Protein 6GRQ (pdb70)

CATH classification: 2.60.40.10 (+4 more: 2.60.40.10, 2.60.40.10, 2.60.40.10)

Structure (mmCIF, N/CA/C/O backbone):
data_6GRQ
#
_entry.id   6GRQ
#
_cell.length_a   106.375
_cell.length_b   106.375
_cell.length_c   217.980
_cell.angle_alpha   90.00
_cell.angle_beta   90.00
_cell.angle_gamma   90.00
#
_symmetry.space_group_name_H-M   'P 41 2 2'
#
loop_
_entity.id
_entity.type
_entity.pdbx_description
1 polymer 'Paired immunoglobulin-like receptor B'
2 branched 2-acetamido-2-deoxy-beta-D-glucopyranose-(1-4)-2-acetamido-2-deoxy-beta-D-glucopyranose
3 non-polymer 2-acetamido-2-deoxy-beta-D-glucopyranose
#
loop_
_atom_site.group_PDB
_atom_site.id
_atom_site.type_symbol
_atom_site.label_atom_id
_atom_site.label_alt_id
_atom_site.label_comp_id
_atom_site.label_asym_id
_atom_site.label_entity_id
_atom_site.label_seq_id
_atom_site.pdbx_PDB_ins_code
_atom_site.Cartn_x
_atom_site.Cartn_y
_atom_site.Cartn_z
_atom_site.occupancy
_atom_site.B_iso_or_equiv
_atom_site.auth_seq_id
_atom_site.auth_comp_id
_atom_site.auth_asym_id
_atom_site.auth_atom_id
_atom_site.pdbx_PDB_model_num
ATOM 1 N N . SER A 1 3 ? -86.462 -28.356 -27.478 1.00 166.72 25 SER A N 1
ATOM 2 C CA . SER A 1 3 ? -87.414 -27.521 -26.758 1.00 155.41 25 SER A CA 1
ATOM 3 C C . SER A 1 3 ? -86.858 -26.120 -26.527 1.00 146.95 25 SER A C 1
ATOM 4 O O . SER A 1 3 ? -87.266 -25.161 -27.182 1.00 124.52 25 SER A O 1
ATOM 7 N N . LEU A 1 4 ? -85.924 -26.012 -25.588 1.00 148.83 26 LEU A N 1
ATOM 8 C CA . LEU A 1 4 ? -85.328 -24.729 -25.233 1.00 128.43 26 LEU A CA 1
ATOM 9 C C . LEU A 1 4 ? -83.825 -24.751 -25.494 1.00 133.18 26 LEU A C 1
ATOM 10 O O . LEU A 1 4 ? -83.213 -25.819 -25.495 1.00 137.54 26 LEU A O 1
ATOM 15 N N . PRO A 1 5 ? -83.227 -23.570 -25.724 1.00 130.90 27 PRO A N 1
ATOM 16 C CA . PRO A 1 5 ? -81.780 -23.473 -25.953 1.00 122.97 27 PRO A CA 1
ATOM 17 C C . PRO A 1 5 ? -80.952 -24.004 -24.786 1.00 125.95 27 PRO A C 1
ATOM 18 O O . PRO A 1 5 ? -81.093 -23.527 -23.660 1.00 119.85 27 PRO A O 1
ATOM 22 N N . LYS A 1 6 ? -80.102 -24.987 -25.067 1.00 134.02 28 LYS A N 1
ATOM 23 C CA . LYS A 1 6 ? -79.192 -25.537 -24.070 1.00 130.09 28 LYS A CA 1
ATOM 24 C C . LYS A 1 6 ? -78.266 -24.453 -23.525 1.00 121.27 28 LYS A C 1
ATOM 25 O O . LYS A 1 6 ? -77.619 -23.742 -24.294 1.00 121.63 28 LYS A O 1
ATOM 31 N N . PRO A 1 7 ? -78.204 -24.321 -22.191 1.00 107.23 29 PRO A N 1
ATOM 32 C CA . PRO A 1 7 ? -77.404 -23.271 -21.553 1.00 97.74 29 PRO A CA 1
ATOM 33 C C . PRO A 1 7 ? -75.904 -23.512 -21.685 1.00 105.22 29 PRO A C 1
ATOM 34 O O . PRO A 1 7 ? -75.486 -24.535 -22.229 1.00 112.48 29 PRO A O 1
ATOM 38 N N . ILE A 1 8 ? -75.106 -22.569 -21.194 1.00 107.91 30 ILE A N 1
ATOM 39 C CA . ILE A 1 8 ? -73.654 -22.703 -21.232 1.00 119.96 30 ILE A CA 1
ATOM 40 C C . ILE A 1 8 ? -73.062 -22.617 -19.829 1.00 130.08 30 ILE A C 1
ATOM 41 O O . ILE A 1 8 ? -73.276 -21.638 -19.114 1.00 158.58 30 ILE A O 1
ATOM 46 N N . LEU A 1 9 ? -72.320 -23.650 -19.440 1.00 113.19 31 LEU A N 1
ATOM 47 C CA . LEU A 1 9 ? -71.713 -23.702 -18.115 1.00 105.74 31 LEU A CA 1
ATOM 48 C C . LEU A 1 9 ? -70.235 -23.319 -18.170 1.00 107.36 31 LEU A C 1
ATOM 49 O O . LEU A 1 9 ? -69.463 -23.885 -18.943 1.00 101.11 31 LEU A O 1
ATOM 54 N N . ARG A 1 10 ? -69.855 -22.352 -17.341 1.00 116.73 32 ARG A N 1
ATOM 55 C CA . ARG A 1 10 ? -68.492 -21.830 -17.319 1.00 121.13 32 ARG A CA 1
ATOM 56 C C . ARG A 1 10 ? -67.911 -21.932 -15.910 1.00 121.37 32 ARG A C 1
ATOM 57 O O . ARG A 1 10 ? -68.649 -21.921 -14.936 1.00 136.77 32 ARG A O 1
ATOM 65 N N . VAL A 1 11 ? -66.593 -22.057 -15.795 1.00 103.91 33 VAL A N 1
ATOM 66 C CA . VAL A 1 11 ? -65.967 -22.131 -14.477 1.00 92.64 33 VAL A CA 1
ATOM 67 C C . VAL A 1 11 ? -64.827 -21.127 -14.333 1.00 101.43 33 VAL A C 1
ATOM 68 O O . VAL A 1 11 ? -64.051 -20.919 -15.267 1.00 109.94 33 VAL A O 1
ATOM 72 N N . GLN A 1 12 ? -64.735 -20.499 -13.165 1.00 102.78 34 GLN A N 1
ATOM 73 C CA . GLN A 1 12 ? -63.579 -19.669 -12.845 1.00 114.58 34 GLN A CA 1
ATOM 74 C C . GLN A 1 12 ? -63.102 -19.944 -11.421 1.00 116.89 34 GLN A C 1
ATOM 75 O O . GLN A 1 12 ? -63.875 -19.820 -10.466 1.00 138.56 34 GLN A O 1
ATOM 81 N N . PRO A 1 13 ? -61.823 -20.338 -11.275 1.00 107.33 35 PRO A N 1
ATOM 82 C CA . PRO A 1 13 ? -60.851 -20.537 -12.360 1.00 110.30 35 PRO A CA 1
ATOM 83 C C . PRO A 1 13 ? -61.064 -21.833 -13.151 1.00 128.00 35 PRO A C 1
ATOM 84 O O . PRO A 1 13 ? -62.152 -22.404 -13.108 1.00 141.48 35 PRO A O 1
ATOM 88 N N . ASP A 1 14 ? -60.028 -22.284 -13.855 1.00 128.43 36 ASP A N 1
ATOM 89 C CA . ASP A 1 14 ? -60.139 -23.410 -14.786 1.00 132.15 36 ASP A CA 1
ATOM 90 C C . ASP A 1 14 ? -60.619 -24.709 -14.135 1.00 112.86 36 ASP A C 1
ATOM 91 O O . ASP A 1 14 ? -60.769 -24.790 -12.919 1.00 90.21 36 ASP A O 1
ATOM 96 N N . SER A 1 15 ? -60.850 -25.724 -14.964 1.00 103.61 37 SER A N 1
ATOM 97 C CA . SER A 1 15 ? -61.404 -26.997 -14.508 1.00 88.42 37 SER A CA 1
ATOM 98 C C . SER A 1 15 ? -60.489 -27.722 -13.522 1.00 93.61 37 SER A C 1
ATOM 99 O O . SER A 1 15 ? -60.952 -28.522 -12.710 1.00 99.93 37 SER A O 1
ATOM 102 N N . VAL A 1 16 ? -59.191 -27.447 -13.602 1.00 90.39 38 VAL A N 1
ATOM 103 C CA . VAL A 1 16 ? -58.233 -28.023 -12.666 1.00 81.55 38 VAL A CA 1
ATOM 104 C C . VAL A 1 16 ? -57.847 -26.996 -11.609 1.00 82.16 38 VAL A C 1
ATOM 105 O O . VAL A 1 16 ? -57.034 -26.107 -11.862 1.00 88.77 38 VAL A O 1
ATOM 109 N N . VAL A 1 17 ? -58.438 -27.119 -10.425 1.00 73.86 39 VAL A N 1
ATOM 110 C CA . VAL A 1 17 ? -58.213 -26.150 -9.360 1.00 71.53 39 VAL A CA 1
ATOM 111 C C . VAL A 1 17 ? -57.463 -26.761 -8.185 1.00 102.31 39 VAL A C 1
ATOM 112 O O . VAL A 1 17 ? -57.731 -27.894 -7.786 1.00 89.19 39 VAL A O 1
ATOM 116 N N . SER A 1 18 ? -56.525 -25.998 -7.634 1.00 122.40 40 SER A N 1
ATOM 117 C CA . SER A 1 18 ? -55.803 -26.421 -6.444 1.00 111.76 40 SER A CA 1
ATOM 118 C C . SER A 1 18 ? -56.746 -26.477 -5.248 1.00 95.90 40 SER A C 1
ATOM 119 O O . SER A 1 18 ? -57.727 -25.736 -5.181 1.00 101.27 40 SER A O 1
ATOM 122 N N . ARG A 1 19 ? -56.440 -27.365 -4.309 1.00 89.45 41 ARG A N 1
ATOM 123 C CA . ARG A 1 19 ? -57.277 -27.594 -3.137 1.00 66.04 41 ARG A CA 1
ATOM 124 C C . ARG A 1 19 ? -57.422 -26.336 -2.283 1.00 86.20 41 ARG A C 1
ATOM 125 O O . ARG A 1 19 ? -56.569 -25.448 -2.321 1.00 93.16 41 ARG A O 1
ATOM 133 N N . TRP A 1 20 ? -58.519 -26.269 -1.531 1.00 96.50 42 TRP A N 1
ATOM 134 C CA . TRP A 1 20 ? -58.780 -25.189 -0.577 1.00 89.58 42 TRP A CA 1
ATOM 135 C C . TRP A 1 20 ? -58.864 -23.806 -1.219 1.00 87.90 42 TRP A C 1
ATOM 136 O O . TRP A 1 20 ? -58.560 -22.800 -0.578 1.00 96.05 42 TRP A O 1
ATOM 147 N N . THR A 1 21 ? -59.282 -23.755 -2.479 1.00 73.87 43 THR A N 1
ATOM 148 C CA . THR A 1 21 ? -59.467 -22.480 -3.163 1.00 90.53 43 THR A CA 1
ATOM 149 C C . THR A 1 21 ? -60.914 -22.315 -3.606 1.00 97.72 43 THR A C 1
ATOM 150 O O . THR A 1 21 ? -61.594 -23.295 -3.908 1.00 97.27 43 THR A O 1
ATOM 154 N N . LYS A 1 22 ? -61.382 -21.072 -3.641 1.00 104.83 44 LYS A N 1
ATOM 155 C CA . LYS A 1 22 ? -62.750 -20.790 -4.054 1.00 101.41 44 LYS A CA 1
ATOM 156 C C . LYS A 1 22 ? -62.912 -20.982 -5.556 1.00 90.04 44 LYS A C 1
ATOM 157 O O . LYS A 1 22 ? -62.048 -20.587 -6.339 1.00 101.36 44 LYS A O 1
ATOM 163 N N . VAL A 1 23 ? -64.018 -21.601 -5.951 1.00 86.23 45 VAL A N 1
ATOM 164 C CA . VAL A 1 23 ? -64.325 -21.788 -7.361 1.00 89.45 45 VAL A CA 1
ATOM 165 C C . VAL A 1 23 ? -65.765 -21.357 -7.619 1.00 88.85 45 VAL A C 1
ATOM 166 O O . VAL A 1 23 ? -66.604 -21.401 -6.717 1.00 84.85 45 VAL A O 1
ATOM 170 N N . THR A 1 24 ? -66.049 -20.916 -8.840 1.00 85.31 46 THR A N 1
ATOM 171 C CA . THR A 1 24 ? -67.397 -20.464 -9.162 1.00 89.88 46 THR A CA 1
ATOM 172 C C . THR A 1 24 ? -67.859 -20.951 -10.531 1.00 92.37 46 THR A C 1
ATOM 173 O O . THR A 1 24 ? -67.152 -20.803 -11.533 1.00 109.11 46 THR A O 1
ATOM 177 N N . PHE A 1 25 ? -69.049 -21.545 -10.556 1.00 93.26 47 PHE A N 1
ATOM 178 C CA . PHE A 1 25 ? -69.702 -21.919 -11.801 1.00 98.64 47 PHE A CA 1
ATOM 179 C C . PHE A 1 25 ? -70.611 -20.786 -12.264 1.00 106.54 47 PHE A C 1
ATOM 180 O O . PHE A 1 25 ? -71.110 -20.007 -11.457 1.00 149.34 47 PHE A O 1
ATOM 188 N N . PHE A 1 26 ? -70.816 -20.700 -13.571 1.00 81.44 48 PHE A N 1
ATOM 189 C CA . PHE A 1 26 ? -71.676 -19.690 -14.165 1.00 78.06 48 PHE A CA 1
ATOM 190 C C . PHE A 1 26 ? -72.582 -20.351 -15.190 1.00 85.61 48 PHE A C 1
ATOM 191 O O . PHE A 1 26 ? -72.100 -20.942 -16.158 1.00 91.79 48 PHE A O 1
ATOM 199 N N . CYS A 1 27 ? -73.889 -20.266 -14.979 1.00 86.76 49 CYS A N 1
ATOM 200 C CA . CYS A 1 27 ? -74.831 -20.757 -15.974 1.00 100.71 49 CYS A CA 1
ATOM 201 C C . CYS A 1 27 ? -75.340 -19.583 -16.802 1.00 118.19 49 CYS A C 1
ATOM 202 O O . CYS A 1 27 ? -75.839 -18.592 -16.253 1.00 131.57 49 CYS A O 1
ATOM 205 N N . GLU A 1 28 ? -75.201 -19.699 -18.120 1.00 120.51 50 GLU A N 1
ATOM 206 C CA . GLU A 1 28 ? -75.517 -18.602 -19.027 1.00 131.50 50 GLU A CA 1
ATOM 207 C C . GLU A 1 28 ? -76.577 -18.986 -20.054 1.00 138.48 50 GLU A C 1
ATOM 208 O O . GLU A 1 28 ? -76.542 -20.081 -20.621 1.00 146.07 50 GLU A O 1
ATOM 214 N N . GLU A 1 29 ? -77.514 -18.069 -20.283 1.00 133.72 51 GLU A N 1
ATOM 215 C CA . GLU A 1 29 ? -78.533 -18.218 -21.316 1.00 134.19 51 GLU A CA 1
ATOM 216 C C . GLU A 1 29 ? -79.109 -16.847 -21.651 1.00 157.38 51 GLU A C 1
ATOM 217 O O . GLU A 1 29 ? -78.785 -15.859 -20.993 1.00 170.75 51 GLU A O 1
ATOM 223 N N . THR A 1 30 ? -79.966 -16.788 -22.665 1.00 163.17 52 THR A N 1
ATOM 224 C CA . THR A 1 30 ? -80.506 -15.513 -23.126 1.00 162.06 52 THR A CA 1
ATOM 225 C C . THR A 1 30 ? -82.033 -15.458 -23.079 1.00 159.76 52 THR A C 1
ATOM 226 O O . THR A 1 30 ? -82.619 -14.375 -23.048 1.00 156.31 52 THR A O 1
ATOM 230 N N . ILE A 1 31 ? -82.669 -16.625 -23.070 1.00 156.93 53 ILE A N 1
ATOM 231 C CA . ILE A 1 31 ? -84.129 -16.710 -23.106 1.00 162.91 53 ILE A CA 1
ATOM 232 C C . ILE A 1 31 ? -84.788 -16.063 -21.891 1.00 161.20 53 ILE A C 1
ATOM 233 O O . ILE A 1 31 ? -85.614 -15.161 -22.031 1.00 172.77 53 ILE A O 1
ATOM 238 N N . GLY A 1 32 ? -84.418 -16.527 -20.702 1.00 156.00 54 GLY A N 1
ATOM 239 C CA . GLY A 1 32 ? -84.976 -16.000 -19.470 1.00 151.62 54 GLY A CA 1
ATOM 240 C C . GLY A 1 32 ? -84.273 -16.568 -18.253 1.00 141.51 54 GLY A C 1
ATOM 241 O O . GLY A 1 32 ? -83.356 -17.374 -18.383 1.00 150.35 54 GLY A O 1
ATOM 242 N N . ALA A 1 33 ? -84.707 -16.156 -17.067 1.00 123.82 55 ALA A N 1
ATOM 243 C CA . ALA A 1 33 ? -84.026 -16.548 -15.838 1.00 120.66 55 ALA A CA 1
ATOM 244 C C . ALA A 1 33 ? -84.981 -16.705 -14.658 1.00 134.51 55 ALA A C 1
ATOM 245 O O . ALA A 1 33 ? -84.893 -15.964 -13.678 1.00 152.19 55 ALA A O 1
ATOM 247 N N . ASN A 1 34 ? -85.889 -17.673 -14.746 1.00 137.33 56 ASN A N 1
ATOM 248 C CA . ASN A 1 34 ? -86.815 -17.922 -13.646 1.00 130.73 56 ASN A CA 1
ATOM 249 C C . ASN A 1 34 ? -86.112 -18.648 -12.502 1.00 120.63 56 ASN A C 1
ATOM 250 O O . ASN A 1 34 ? -86.200 -18.227 -11.349 1.00 120.45 56 ASN A O 1
ATOM 255 N N . GLU A 1 35 ? -85.413 -19.735 -12.824 1.00 114.19 57 GLU A N 1
ATOM 256 C CA . GLU A 1 35 ? -84.558 -20.404 -11.846 1.00 101.18 57 GLU A CA 1
ATOM 257 C C . GLU A 1 35 ? -83.464 -21.232 -12.521 1.00 108.78 57 GLU A C 1
ATOM 258 O O . GLU A 1 35 ? -83.652 -21.783 -13.617 1.00 121.99 57 GLU A O 1
ATOM 264 N N . TYR A 1 36 ? -82.315 -21.297 -11.850 1.00 110.86 58 TYR A N 1
ATOM 265 C CA . TYR A 1 36 ? -81.161 -22.050 -12.329 1.00 113.43 58 TYR A CA 1
ATOM 266 C C . TYR A 1 36 ? -80.862 -23.223 -11.406 1.00 108.32 58 TYR A C 1
ATOM 267 O O . TYR A 1 36 ? -81.014 -23.118 -10.189 1.00 120.38 58 TYR A O 1
ATOM 276 N N . ARG A 1 37 ? -80.424 -24.334 -11.987 1.00 85.35 59 ARG A N 1
ATOM 277 C CA . ARG A 1 37 ? -80.070 -25.515 -11.208 1.00 92.38 59 ARG A CA 1
ATOM 278 C C . ARG A 1 37 ? -78.725 -26.092 -11.639 1.00 96.77 59 ARG A C 1
ATOM 279 O O . ARG A 1 37 ? -78.485 -26.325 -12.826 1.00 95.08 59 ARG A O 1
ATOM 287 N N . LEU A 1 38 ? -77.853 -26.317 -10.662 1.00 92.94 60 LEU A N 1
ATOM 288 C CA . LEU A 1 38 ? -76.551 -26.923 -10.909 1.00 88.62 60 LEU A CA 1
ATOM 289 C C . LEU A 1 38 ? -76.546 -28.375 -10.436 1.00 94.35 60 LEU A C 1
ATOM 290 O O . LEU A 1 38 ? -76.839 -28.663 -9.274 1.00 97.87 60 LEU A O 1
ATOM 295 N N . TYR A 1 39 ? -76.217 -29.283 -11.349 1.00 98.37 61 TYR A N 1
ATOM 296 C CA . TYR A 1 39 ? -76.205 -30.712 -11.063 1.00 105.02 61 TYR A CA 1
ATOM 297 C C . TYR A 1 39 ? -74.781 -31.243 -10.947 1.00 107.09 61 TYR A C 1
ATOM 298 O O . TYR A 1 39 ? -73.952 -31.003 -11.821 1.00 100.53 61 TYR A O 1
ATOM 307 N N . LYS A 1 40 ? -74.503 -31.967 -9.869 1.00 111.65 62 LYS A N 1
ATOM 308 C CA . LYS A 1 40 ? -73.192 -32.579 -9.685 1.00 103.74 62 LYS A CA 1
ATOM 309 C C . LYS A 1 40 ? -73.269 -34.096 -9.823 1.00 103.20 62 LYS A C 1
ATOM 310 O O . LYS A 1 40 ? -73.899 -34.770 -9.006 1.00 108.37 62 LYS A O 1
ATOM 316 N N . ASP A 1 41 ? -72.624 -34.617 -10.864 1.00 96.46 63 ASP A N 1
ATOM 317 C CA . ASP A 1 41 ? -72.586 -36.051 -11.141 1.00 110.44 63 ASP A CA 1
ATOM 318 C C . ASP A 1 41 ? -73.982 -36.664 -11.227 1.00 122.64 63 ASP A C 1
ATOM 319 O O . ASP A 1 41 ? -74.249 -37.709 -10.632 1.00 128.12 63 ASP A O 1
ATOM 324 N N . GLY A 1 42 ? -74.870 -36.006 -11.966 1.00 123.18 64 GLY A N 1
ATOM 325 C CA . GLY A 1 42 ? -76.205 -36.524 -12.204 1.00 126.15 64 GLY A CA 1
ATOM 326 C C . GLY A 1 42 ? -77.169 -36.336 -11.048 1.00 117.74 64 GLY A C 1
ATOM 327 O O . GLY A 1 42 ? -78.211 -36.989 -10.991 1.00 138.98 64 GLY A O 1
ATOM 328 N N . LYS A 1 43 ? -76.825 -35.445 -10.125 1.00 96.10 65 LYS A N 1
ATOM 329 C CA . LYS A 1 43 ? -77.681 -35.174 -8.974 1.00 110.27 65 LYS A CA 1
ATOM 330 C C . LYS A 1 43 ? -77.815 -33.677 -8.718 1.00 115.53 65 LYS A C 1
ATOM 331 O O . LYS A 1 43 ? -76.863 -32.921 -8.903 1.00 114.18 65 LYS A O 1
ATOM 337 N N . LEU A 1 44 ? -79.002 -33.260 -8.287 1.00 120.28 66 LEU A N 1
ATOM 338 C CA . LEU A 1 44 ? -79.278 -31.854 -8.007 1.00 120.57 66 LEU A CA 1
ATOM 339 C C . LEU A 1 44 ? -78.379 -31.341 -6.886 1.00 106.28 66 LEU A C 1
ATOM 340 O O . LEU A 1 44 ? -78.602 -31.639 -5.713 1.00 119.03 66 LEU A O 1
ATOM 345 N N . TYR A 1 45 ? -77.362 -30.568 -7.256 1.00 90.11 67 TYR A N 1
ATOM 346 C CA . TYR A 1 45 ? -76.396 -30.058 -6.288 1.00 102.27 67 TYR A CA 1
ATOM 347 C C . TYR A 1 45 ? -76.854 -28.740 -5.668 1.00 106.99 67 TYR A C 1
ATOM 348 O O . TYR A 1 45 ? -76.851 -28.589 -4.446 1.00 105.87 67 TYR A O 1
ATOM 357 N N . LYS A 1 46 ? -77.246 -27.788 -6.511 1.00 111.77 68 LYS A N 1
ATOM 358 C CA . LYS A 1 46 ? -77.693 -26.485 -6.023 1.00 110.67 68 LYS A CA 1
ATOM 359 C C . LYS A 1 46 ? -78.777 -25.868 -6.901 1.00 123.05 68 LYS A C 1
ATOM 360 O O . LYS A 1 46 ? -79.019 -26.319 -8.019 1.00 128.75 68 LYS A O 1
ATOM 366 N N . THR A 1 47 ? -79.426 -24.832 -6.377 1.00 123.78 69 THR A N 1
ATOM 367 C CA . THR A 1 47 ? -80.469 -24.118 -7.104 1.00 119.80 69 THR A CA 1
ATOM 368 C C . THR A 1 47 ? -80.474 -22.637 -6.735 1.00 117.45 69 THR A C 1
ATOM 369 O O . THR A 1 47 ? -80.685 -22.277 -5.577 1.00 119.85 69 THR A O 1
ATOM 373 N N . VAL A 1 48 ? -80.240 -21.783 -7.727 1.00 117.59 70 VAL A N 1
ATOM 374 C CA . VAL A 1 48 ? -80.229 -20.340 -7.506 1.00 109.18 70 VAL A CA 1
ATOM 375 C C . VAL A 1 48 ? -81.414 -19.667 -8.194 1.00 110.24 70 VAL A C 1
ATOM 376 O O . VAL A 1 48 ? -81.672 -19.892 -9.379 1.00 116.31 70 VAL A O 1
ATOM 380 N N . THR A 1 49 ? -82.135 -18.849 -7.433 1.00 112.11 71 THR A N 1
ATOM 381 C CA . THR A 1 49 ? -83.287 -18.121 -7.947 1.00 128.37 71 THR A CA 1
ATOM 382 C C . THR A 1 49 ? -82.936 -16.651 -8.165 1.00 136.12 71 THR A C 1
ATOM 383 O O . THR A 1 49 ? -82.210 -16.054 -7.369 1.00 143.34 71 THR A O 1
ATOM 387 N N . LYS A 1 50 ? -83.450 -16.070 -9.245 1.00 135.63 72 LYS A N 1
ATOM 388 C CA . LYS A 1 50 ? -83.201 -14.665 -9.547 1.00 143.97 72 LYS A CA 1
ATOM 389 C C . LYS A 1 50 ? -84.146 -13.747 -8.777 1.00 157.13 72 LYS A C 1
ATOM 390 O O . LYS A 1 50 ? -84.810 -12.891 -9.362 1.00 146.83 72 LYS A O 1
ATOM 396 N N . ASN A 1 51 ? -84.199 -13.934 -7.462 1.00 175.22 73 ASN A N 1
ATOM 397 C CA . ASN A 1 51 ? -85.005 -13.087 -6.592 1.00 185.94 73 ASN A CA 1
ATOM 398 C C . ASN A 1 51 ? -84.193 -12.546 -5.423 1.00 184.46 73 ASN A C 1
ATOM 399 O O . ASN A 1 51 ? -83.116 -13.058 -5.114 1.00 179.91 73 ASN A O 1
ATOM 404 N N . LYS A 1 52 ? -84.725 -11.507 -4.783 1.00 185.39 74 LYS A N 1
ATOM 405 C CA . LYS A 1 52 ? -84.121 -10.901 -3.597 1.00 173.91 74 LYS A CA 1
ATOM 406 C C . LYS A 1 52 ? -82.683 -10.454 -3.853 1.00 156.68 74 LYS A C 1
ATOM 407 O O . LYS A 1 52 ? -82.315 -10.125 -4.981 1.00 145.28 74 LYS A O 1
ATOM 413 N N . LYS A 1 54 ? -80.595 -10.050 -7.332 1.00 140.20 76 LYS A N 1
ATOM 414 C CA . LYS A 1 54 ? -80.918 -9.044 -8.337 1.00 162.98 76 LYS A CA 1
ATOM 415 C C . LYS A 1 54 ? -81.194 -9.693 -9.690 1.00 176.94 76 LYS A C 1
ATOM 416 O O . LYS A 1 54 ? -80.455 -10.583 -10.114 1.00 181.63 76 LYS A O 1
ATOM 422 N N . PRO A 1 55 ? -82.268 -9.254 -10.367 1.00 174.89 77 PRO A N 1
ATOM 423 C CA . PRO A 1 55 ? -82.634 -9.752 -11.700 1.00 164.60 77 PRO A CA 1
ATOM 424 C C . PRO A 1 55 ? -81.507 -9.616 -12.724 1.00 153.06 77 PRO A C 1
ATOM 425 O O . PRO A 1 55 ? -81.021 -8.512 -12.974 1.00 147.26 77 PRO A O 1
ATOM 429 N N . ALA A 1 56 ? -81.102 -10.742 -13.303 1.00 154.83 78 ALA A N 1
ATOM 430 C CA . ALA A 1 56 ? -80.056 -10.766 -14.320 1.00 153.34 78 ALA A CA 1
ATOM 431 C C . ALA A 1 56 ? -80.319 -11.885 -15.324 1.00 156.77 78 ALA A C 1
ATOM 432 O O . ALA A 1 56 ? -81.411 -12.452 -15.356 1.00 154.15 78 ALA A O 1
ATOM 434 N N . ASN A 1 57 ? -79.319 -12.204 -16.141 1.00 159.35 79 ASN A N 1
ATOM 435 C CA . ASN A 1 57 ? -79.468 -13.249 -17.150 1.00 165.72 79 ASN A CA 1
ATOM 436 C C . ASN A 1 57 ? -78.444 -14.374 -17.024 1.00 176.21 79 ASN A C 1
ATOM 437 O O . ASN A 1 57 ? -78.487 -15.346 -17.777 1.00 175.37 79 ASN A O 1
ATOM 442 N N . LYS A 1 58 ? -77.521 -14.239 -16.077 1.00 178.58 80 LYS A N 1
ATOM 443 C CA . LYS A 1 58 ? -76.513 -15.269 -15.839 1.00 160.86 80 LYS A CA 1
ATOM 444 C C . LYS A 1 58 ? -76.382 -15.538 -14.346 1.00 143.32 80 LYS A C 1
ATOM 445 O O . LYS A 1 58 ? -76.268 -14.604 -13.551 1.00 160.44 80 LYS A O 1
ATOM 451 N N . ALA A 1 59 ? -76.395 -16.812 -13.962 1.00 126.75 81 ALA A N 1
ATOM 452 C CA . ALA A 1 59 ? -76.405 -17.155 -12.540 1.00 118.40 81 ALA A CA 1
ATOM 453 C C . ALA A 1 59 ? -75.076 -17.719 -12.050 1.00 114.69 81 ALA A C 1
ATOM 454 O O . ALA A 1 59 ? -74.369 -18.410 -12.786 1.00 114.75 81 ALA A O 1
ATOM 456 N N . GLU A 1 60 ? -74.756 -17.428 -10.791 1.00 109.96 82 GLU A N 1
ATOM 457 C CA . GLU A 1 60 ? -73.509 -17.881 -10.186 1.00 115.44 82 GLU A CA 1
ATOM 458 C C . GLU A 1 60 ? -73.724 -19.013 -9.187 1.00 116.43 82 GLU A C 1
ATOM 459 O O . GLU A 1 60 ? -74.769 -19.105 -8.543 1.00 129.10 82 GLU A O 1
ATOM 465 N N . PHE A 1 61 ? -72.714 -19.867 -9.066 1.00 115.49 83 PHE A N 1
ATOM 466 C CA . PHE A 1 61 ? -72.688 -20.928 -8.068 1.00 123.25 83 PHE A CA 1
ATOM 467 C C . PHE A 1 61 ? -71.309 -20.977 -7.423 1.00 134.68 83 PHE A C 1
ATOM 468 O O . PHE A 1 61 ? -70.377 -21.557 -7.979 1.00 148.56 83 PHE A O 1
ATOM 476 N N . SER A 1 62 ? -71.179 -20.362 -6.252 1.00 122.79 84 SER A N 1
ATOM 477 C CA . SER A 1 62 ? -69.896 -20.313 -5.559 1.00 107.00 84 SER A CA 1
ATOM 478 C C . SER A 1 62 ? -69.683 -21.541 -4.682 1.00 97.16 84 SER A C 1
ATOM 479 O O . SER A 1 62 ? -70.547 -21.907 -3.886 1.00 114.63 84 SER A O 1
ATOM 482 N N . LEU A 1 63 ? -68.525 -22.174 -4.840 1.00 89.97 85 LEU A N 1
ATOM 483 C CA . LEU A 1 63 ? -68.148 -23.312 -4.011 1.00 100.90 85 LEU A CA 1
ATOM 484 C C . LEU A 1 63 ? -66.859 -23.005 -3.257 1.00 111.53 85 LEU A C 1
ATOM 485 O O . LEU A 1 63 ? -65.810 -23.576 -3.547 1.00 121.97 85 LEU A O 1
ATOM 490 N N . SER A 1 64 ? -66.946 -22.094 -2.291 1.00 106.50 86 SER A N 1
ATOM 491 C CA . SER A 1 64 ? -65.780 -21.668 -1.523 1.00 104.95 86 SER A CA 1
ATOM 492 C C . SER A 1 64 ? -65.172 -22.816 -0.722 1.00 102.99 86 SER A C 1
ATOM 493 O O . SER A 1 64 ? -65.875 -23.747 -0.327 1.00 109.57 86 SER A O 1
ATOM 496 N N . ASN A 1 65 ? -63.862 -22.734 -0.491 1.00 98.26 87 ASN A N 1
ATOM 497 C CA . ASN A 1 65 ? -63.113 -23.766 0.226 1.00 105.22 87 ASN A CA 1
ATOM 498 C C . ASN A 1 65 ? -63.316 -25.159 -0.362 1.00 90.08 87 ASN A C 1
ATOM 499 O O . ASN A 1 65 ? -63.807 -26.064 0.313 1.00 101.26 87 ASN A O 1
ATOM 504 N N . VAL A 1 66 ? -62.933 -25.320 -1.624 1.00 77.72 88 VAL A N 1
ATOM 505 C CA . VAL A 1 66 ? -63.080 -26.591 -2.323 1.00 64.93 88 VAL A CA 1
ATOM 506 C C . VAL A 1 66 ? -62.219 -27.686 -1.706 1.00 90.44 88 VAL A C 1
ATOM 507 O O . VAL A 1 66 ? -61.029 -27.490 -1.457 1.00 123.63 88 VAL A O 1
ATOM 511 N N . ASP A 1 67 ? -62.833 -28.837 -1.450 1.00 80.41 89 ASP A N 1
ATOM 512 C CA . ASP A 1 67 ? -62.098 -30.009 -1.001 1.00 84.86 89 ASP A CA 1
ATOM 513 C C . ASP A 1 67 ? -62.156 -31.087 -2.082 1.00 91.71 89 ASP A C 1
ATOM 514 O O . ASP A 1 67 ? -62.692 -30.858 -3.166 1.00 103.65 89 ASP A O 1
ATOM 519 N N . LEU A 1 68 ? -61.606 -32.258 -1.778 1.00 81.36 90 LEU A N 1
ATOM 520 C CA . LEU A 1 68 ? -61.522 -33.354 -2.738 1.00 96.81 90 LEU A CA 1
ATOM 521 C C . LEU A 1 68 ? -62.892 -33.839 -3.204 1.00 102.69 90 LEU A C 1
ATOM 522 O O . LEU A 1 68 ? -63.042 -34.314 -4.330 1.00 96.49 90 LEU A O 1
ATOM 527 N N . SER A 1 69 ? -63.888 -33.712 -2.334 1.00 99.13 91 SER A N 1
ATOM 528 C CA . SER A 1 69 ? -65.226 -34.214 -2.624 1.00 101.58 91 SER A CA 1
ATOM 529 C C . SER A 1 69 ? -65.952 -33.368 -3.667 1.00 108.93 91 SER A C 1
ATOM 530 O O . SER A 1 69 ? -66.977 -33.785 -4.204 1.00 122.85 91 SER A O 1
ATOM 533 N N . ASN A 1 70 ? -65.419 -32.184 -3.954 1.00 100.93 92 ASN A N 1
ATOM 534 C CA . ASN A 1 70 ? -66.046 -31.279 -4.912 1.00 107.32 92 ASN A CA 1
ATOM 535 C C . ASN A 1 70 ? -65.638 -31.562 -6.356 1.00 97.67 92 ASN A C 1
ATOM 536 O O . ASN A 1 70 ? -66.051 -30.854 -7.275 1.00 94.69 92 ASN A O 1
ATOM 541 N N . ALA A 1 71 ? -64.832 -32.599 -6.552 1.00 82.42 93 ALA A N 1
ATOM 542 C CA . ALA A 1 71 ? -64.366 -32.962 -7.885 1.00 83.93 93 ALA A CA 1
ATOM 543 C C . ALA A 1 71 ? -65.340 -33.918 -8.565 1.00 83.28 93 ALA A C 1
ATOM 544 O O . ALA A 1 71 ? -65.802 -34.884 -7.956 1.00 99.81 93 ALA A O 1
ATOM 546 N N . GLY A 1 72 ? -65.649 -33.646 -9.830 1.00 79.43 94 GLY A N 1
ATOM 547 C CA . GLY A 1 72 ? -66.591 -34.468 -10.571 1.00 90.17 94 GLY A CA 1
ATOM 548 C C . GLY A 1 72 ? -67.223 -33.734 -11.737 1.00 81.74 94 GLY A C 1
ATOM 549 O O . GLY A 1 72 ? -66.794 -32.639 -12.093 1.00 91.91 94 GLY A O 1
ATOM 550 N N . GLN A 1 73 ? -68.246 -34.338 -12.336 1.00 74.01 95 GLN A N 1
ATOM 551 C CA . GLN A 1 73 ? -68.942 -33.719 -13.460 1.00 81.37 95 GLN A CA 1
ATOM 552 C C . GLN A 1 73 ? -70.004 -32.729 -12.993 1.00 81.84 95 GLN A C 1
ATOM 553 O O . GLN A 1 73 ? -70.710 -32.974 -12.014 1.00 89.61 95 GLN A O 1
ATOM 559 N N . TYR A 1 74 ? -70.113 -31.612 -13.704 1.00 72.57 96 TYR A N 1
ATOM 560 C CA . TYR A 1 74 ? -71.117 -30.601 -13.397 1.00 80.13 96 TYR A CA 1
ATOM 561 C C . TYR A 1 74 ? -71.915 -30.213 -14.636 1.00 97.01 96 TYR A C 1
ATOM 562 O O . TYR A 1 74 ? -71.351 -29.958 -15.697 1.00 107.63 96 TYR A O 1
ATOM 571 N N . GLU A 1 75 ? -73.233 -30.167 -14.492 1.00 99.79 97 GLU A N 1
ATOM 572 C CA . GLU A 1 75 ? -74.105 -29.737 -15.575 1.00 103.71 97 GLU A CA 1
ATOM 573 C C . GLU A 1 75 ? -75.007 -28.610 -15.099 1.00 106.57 97 GLU A C 1
ATOM 574 O O . GLU A 1 75 ? -75.226 -28.445 -13.904 1.00 97.79 97 GLU A O 1
ATOM 580 N N . CYS A 1 76 ? -75.528 -27.829 -16.035 1.00 108.99 98 CYS A N 1
ATOM 581 C CA . CYS A 1 76 ? -76.404 -26.723 -15.680 1.00 93.86 98 CYS A CA 1
ATOM 582 C C . CYS A 1 76 ? -77.723 -26.807 -16.435 1.00 112.05 98 CYS A C 1
ATOM 583 O O . CYS A 1 76 ? -77.742 -26.999 -17.650 1.00 126.22 98 CYS A O 1
ATOM 586 N N . SER A 1 77 ? -78.825 -26.677 -15.705 1.00 113.52 99 SER A N 1
ATOM 587 C CA . SER A 1 77 ? -80.139 -26.615 -16.328 1.00 108.33 99 SER A CA 1
ATOM 588 C C . SER A 1 77 ? -80.849 -25.352 -15.872 1.00 118.68 99 SER A C 1
ATOM 589 O O . SER A 1 77 ? -80.487 -24.762 -14.855 1.00 128.58 99 SER A O 1
ATOM 592 N N . TYR A 1 78 ? -81.858 -24.933 -16.626 1.00 108.49 100 TYR A N 1
ATOM 593 C CA . TYR A 1 78 ? -82.629 -23.761 -16.244 1.00 89.66 100 TYR A CA 1
ATOM 594 C C . TYR A 1 78 ? -84.105 -23.949 -16.546 1.00 102.64 100 TYR A C 1
ATOM 595 O O . TYR A 1 78 ? -84.499 -24.865 -17.284 1.00 121.21 100 TYR A O 1
ATOM 604 N N . SER A 1 79 ? -84.918 -23.075 -15.963 1.00 102.85 101 SER A N 1
ATOM 605 C CA . SER A 1 79 ? -86.350 -23.105 -16.211 1.00 101.10 101 SER A CA 1
ATOM 606 C C . SER A 1 79 ? -86.854 -21.747 -16.675 1.00 113.65 101 SER A C 1
ATOM 607 O O . SER A 1 79 ? -86.578 -20.726 -16.046 1.00 125.36 101 SER A O 1
ATOM 610 N N . THR A 1 80 ? -87.579 -21.734 -17.788 1.00 119.66 102 THR A N 1
ATOM 611 C CA . THR A 1 80 ? -88.281 -20.522 -18.192 1.00 120.30 102 THR A CA 1
ATOM 612 C C . THR A 1 80 ? -89.767 -20.825 -18.226 1.00 121.59 102 THR A C 1
ATOM 613 O O . THR A 1 80 ? -90.180 -21.880 -18.717 1.00 136.50 102 THR A O 1
ATOM 617 N N . GLN A 1 81 ? -90.560 -19.899 -17.692 1.00 125.09 103 GLN A N 1
ATOM 618 C CA . GLN A 1 81 ? -91.978 -20.134 -17.447 1.00 141.58 103 GLN A CA 1
ATOM 619 C C . GLN A 1 81 ? -92.127 -21.389 -16.593 1.00 156.31 103 GLN A C 1
ATOM 620 O O . GLN A 1 81 ? -91.793 -21.381 -15.412 1.00 183.79 103 GLN A O 1
ATOM 626 N N . TYR A 1 82 ? -92.610 -22.473 -17.186 1.00 141.52 104 TYR A N 1
ATOM 627 C CA . TYR A 1 82 ? -92.765 -23.717 -16.443 1.00 136.16 104 TYR A CA 1
ATOM 628 C C . TYR A 1 82 ? -92.109 -24.880 -17.168 1.00 140.59 104 TYR A C 1
ATOM 629 O O . TYR A 1 82 ? -92.452 -26.045 -16.956 1.00 151.76 104 TYR A O 1
ATOM 638 N N . LYS A 1 83 ? -91.139 -24.544 -18.011 1.00 136.26 105 LYS A N 1
ATOM 639 C CA . LYS A 1 83 ? -90.362 -25.538 -18.731 1.00 143.62 105 LYS A CA 1
ATOM 640 C C . LYS A 1 83 ? -88.928 -25.579 -18.215 1.00 152.27 105 LYS A C 1
ATOM 641 O O . LYS A 1 83 ? -88.182 -24.597 -18.334 1.00 151.63 105 LYS A O 1
ATOM 647 N N . SER A 1 84 ? -88.565 -26.709 -17.613 1.00 163.98 106 SER A N 1
ATOM 648 C CA . SER A 1 84 ? -87.180 -26.998 -17.264 1.00 172.76 106 SER A CA 1
ATOM 649 C C . SER A 1 84 ? -86.531 -27.686 -18.459 1.00 161.01 106 SER A C 1
ATOM 650 O O . SER A 1 84 ? -87.082 -28.648 -18.996 1.00 169.18 106 SER A O 1
ATOM 653 N N . SER A 1 85 ? -85.371 -27.199 -18.888 1.00 145.79 107 SER A N 1
ATOM 654 C CA . SER A 1 85 ? -84.842 -27.638 -20.178 1.00 143.89 107 SER A CA 1
ATOM 655 C C . SER A 1 85 ? -83.473 -28.303 -20.141 1.00 155.10 107 SER A C 1
ATOM 656 O O . SER A 1 85 ? -82.475 -27.667 -19.804 1.00 125.17 107 SER A O 1
ATOM 659 N N . GLY A 1 86 ? -83.454 -29.583 -20.509 1.00 205.90 108 GLY A N 1
ATOM 660 C CA . GLY A 1 86 ? -82.239 -30.346 -20.754 1.00 205.35 108 GLY A CA 1
ATOM 661 C C . GLY A 1 86 ? -81.054 -30.114 -19.839 1.00 199.28 108 GLY A C 1
ATOM 662 O O . GLY A 1 86 ? -81.209 -29.877 -18.641 1.00 223.53 108 GLY A O 1
ATOM 663 N N . TYR A 1 87 ? -79.860 -30.189 -20.420 1.00 146.69 109 TYR A N 1
ATOM 664 C CA . TYR A 1 87 ? -78.621 -29.988 -19.682 1.00 126.11 109 TYR A CA 1
ATOM 665 C C . TYR A 1 87 ? -77.529 -29.420 -20.576 1.00 132.61 109 TYR A C 1
ATOM 666 O O . TYR A 1 87 ? -77.402 -29.811 -21.736 1.00 150.35 109 TYR A O 1
ATOM 675 N N . SER A 1 88 ? -76.742 -28.499 -20.033 1.00 128.42 110 SER A N 1
ATOM 676 C CA . SER A 1 88 ? -75.534 -28.053 -20.711 1.00 134.26 110 SER A CA 1
ATOM 677 C C . SER A 1 88 ? -74.545 -29.209 -20.731 1.00 118.48 110 SER A C 1
ATOM 678 O O . SER A 1 88 ? -74.567 -30.057 -19.838 1.00 120.54 110 SER A O 1
ATOM 681 N N . ASP A 1 89 ? -73.693 -29.257 -21.751 1.00 114.19 111 ASP A N 1
ATOM 682 C CA . ASP A 1 89 ? -72.675 -30.299 -21.832 1.00 122.74 111 ASP A CA 1
ATOM 683 C C . ASP A 1 89 ? -71.786 -30.253 -20.594 1.00 102.85 111 ASP A C 1
ATOM 684 O O . ASP A 1 89 ? -71.286 -29.190 -20.226 1.00 94.93 111 ASP A O 1
ATOM 689 N N . PRO A 1 90 ? -71.599 -31.414 -19.945 1.00 102.33 112 PRO A N 1
ATOM 690 C CA . PRO A 1 90 ? -70.923 -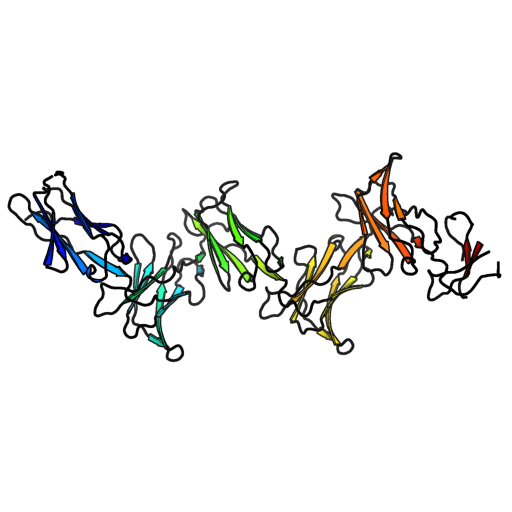31.544 -18.647 1.00 103.07 112 PRO A CA 1
ATOM 691 C C . PRO A 1 90 ? -69.539 -30.901 -18.597 1.00 108.64 112 PRO A C 1
ATOM 692 O O . PRO A 1 90 ? -68.893 -30.706 -19.626 1.00 108.37 112 PRO A O 1
ATOM 696 N N . LEU A 1 91 ? -69.102 -30.578 -17.385 1.00 117.42 113 LEU A N 1
ATOM 697 C CA . LEU A 1 91 ? -67.832 -29.907 -17.157 1.00 115.24 113 LEU A CA 1
ATOM 698 C C . LEU A 1 91 ? -67.114 -30.578 -15.991 1.00 108.20 113 LEU A C 1
ATOM 699 O O . LEU A 1 91 ? -67.643 -30.648 -14.882 1.00 117.51 113 LEU A O 1
ATOM 704 N N . LYS A 1 92 ? -65.911 -31.076 -16.254 1.00 97.64 114 LYS A N 1
ATOM 705 C CA . LYS A 1 92 ? -65.185 -31.883 -15.280 1.00 103.36 114 LYS A CA 1
ATOM 706 C C . LYS A 1 92 ? -64.311 -31.042 -14.358 1.00 102.40 114 LYS A C 1
ATOM 707 O O . LYS A 1 92 ? -63.238 -30.584 -14.750 1.00 124.61 114 LYS A O 1
ATOM 713 N N . LEU A 1 93 ? -64.776 -30.847 -13.128 1.00 72.81 115 LEU A N 1
ATOM 714 C CA . LEU A 1 93 ? -63.996 -30.145 -12.118 1.00 70.37 115 LEU A CA 1
ATOM 715 C C . LEU A 1 93 ? -62.995 -31.096 -11.468 1.00 95.11 115 LEU A C 1
ATOM 716 O O . LEU A 1 93 ? -63.378 -32.109 -10.874 1.00 111.84 115 LEU A O 1
ATOM 721 N N . VAL A 1 94 ? -61.713 -30.762 -11.592 1.00 96.19 116 VAL A N 1
ATOM 722 C CA . VAL A 1 94 ? -60.637 -31.586 -11.055 1.00 86.12 116 VAL A CA 1
ATOM 723 C C . VAL A 1 94 ? -59.928 -30.874 -9.906 1.00 84.98 116 VAL A C 1
ATOM 724 O O . VAL A 1 94 ? -59.592 -29.696 -10.011 1.00 110.08 116 VAL A O 1
ATOM 728 N N . VAL A 1 95 ? -59.703 -31.595 -8.812 1.00 75.78 117 VAL A N 1
ATOM 729 C CA . VAL A 1 95 ? -59.055 -31.023 -7.637 1.00 73.72 117 VAL A CA 1
ATOM 730 C C . VAL A 1 95 ? -57.710 -31.689 -7.362 1.00 97.63 117 VAL A C 1
ATOM 731 O O . VAL A 1 95 ? -57.614 -32.915 -7.309 1.00 111.49 117 VAL A O 1
ATOM 735 N N . THR A 1 96 ? -56.673 -30.875 -7.188 1.00 92.66 118 THR A N 1
ATOM 736 C CA . THR A 1 96 ? -55.336 -31.389 -6.916 1.00 82.43 118 THR A CA 1
ATOM 737 C C . THR A 1 96 ? -55.060 -31.435 -5.417 1.00 88.15 118 THR A C 1
ATOM 738 O O . THR A 1 96 ? -55.512 -30.573 -4.665 1.00 82.92 118 THR A O 1
ATOM 742 N N . GLY A 1 97 ? -54.309 -32.446 -4.994 1.00 102.68 119 GLY A N 1
ATOM 743 C CA . GLY A 1 97 ? -54.023 -32.665 -3.588 1.00 97.98 119 GLY A CA 1
ATOM 744 C C . GLY A 1 97 ? -54.084 -34.146 -3.279 1.00 95.48 119 GLY A C 1
ATOM 745 O O . GLY A 1 97 ? -53.984 -34.970 -4.189 1.00 109.01 119 GLY A O 1
ATOM 746 N N . HIS A 1 98 ? -54.216 -34.485 -1.998 1.00 86.90 120 HIS A N 1
ATOM 747 C CA . HIS A 1 98 ? -54.425 -35.869 -1.558 1.00 115.30 120 HIS A CA 1
ATOM 748 C C . HIS A 1 98 ? -53.244 -36.803 -1.864 1.00 124.62 120 HIS A C 1
ATOM 749 O O . HIS A 1 98 ? -53.167 -37.911 -1.336 1.00 149.55 120 HIS A O 1
ATOM 756 N N . TYR A 1 99 ? -52.316 -36.356 -2.701 1.00 101.05 121 TYR A N 1
ATOM 757 C CA . TYR A 1 99 ? -51.191 -37.199 -3.081 1.00 87.54 121 TYR A CA 1
ATOM 758 C C . TYR A 1 99 ? -49.848 -36.548 -2.785 1.00 91.39 121 TYR A C 1
ATOM 759 O O . TYR A 1 99 ? -49.770 -35.357 -2.487 1.00 93.91 121 TYR A O 1
ATOM 768 N N . TRP A 1 100 ? -48.793 -37.352 -2.862 1.00 87.57 122 TRP A N 1
ATOM 769 C CA . TRP A 1 100 ? -47.432 -36.842 -2.820 1.00 92.20 122 TRP A CA 1
ATOM 770 C C . TRP A 1 100 ? -47.099 -36.190 -4.154 1.00 109.86 122 TRP A C 1
ATOM 771 O O . TRP A 1 100 ? -47.456 -36.710 -5.212 1.00 102.99 122 TRP A O 1
ATOM 782 N N . THR A 1 101 ? -46.421 -35.050 -4.101 1.00 107.86 123 THR A N 1
ATOM 783 C CA . THR A 1 101 ? -46.078 -34.309 -5.307 1.00 83.21 123 THR A CA 1
ATOM 784 C C . THR A 1 101 ? -45.122 -35.094 -6.197 1.00 81.03 123 THR A C 1
ATOM 785 O O . THR A 1 101 ? -44.069 -35.541 -5.742 1.00 109.95 123 THR A O 1
ATOM 789 N N . PRO A 1 102 ? -45.496 -35.277 -7.471 1.00 60.24 124 PRO A N 1
ATOM 790 C CA . PRO A 1 102 ? -44.612 -35.930 -8.440 1.00 64.79 124 PRO A CA 1
ATOM 791 C C . PRO A 1 102 ? -43.423 -35.047 -8.792 1.00 79.62 124 PRO A C 1
ATOM 792 O O . PRO A 1 102 ? -43.457 -33.845 -8.528 1.00 89.17 124 PRO A O 1
ATOM 796 N N . SER A 1 103 ? -42.386 -35.637 -9.377 1.00 77.26 125 SER A N 1
ATOM 797 C CA . SER A 1 103 ? -41.253 -34.861 -9.865 1.00 83.77 125 SER A CA 1
ATOM 798 C C . SER A 1 103 ? -41.197 -34.938 -11.385 1.00 104.82 125 SER A C 1
ATOM 799 O O . SER A 1 103 ? -41.485 -35.981 -11.969 1.00 126.35 125 SER A O 1
ATOM 802 N N . LEU A 1 104 ? -40.835 -33.831 -12.024 1.00 103.64 126 LEU A N 1
ATOM 803 C CA . LEU A 1 104 ? -40.760 -33.786 -13.480 1.00 75.52 126 LEU A CA 1
ATOM 804 C C . LEU A 1 104 ? -39.381 -33.317 -13.922 1.00 77.57 126 LEU A C 1
ATOM 805 O O . LEU A 1 104 ? -38.955 -32.213 -13.585 1.00 90.98 126 LEU A O 1
ATOM 810 N N . LEU A 1 105 ? -38.685 -34.163 -14.675 1.00 88.55 127 LEU A N 1
ATOM 811 C CA . LEU A 1 105 ? -37.306 -33.880 -15.052 1.00 101.18 127 LEU A CA 1
ATOM 812 C C . LEU A 1 105 ? -37.083 -33.888 -16.562 1.00 100.44 127 LEU A C 1
ATOM 813 O O . LEU A 1 105 ? -37.492 -34.822 -17.263 1.00 115.76 127 LEU A O 1
ATOM 818 N N . ALA A 1 106 ? -36.435 -32.834 -17.052 1.00 85.39 128 ALA A N 1
ATOM 819 C CA . ALA A 1 106 ? -35.967 -32.789 -18.431 1.00 86.48 128 ALA A CA 1
ATOM 820 C C . ALA A 1 106 ? -34.871 -33.829 -18.605 1.00 108.57 128 ALA A C 1
ATOM 821 O O . ALA A 1 106 ? -33.774 -33.676 -18.068 1.00 141.70 128 ALA A O 1
ATOM 823 N N . GLN A 1 107 ? -35.174 -34.882 -19.357 1.00 85.08 129 GLN A N 1
ATOM 824 C CA . GLN A 1 107 ? -34.355 -36.089 -19.348 1.00 85.10 129 GLN A CA 1
ATOM 825 C C . GLN A 1 107 ? -32.913 -35.854 -19.783 1.00 108.79 129 GLN A C 1
ATOM 826 O O . GLN A 1 107 ? -31.990 -36.475 -19.255 1.00 147.54 129 GLN A O 1
ATOM 832 N N . ALA A 1 108 ? -32.719 -34.959 -20.742 1.00 89.61 130 ALA A N 1
ATOM 833 C CA . ALA A 1 108 ? -31.380 -34.527 -21.108 1.00 110.92 130 ALA A CA 1
ATOM 834 C C . ALA A 1 108 ? -31.210 -33.072 -20.695 1.00 104.23 130 ALA A C 1
ATOM 835 O O . ALA A 1 108 ? -30.402 -32.745 -19.824 1.00 112.33 130 ALA A O 1
ATOM 837 N N . SER A 1 109 ? -31.998 -32.210 -21.326 1.00 83.35 131 SER A N 1
ATOM 838 C CA . SER A 1 109 ? -32.061 -30.794 -20.992 1.00 63.28 131 SER A CA 1
ATOM 839 C C . SER A 1 109 ? -33.343 -30.237 -21.599 1.00 76.01 131 SER A C 1
ATOM 840 O O . SER A 1 109 ? -33.900 -30.839 -22.517 1.00 97.48 131 SER A O 1
ATOM 843 N N . PRO A 1 110 ? -33.829 -29.097 -21.086 1.00 56.21 132 PRO A N 1
ATOM 844 C CA . PRO A 1 110 ? -35.038 -28.503 -21.670 1.00 57.25 132 PRO A CA 1
ATOM 845 C C . PRO A 1 110 ? -34.806 -27.957 -23.079 1.00 82.02 132 PRO A C 1
ATOM 846 O O . PRO A 1 110 ? -35.766 -27.621 -23.771 1.00 107.22 132 PRO A O 1
ATOM 850 N N . VAL A 1 111 ? -33.543 -27.874 -23.489 1.00 57.52 133 VAL A N 1
ATOM 851 C CA . VAL A 1 111 ? -33.179 -27.323 -24.790 1.00 59.34 133 VAL A CA 1
ATOM 852 C C . VAL A 1 111 ? -33.766 -28.125 -25.948 1.00 64.63 133 VAL A C 1
ATOM 853 O O . VAL A 1 111 ? -33.611 -29.344 -26.015 1.00 85.88 133 VAL A O 1
ATOM 857 N N . VAL A 1 112 ? -34.438 -27.429 -26.859 1.00 62.35 134 VAL A N 1
ATOM 858 C CA . VAL A 1 112 ? -35.009 -28.062 -28.042 1.00 77.82 134 VAL A CA 1
ATOM 859 C C . VAL A 1 112 ? -34.995 -27.122 -29.245 1.00 83.88 134 VAL A C 1
ATOM 860 O O . VAL A 1 112 ? -35.557 -26.030 -29.201 1.00 90.00 134 VAL A O 1
ATOM 864 N N . THR A 1 113 ? -34.334 -27.544 -30.318 1.00 65.32 135 THR A N 1
ATOM 865 C CA . THR A 1 113 ? -34.401 -26.807 -31.572 1.00 76.38 135 THR A CA 1
ATOM 866 C C . THR A 1 113 ? -35.819 -26.924 -32.117 1.00 89.53 135 THR A C 1
ATOM 867 O O . THR A 1 113 ? -36.381 -28.019 -32.153 1.00 106.72 135 THR A O 1
ATOM 871 N N . SER A 1 114 ? -36.389 -25.791 -32.524 1.00 99.18 136 SER A N 1
ATOM 872 C CA . SER A 1 114 ? -37.799 -25.703 -32.909 1.00 93.26 136 SER A CA 1
ATOM 873 C C . SER A 1 114 ? -38.222 -26.782 -33.902 1.00 80.96 136 SER A C 1
ATOM 874 O O . SER A 1 114 ? -37.561 -27.003 -34.917 1.00 72.67 136 SER A O 1
ATOM 877 N N . GLY A 1 115 ? -39.328 -27.451 -33.592 1.00 70.40 137 GLY A N 1
ATOM 878 C CA . GLY A 1 115 ? -39.821 -28.541 -34.412 1.00 98.52 137 GLY A CA 1
ATOM 879 C C . GLY A 1 115 ? -39.325 -29.885 -33.915 1.00 104.70 137 GLY A C 1
ATOM 880 O O . GLY A 1 115 ? -39.295 -30.861 -34.663 1.00 108.58 137 GLY A O 1
ATOM 881 N N . GLY A 1 116 ? -38.938 -29.934 -32.644 1.00 97.47 138 GLY A N 1
ATOM 882 C CA . GLY A 1 116 ? -38.386 -31.144 -32.063 1.00 104.62 138 GLY A CA 1
ATOM 883 C C . GLY A 1 116 ? -39.130 -31.628 -30.834 1.00 97.52 138 GLY A C 1
ATOM 884 O O . GLY A 1 116 ? -40.012 -30.944 -30.315 1.00 95.87 138 GLY A O 1
ATOM 885 N N . TYR A 1 117 ? -38.765 -32.817 -30.368 1.00 98.99 139 TYR A N 1
ATOM 886 C CA . TYR A 1 117 ? -39.390 -33.418 -29.196 1.00 85.06 139 TYR A CA 1
ATOM 887 C C . TYR A 1 117 ? -38.404 -33.489 -28.041 1.00 78.93 139 TYR A C 1
ATOM 888 O O . TYR A 1 117 ? -37.236 -33.826 -28.237 1.00 98.69 139 TYR A O 1
ATOM 897 N N . VAL A 1 118 ? -38.867 -33.179 -26.835 1.00 60.40 140 VAL A N 1
ATOM 898 C CA . VAL A 1 118 ? -38.054 -33.454 -25.655 1.00 76.78 140 VAL A CA 1
ATOM 899 C C . VAL A 1 118 ? -38.737 -34.507 -24.795 1.00 84.50 140 VAL A C 1
ATOM 900 O O . VAL A 1 118 ? -39.968 -34.555 -24.705 1.00 100.89 140 VAL A O 1
ATOM 904 N N . THR A 1 119 ? -37.929 -35.367 -24.185 1.00 80.77 141 THR A N 1
ATOM 905 C CA . THR A 1 119 ? -38.445 -36.397 -23.298 1.00 75.88 141 THR A CA 1
ATOM 906 C C . THR A 1 119 ? -38.378 -35.919 -21.855 1.00 82.73 141 THR A C 1
ATOM 907 O O . THR A 1 119 ? -37.349 -35.420 -21.405 1.00 105.24 141 THR A O 1
ATOM 911 N N . LEU A 1 120 ? -39.488 -36.059 -21.141 1.00 83.63 142 LEU A N 1
ATOM 912 C CA . LEU A 1 120 ? -39.545 -35.717 -19.727 1.00 77.48 142 LEU A CA 1
ATOM 913 C C . LEU A 1 120 ? -39.896 -36.953 -18.918 1.00 81.06 142 LEU A C 1
ATOM 914 O O . LEU A 1 120 ? -40.792 -37.706 -19.293 1.00 86.77 142 LEU A O 1
ATOM 919 N N . GLN A 1 121 ? -39.193 -37.171 -17.813 1.00 71.58 143 GLN A N 1
ATOM 920 C CA . GLN A 1 121 ? -39.572 -38.256 -16.917 1.00 69.18 143 GLN A CA 1
ATOM 921 C C . GLN A 1 121 ? -40.389 -37.705 -15.762 1.00 77.01 143 GLN A C 1
ATOM 922 O O . GLN A 1 121 ? -40.017 -36.702 -15.150 1.00 104.29 143 GLN A O 1
ATOM 928 N N . CYS A 1 122 ? -41.514 -38.351 -15.481 1.00 62.33 144 CYS A N 1
ATOM 929 C CA . CYS A 1 122 ? -42.328 -37.967 -14.341 1.00 79.00 144 CYS A CA 1
ATOM 930 C C . CYS A 1 122 ? -42.369 -39.102 -13.333 1.00 102.82 144 CYS A C 1
ATOM 931 O O . CYS A 1 122 ? -42.928 -40.168 -13.606 1.00 109.41 144 CYS A O 1
ATOM 934 N N . GLU A 1 123 ? -41.765 -38.862 -12.173 1.00 97.04 145 GLU A N 1
ATOM 935 C CA . GLU A 1 123 ? -41.683 -39.857 -11.113 1.00 88.57 145 GLU A CA 1
ATOM 936 C C . GLU A 1 123 ? -42.676 -39.565 -9.987 1.00 86.58 145 GLU A C 1
ATOM 937 O O . GLU A 1 123 ? -43.120 -38.429 -9.813 1.00 89.04 145 GLU A O 1
ATOM 943 N N . SER A 1 124 ? -43.006 -40.604 -9.226 1.00 88.57 146 SER A N 1
ATOM 944 C CA . SER A 1 124 ? -43.937 -40.514 -8.107 1.00 87.40 146 SER A CA 1
ATOM 945 C C . SER A 1 124 ? -43.852 -41.787 -7.272 1.00 98.52 146 SER A C 1
ATOM 946 O O . SER A 1 124 ? -43.488 -42.848 -7.780 1.00 107.74 146 SER A O 1
ATOM 949 N N . TRP A 1 125 ? -44.192 -41.680 -5.992 1.00 95.39 147 TRP A N 1
ATOM 950 C CA . TRP A 1 125 ? -44.067 -42.802 -5.067 1.00 105.11 147 TRP A CA 1
ATOM 951 C C . TRP A 1 125 ? -45.306 -43.691 -5.031 1.00 101.89 147 TRP A C 1
ATOM 952 O O . TRP A 1 125 ? -45.278 -44.775 -4.448 1.00 102.98 147 TRP A O 1
ATOM 963 N N . HIS A 1 126 ? -46.391 -43.234 -5.648 1.00 88.85 148 HIS A N 1
ATOM 964 C CA . HIS A 1 126 ? -47.666 -43.938 -5.551 1.00 103.27 148 HIS A CA 1
ATOM 965 C C . HIS A 1 126 ? -47.717 -45.197 -6.414 1.00 131.06 148 HIS A C 1
ATOM 966 O O . HIS A 1 126 ? -47.342 -45.183 -7.585 1.00 133.03 148 HIS A O 1
ATOM 973 N N . ASN A 1 127 ? -48.208 -46.275 -5.810 1.00 139.76 149 ASN A N 1
ATOM 974 C CA . ASN A 1 127 ? -48.217 -47.603 -6.416 1.00 140.57 149 ASN A CA 1
ATOM 975 C C . ASN A 1 127 ? -48.968 -47.696 -7.741 1.00 150.27 149 ASN A C 1
ATOM 976 O O . ASN A 1 127 ? -48.367 -47.918 -8.793 1.00 164.12 149 ASN A O 1
ATOM 981 N N . ASP A 1 128 ? -50.288 -47.547 -7.681 1.00 156.23 150 ASP A N 1
ATOM 982 C CA . ASP A 1 128 ? -51.127 -47.659 -8.869 1.00 164.43 150 ASP A CA 1
ATOM 983 C C . ASP A 1 128 ? -51.590 -46.283 -9.325 1.00 154.46 150 ASP A C 1
ATOM 984 O O . ASP A 1 128 ? -52.652 -45.812 -8.923 1.00 170.79 150 ASP A O 1
ATOM 989 N N . HIS A 1 129 ? -50.788 -45.645 -10.169 1.00 126.65 151 HIS A N 1
ATOM 990 C CA . HIS A 1 129 ? -51.089 -44.292 -10.619 1.00 107.10 151 HIS A CA 1
ATOM 991 C C . HIS A 1 129 ? -50.812 -44.080 -12.102 1.00 103.07 151 HIS A C 1
ATOM 992 O O . HIS A 1 129 ? -49.847 -44.610 -12.652 1.00 118.61 151 HIS A O 1
ATOM 999 N N . LYS A 1 130 ? -51.678 -43.301 -12.739 1.00 97.15 152 LYS A N 1
ATOM 1000 C CA . LYS A 1 130 ? -51.450 -42.829 -14.097 1.00 90.77 152 LYS A CA 1
ATOM 1001 C C . LYS A 1 130 ? -50.812 -41.446 -14.056 1.00 95.26 152 LYS A C 1
ATOM 1002 O O . LYS A 1 130 ? -50.972 -40.710 -13.077 1.00 109.05 152 LYS A O 1
ATOM 1008 N N . PHE A 1 131 ? -50.095 -41.093 -15.118 1.00 83.56 153 PHE A N 1
ATOM 1009 C CA . PHE A 1 131 ? -49.438 -39.793 -15.186 1.00 66.18 153 PHE A CA 1
ATOM 1010 C C . PHE A 1 131 ? -49.993 -38.924 -16.309 1.00 85.97 153 PHE A C 1
ATOM 1011 O O . PHE A 1 131 ? -50.250 -39.406 -17.412 1.00 107.02 153 PHE A O 1
ATOM 1019 N N . ILE A 1 132 ? -50.166 -37.639 -16.018 1.00 78.68 154 ILE A N 1
ATOM 1020 C CA . ILE A 1 132 ? -50.654 -36.677 -16.999 1.00 90.51 154 ILE A CA 1
ATOM 1021 C C . ILE A 1 132 ? -49.688 -35.510 -17.169 1.00 97.67 154 ILE A C 1
ATOM 1022 O O . ILE A 1 132 ? -49.371 -34.815 -16.208 1.00 97.32 154 ILE A O 1
ATOM 1027 N N . LEU A 1 133 ? -49.220 -35.298 -18.394 1.00 96.69 155 LEU A N 1
ATOM 1028 C CA . LEU A 1 133 ? -48.398 -34.132 -18.692 1.00 90.75 155 LEU A CA 1
ATOM 1029 C C . LEU A 1 133 ? -49.217 -33.083 -19.431 1.00 89.12 155 LEU A C 1
ATOM 1030 O O . LEU A 1 133 ? -49.763 -33.353 -20.500 1.00 99.79 155 LEU A O 1
ATOM 1035 N N . THR A 1 134 ? -49.303 -31.890 -18.854 1.00 82.04 156 THR A N 1
ATOM 1036 C CA . THR A 1 134 ? -50.032 -30.791 -19.475 1.00 83.10 156 THR A CA 1
ATOM 1037 C C . THR A 1 134 ? -49.087 -29.646 -19.795 1.00 84.01 156 THR A C 1
ATOM 1038 O O . THR A 1 134 ? -48.106 -29.434 -19.083 1.00 84.00 156 THR A O 1
ATOM 1042 N N . VAL A 1 135 ? -49.369 -28.907 -20.864 1.00 87.98 157 VAL A N 1
ATOM 1043 C CA . VAL A 1 135 ? -48.577 -27.707 -21.133 1.00 77.30 157 VAL A CA 1
ATOM 1044 C C . VAL A 1 135 ? -49.412 -26.444 -20.925 1.00 92.93 157 VAL A C 1
ATOM 1045 O O . VAL A 1 135 ? -50.600 -26.405 -21.251 1.00 96.42 157 VAL A O 1
ATOM 1049 N N . GLU A 1 136 ? -48.786 -25.422 -20.351 1.00 105.12 158 GLU A N 1
ATOM 1050 C CA . GLU A 1 136 ? -49.468 -24.163 -20.076 1.00 113.65 158 GLU A CA 1
ATOM 1051 C C . GLU A 1 136 ? -49.701 -23.394 -21.368 1.00 124.58 158 GLU A C 1
ATOM 1052 O O . GLU A 1 136 ? -48.834 -22.649 -21.825 1.00 133.79 158 GLU A O 1
ATOM 1058 N N . GLY A 1 137 ? -50.874 -23.589 -21.959 1.00 132.19 159 GLY A N 1
ATOM 1059 C CA . GLY A 1 137 ? -51.230 -22.912 -23.191 1.00 147.69 159 GLY A CA 1
ATOM 1060 C C . GLY A 1 137 ? -52.727 -22.710 -23.318 1.00 150.47 159 GLY A C 1
ATOM 1061 O O . GLY A 1 137 ? -53.489 -23.156 -22.459 1.00 148.83 159 GLY A O 1
ATOM 1062 N N . PRO A 1 138 ? -53.157 -22.030 -24.392 1.00 150.49 160 PRO A N 1
ATOM 1063 C CA . PRO A 1 138 ? -54.579 -21.786 -24.665 1.00 152.21 160 PRO A CA 1
ATOM 1064 C C . PRO A 1 138 ? -55.362 -23.089 -24.796 1.00 150.29 160 PRO A C 1
ATOM 1065 O O . PRO A 1 138 ? -56.150 -23.421 -23.910 1.00 142.98 160 PRO A O 1
ATOM 1069 N N . GLN A 1 139 ? -55.149 -23.815 -25.889 1.00 156.54 161 GLN A N 1
ATOM 1070 C CA . GLN A 1 139 ? -55.721 -25.145 -26.038 1.00 156.94 161 GLN A CA 1
ATOM 1071 C C . GLN A 1 139 ? -54.839 -26.150 -25.309 1.00 151.92 161 GLN A C 1
ATOM 1072 O O . GLN A 1 139 ? -53.822 -26.597 -25.840 1.00 138.91 161 GLN A O 1
ATOM 1078 N N . LYS A 1 140 ? -55.237 -26.489 -24.085 1.00 162.38 162 LYS A N 1
ATOM 1079 C CA . LYS A 1 140 ? -54.434 -27.326 -23.197 1.00 159.89 162 LYS A CA 1
ATOM 1080 C C . LYS A 1 140 ? -54.054 -28.667 -23.816 1.00 147.02 162 LYS A C 1
ATOM 1081 O O . LYS A 1 140 ? -54.919 -29.479 -24.143 1.00 155.04 162 LYS A O 1
ATOM 1087 N N . LEU A 1 141 ? -52.753 -28.889 -23.972 1.00 125.69 163 LEU A N 1
ATOM 1088 C CA . LEU A 1 141 ? -52.248 -30.163 -24.467 1.00 112.66 163 LEU A CA 1
ATOM 1089 C C . LEU A 1 141 ? -51.932 -31.098 -23.309 1.00 111.85 163 LEU A C 1
ATOM 1090 O O . LEU A 1 141 ? -51.192 -30.734 -22.382 1.00 115.87 163 LEU A O 1
ATOM 1095 N N . SER A 1 142 ? -52.495 -32.302 -23.378 1.00 103.69 164 SER A N 1
ATOM 1096 C CA . SER A 1 142 ? -52.323 -33.307 -22.338 1.00 96.83 164 SER A CA 1
ATOM 1097 C C . SER A 1 142 ? -51.786 -34.616 -22.907 1.00 99.01 164 SER A C 1
ATOM 1098 O O . SER A 1 142 ? -51.940 -34.900 -24.095 1.00 97.91 164 SER A O 1
ATOM 1101 N N . TRP A 1 143 ? -51.149 -35.403 -22.046 1.00 105.55 165 TRP A N 1
ATOM 1102 C CA . TRP A 1 143 ? -50.695 -36.745 -22.397 1.00 101.16 165 TRP A CA 1
ATOM 1103 C C . TRP A 1 143 ? -50.843 -37.666 -21.192 1.00 99.59 165 TRP A C 1
ATOM 1104 O O . TRP A 1 143 ? -50.502 -37.287 -20.075 1.00 97.56 165 TRP A O 1
ATOM 1115 N N . THR A 1 144 ? -51.351 -38.873 -21.415 1.00 100.94 166 THR A N 1
ATOM 1116 C CA . THR A 1 144 ? -51.577 -39.810 -20.319 1.00 112.21 166 THR A CA 1
ATOM 1117 C C . THR A 1 144 ? -50.777 -41.095 -20.499 1.00 120.40 166 THR A C 1
ATOM 1118 O O . THR A 1 144 ? -50.861 -41.750 -21.537 1.00 133.94 166 THR A O 1
ATOM 1122 N N . GLN A 1 145 ? -50.002 -41.449 -19.477 1.00 112.40 167 GLN A N 1
ATOM 1123 C CA . GLN A 1 145 ? -49.163 -42.642 -19.530 1.00 112.05 167 GLN A CA 1
ATOM 1124 C C . GLN A 1 145 ? -49.349 -43.538 -18.309 1.00 116.17 167 GLN A C 1
ATOM 1125 O O . GLN A 1 145 ? -49.715 -43.071 -17.228 1.00 112.57 167 GLN A O 1
ATOM 1131 N N . ASP A 1 146 ? -49.093 -44.830 -18.496 1.00 118.12 168 ASP A N 1
ATOM 1132 C CA . ASP A 1 146 ? -49.074 -45.780 -17.391 1.00 122.51 168 ASP A CA 1
ATOM 1133 C C . ASP A 1 146 ? -47.695 -45.793 -16.747 1.00 113.92 168 ASP A C 1
ATOM 1134 O O . ASP A 1 146 ? -46.682 -45.612 -17.422 1.00 119.87 168 ASP A O 1
ATOM 1139 N N . SER A 1 147 ? -47.662 -46.013 -15.438 1.00 108.96 169 SER A N 1
ATOM 1140 C CA . SER A 1 147 ? -46.423 -45.926 -14.678 1.00 108.32 169 SER A CA 1
ATOM 1141 C C . SER A 1 147 ? -45.606 -47.213 -14.715 1.00 115.88 169 SER A C 1
ATOM 1142 O O . SER A 1 147 ? -46.093 -48.281 -14.345 1.00 113.65 169 SER A O 1
ATOM 1145 N N . GLN A 1 148 ? -44.362 -47.104 -15.170 1.00 125.00 170 GLN A N 1
ATOM 1146 C CA . GLN A 1 148 ? -43.402 -48.189 -15.024 1.00 127.33 170 GLN A CA 1
ATOM 1147 C C . GLN A 1 148 ? -42.770 -48.097 -13.645 1.00 123.85 170 GLN A C 1
ATOM 1148 O O . GLN A 1 148 ? -42.808 -47.046 -13.012 1.00 124.16 170 GLN A O 1
ATOM 1154 N N . TYR A 1 149 ? -42.190 -49.194 -13.177 1.00 120.14 171 TYR A N 1
ATOM 1155 C CA . TYR A 1 149 ? -41.610 -49.224 -11.841 1.00 115.39 171 TYR A CA 1
ATOM 1156 C C . TYR A 1 149 ? -40.112 -49.497 -11.883 1.00 120.25 171 TYR A C 1
ATOM 1157 O O . TYR A 1 149 ? -39.671 -50.504 -12.437 1.00 128.76 171 TYR A O 1
ATOM 1166 N N . ASN A 1 150 ? -39.330 -48.593 -11.302 1.00 122.51 172 ASN A N 1
ATOM 1167 C CA . ASN A 1 150 ? -37.887 -48.789 -11.226 1.00 142.95 172 ASN A CA 1
ATOM 1168 C C . ASN A 1 150 ? -37.515 -49.497 -9.929 1.00 145.86 172 ASN A C 1
ATOM 1169 O O . ASN A 1 150 ? -37.549 -48.897 -8.855 1.00 148.58 172 ASN A O 1
ATOM 1174 N N . TYR A 1 151 ? -37.163 -50.776 -10.036 1.00 149.84 173 TYR A N 1
ATOM 1175 C CA . TYR A 1 151 ? -36.903 -51.612 -8.866 1.00 150.37 173 TYR A CA 1
ATOM 1176 C C . TYR A 1 151 ? -35.741 -51.112 -8.012 1.00 155.78 173 TYR A C 1
ATOM 1177 O O . TYR A 1 151 ? -35.710 -51.342 -6.804 1.00 153.19 173 TYR A O 1
ATOM 1186 N N . SER A 1 152 ? -34.788 -50.432 -8.641 1.00 167.13 174 SER A N 1
ATOM 1187 C CA . SER A 1 152 ? -33.623 -49.924 -7.926 1.00 168.49 174 SER A CA 1
ATOM 1188 C C . SER A 1 152 ? -33.989 -48.739 -7.036 1.00 163.09 174 SER A C 1
ATOM 1189 O O . SER A 1 152 ? -33.604 -48.685 -5.868 1.00 163.91 174 SER A O 1
ATOM 1192 N N . THR A 1 153 ? -34.736 -47.794 -7.596 1.00 154.31 175 THR A N 1
ATOM 1193 C CA . THR A 1 153 ? -35.109 -46.584 -6.874 1.00 142.01 175 THR A CA 1
ATOM 1194 C C . THR A 1 153 ? -36.411 -46.759 -6.100 1.00 140.17 175 THR A C 1
ATOM 1195 O O . THR A 1 153 ? -36.753 -45.926 -5.259 1.00 139.44 175 THR A O 1
ATOM 1199 N N . ARG A 1 154 ? -37.125 -47.845 -6.391 1.00 141.44 176 ARG A N 1
ATOM 1200 C CA . ARG A 1 154 ? -38.430 -48.117 -5.789 1.00 138.19 176 ARG A CA 1
ATOM 1201 C C . ARG A 1 154 ? -39.389 -46.954 -6.021 1.00 119.98 176 ARG A C 1
ATOM 1202 O O . ARG A 1 154 ? -39.982 -46.425 -5.082 1.00 110.05 176 ARG A O 1
ATOM 1210 N N . LYS A 1 155 ? -39.532 -46.565 -7.284 1.00 119.21 177 LYS A N 1
ATOM 1211 C CA . LYS A 1 155 ? -40.352 -45.417 -7.647 1.00 107.65 177 LYS A CA 1
ATOM 1212 C C . LYS A 1 155 ? -41.032 -45.641 -8.996 1.00 102.25 177 LYS A C 1
ATOM 1213 O O . LYS A 1 155 ? -40.485 -46.313 -9.875 1.00 108.36 177 LYS A O 1
ATOM 1219 N N . TYR A 1 156 ? -42.227 -45.078 -9.149 1.00 82.48 178 TYR A N 1
ATOM 1220 C CA . TYR A 1 156 ? -43.002 -45.227 -10.377 1.00 94.52 178 TYR A CA 1
ATOM 1221 C C . TYR A 1 156 ? -42.837 -44.022 -11.293 1.00 97.92 178 TYR A C 1
ATOM 1222 O O . TYR A 1 156 ? -43.174 -42.906 -10.920 1.00 118.92 178 TYR A O 1
ATOM 1231 N N . HIS A 1 157 ? -42.327 -44.250 -12.499 1.00 96.99 179 HIS A N 1
ATOM 1232 C CA . HIS A 1 157 ? -42.107 -43.158 -13.439 1.00 90.99 179 HIS A CA 1
ATOM 1233 C C . HIS A 1 157 ? -42.709 -43.437 -14.812 1.00 93.16 179 HIS A C 1
ATOM 1234 O O . HIS A 1 157 ? -42.928 -44.590 -15.182 1.00 90.83 179 HIS A O 1
ATOM 1241 N N . ALA A 1 158 ? -42.979 -42.372 -15.560 1.00 98.92 180 ALA A N 1
ATOM 1242 C CA . ALA A 1 158 ? -43.404 -42.509 -16.950 1.00 98.19 180 ALA A CA 1
ATOM 1243 C C . ALA A 1 158 ? -42.808 -41.400 -17.806 1.00 93.17 180 ALA A C 1
ATOM 1244 O O . ALA A 1 158 ? -42.653 -40.266 -17.352 1.00 97.57 180 ALA A O 1
ATOM 1246 N N . LEU A 1 159 ? -42.480 -41.734 -19.049 1.00 89.43 181 LEU A N 1
ATOM 1247 C CA . LEU A 1 159 ? -41.819 -40.792 -19.944 1.00 90.45 181 LEU A CA 1
ATOM 1248 C C . LEU A 1 159 ? -42.784 -40.186 -20.958 1.00 99.94 181 LEU A C 1
ATOM 1249 O O . LEU A 1 159 ? -43.560 -40.895 -21.597 1.00 119.70 181 LEU A O 1
ATOM 1254 N N . PHE A 1 160 ? -42.724 -38.866 -21.098 1.00 89.65 182 PHE A N 1
ATOM 1255 C CA . PHE A 1 160 ? -43.532 -38.153 -22.078 1.00 92.85 182 PHE A CA 1
ATOM 1256 C C . PHE A 1 160 ? -42.646 -37.517 -23.139 1.00 94.07 182 PHE A C 1
ATOM 1257 O O . PHE A 1 160 ? -41.730 -36.765 -22.818 1.00 119.15 182 PHE A O 1
ATOM 1265 N N . SER A 1 161 ? -42.920 -37.815 -24.403 1.00 85.98 183 SER A N 1
ATOM 1266 C CA . SER A 1 161 ? -42.195 -37.176 -25.493 1.00 93.28 183 SER A CA 1
ATOM 1267 C C . SER A 1 161 ? -42.981 -35.972 -25.987 1.00 83.93 183 SER A C 1
ATOM 1268 O O . SER A 1 161 ? -43.720 -36.066 -26.968 1.00 84.07 183 SER A O 1
ATOM 1271 N N . VAL A 1 162 ? -42.825 -34.842 -25.305 1.00 74.45 184 VAL A N 1
ATOM 1272 C CA . VAL A 1 162 ? -43.581 -33.651 -25.669 1.00 76.27 184 VAL A CA 1
ATOM 1273 C C . VAL A 1 162 ? -42.990 -32.989 -26.913 1.00 79.23 184 VAL A C 1
ATOM 1274 O O . VAL A 1 162 ? -41.782 -32.735 -26.996 1.00 65.55 184 VAL A O 1
ATOM 1278 N N . GLY A 1 163 ? -43.864 -32.736 -27.88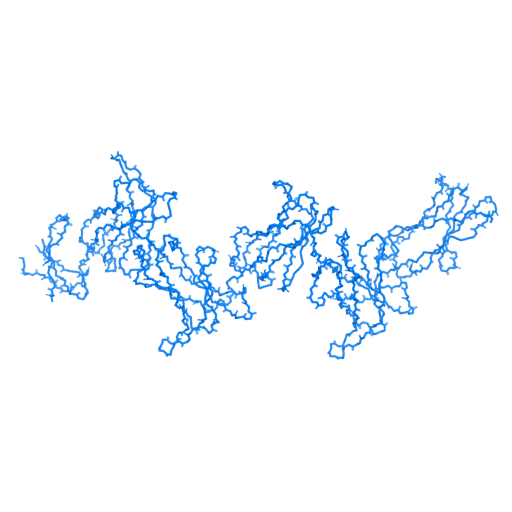4 1.00 85.78 185 GLY A N 1
ATOM 1279 C CA . GLY A 1 163 ? -43.486 -32.156 -29.159 1.00 85.42 185 GLY A CA 1
ATOM 1280 C C . GLY A 1 163 ? -44.539 -32.454 -30.212 1.00 81.46 185 GLY A C 1
ATOM 1281 O O . GLY A 1 163 ? -45.544 -33.099 -29.913 1.00 79.63 185 GLY A O 1
ATOM 1282 N N . PRO A 1 164 ? -44.319 -31.990 -31.453 1.00 77.12 186 PRO A N 1
ATOM 1283 C CA . PRO A 1 164 ? -43.164 -31.190 -31.874 1.00 75.39 186 PRO A CA 1
ATOM 1284 C C . PRO A 1 164 ? -43.259 -29.748 -31.388 1.00 85.15 186 PRO A C 1
ATOM 1285 O O . PRO A 1 164 ? -44.308 -29.117 -31.515 1.00 91.78 186 PRO A O 1
ATOM 1289 N N . VAL A 1 165 ? -42.166 -29.242 -30.831 1.00 84.37 187 VAL A N 1
ATOM 1290 C CA . VAL A 1 165 ? -42.154 -27.917 -30.230 1.00 79.14 187 VAL A CA 1
ATOM 1291 C C . VAL A 1 165 ? -42.139 -26.809 -31.281 1.00 92.95 187 VAL A C 1
ATOM 1292 O O . VAL A 1 165 ? -41.173 -26.659 -32.028 1.00 108.04 187 VAL A O 1
ATOM 1296 N N . THR A 1 166 ? -43.222 -26.038 -31.329 1.00 96.34 188 THR A N 1
ATOM 1297 C CA . THR A 1 166 ? -43.340 -24.921 -32.260 1.00 84.62 188 THR A CA 1
ATOM 1298 C C . THR A 1 166 ? -42.775 -23.644 -31.642 1.00 82.50 188 THR A C 1
ATOM 1299 O O . THR A 1 166 ? -42.981 -23.382 -30.457 1.00 79.71 188 THR A O 1
ATOM 1303 N N . PRO A 1 167 ? -42.059 -22.844 -32.448 1.00 71.76 189 PRO A N 1
ATOM 1304 C CA . PRO A 1 167 ? -41.353 -21.654 -31.960 1.00 86.95 189 PRO A CA 1
ATOM 1305 C C . PRO A 1 167 ? -42.245 -20.431 -31.754 1.00 99.89 189 PRO A C 1
ATOM 1306 O O . PRO A 1 167 ? -41.729 -19.360 -31.439 1.00 98.65 189 PRO A O 1
ATOM 1310 N N . ASN A 1 168 ? -43.553 -20.582 -31.928 1.00 116.20 190 ASN A N 1
ATOM 1311 C CA . ASN A 1 168 ? -44.473 -19.464 -31.750 1.00 124.27 190 ASN A CA 1
ATOM 1312 C C . ASN A 1 168 ? -45.058 -19.418 -30.343 1.00 107.25 190 ASN A C 1
ATOM 1313 O O . ASN A 1 168 ? -45.418 -18.353 -29.841 1.00 97.11 190 ASN A O 1
ATOM 1318 N N . GLN A 1 169 ? -45.144 -20.584 -29.713 1.00 106.46 191 GLN A N 1
ATOM 1319 C CA . GLN A 1 169 ? -45.779 -20.713 -28.407 1.00 98.67 191 GLN A CA 1
ATOM 1320 C C . GLN A 1 169 ? -44.782 -21.080 -27.311 1.00 94.63 191 GLN A C 1
ATOM 1321 O O . GLN A 1 169 ? -43.935 -21.953 -27.494 1.00 115.12 191 GLN A O 1
ATOM 1327 N N . ARG A 1 170 ? -44.891 -20.401 -26.175 1.00 93.20 192 ARG A N 1
ATOM 1328 C CA . ARG A 1 170 ? -44.076 -20.697 -25.004 1.00 93.27 192 ARG A CA 1
ATOM 1329 C C . ARG A 1 170 ? -44.515 -22.020 -24.375 1.00 94.81 192 ARG A C 1
ATOM 1330 O O . ARG A 1 170 ? -45.695 -22.208 -24.078 1.00 104.95 192 ARG A O 1
ATOM 1338 N N . TRP A 1 171 ? -43.570 -22.935 -24.180 1.00 103.21 193 TRP A N 1
ATOM 1339 C CA . TRP A 1 171 ? -43.889 -24.257 -23.642 1.00 104.24 193 TRP A CA 1
ATOM 1340 C C . TRP A 1 171 ? -43.534 -24.392 -22.163 1.00 93.51 193 TRP A C 1
ATOM 1341 O O . TRP A 1 171 ? -42.363 -24.363 -21.791 1.00 77.11 193 TRP A O 1
ATOM 1352 N N . ILE A 1 172 ? -44.557 -24.546 -21.329 1.00 88.09 194 ILE A N 1
ATOM 1353 C CA . ILE A 1 172 ? -44.365 -24.757 -19.898 1.00 73.34 194 ILE A CA 1
ATOM 1354 C C . ILE A 1 172 ? -45.072 -26.034 -19.455 1.00 73.98 194 ILE A C 1
ATOM 1355 O O . ILE A 1 172 ? -46.300 -26.094 -19.429 1.00 76.34 194 ILE A O 1
ATOM 1360 N N . CYS A 1 173 ? -44.292 -27.051 -19.106 1.00 80.38 195 CYS A N 1
ATOM 1361 C CA . CYS A 1 173 ? -44.843 -28.367 -18.799 1.00 70.16 195 CYS A CA 1
ATOM 1362 C C . CYS A 1 173 ? -45.039 -28.600 -17.302 1.00 74.68 195 CYS A C 1
ATOM 1363 O O . CYS A 1 173 ? -44.218 -28.189 -16.483 1.00 72.26 195 CYS A O 1
ATOM 1366 N N . ARG A 1 174 ? -46.139 -29.265 -16.960 1.00 71.71 196 ARG A N 1
ATOM 1367 C CA . ARG A 1 174 ? -46.419 -29.671 -15.587 1.00 70.49 196 ARG A CA 1
ATOM 1368 C C . ARG A 1 174 ? -46.965 -31.092 -15.563 1.00 81.28 196 ARG A C 1
ATOM 1369 O O . ARG A 1 174 ? -47.707 -31.495 -16.459 1.00 78.09 196 ARG A O 1
ATOM 1377 N N . CYS A 1 175 ? -46.605 -31.850 -14.532 1.00 81.65 197 CYS A N 1
ATOM 1378 C CA . CYS A 1 175 ? -47.048 -33.235 -14.432 1.00 74.68 197 CYS A CA 1
ATOM 1379 C C . CYS A 1 175 ? -47.968 -33.480 -13.239 1.00 89.81 197 CYS A C 1
ATOM 1380 O O . CYS A 1 175 ? -47.887 -32.800 -12.217 1.00 109.55 197 CYS A O 1
ATOM 1383 N N . TYR A 1 176 ? -48.844 -34.466 -13.395 1.00 86.80 198 TYR A N 1
ATOM 1384 C CA . TYR A 1 176 ? -49.787 -34.863 -12.361 1.00 84.72 198 TYR A CA 1
ATOM 1385 C C . TYR A 1 176 ? -49.823 -36.382 -12.269 1.00 86.58 198 TYR A C 1
ATOM 1386 O O . TYR A 1 176 ? -49.567 -37.073 -13.251 1.00 111.59 198 TYR A O 1
ATOM 1395 N N . SER A 1 177 ? -50.139 -36.901 -11.089 1.00 65.37 199 SER A N 1
ATOM 1396 C CA . SER A 1 177 ? -50.379 -38.330 -10.934 1.00 64.83 199 SER A CA 1
ATOM 1397 C C . SER A 1 177 ? -51.774 -38.535 -10.361 1.00 71.77 199 SER A C 1
ATOM 1398 O O . SER A 1 177 ? -52.223 -37.755 -9.519 1.00 75.89 199 SER A O 1
ATOM 1401 N N . TYR A 1 178 ? -52.470 -39.569 -10.822 1.00 77.25 200 TYR A N 1
ATOM 1402 C CA . TYR A 1 178 ? -53.831 -39.804 -10.348 1.00 85.42 200 TYR A CA 1
ATOM 1403 C C . TYR A 1 178 ? -54.234 -41.272 -10.417 1.00 91.04 200 TYR A C 1
ATOM 1404 O O . TYR A 1 178 ? -53.823 -41.999 -11.318 1.00 96.96 200 TYR A O 1
ATOM 1413 N N . ASP A 1 179 ? -55.047 -41.698 -9.455 1.00 96.64 201 ASP A N 1
ATOM 1414 C CA . ASP A 1 179 ? -55.561 -43.061 -9.434 1.00 109.15 201 ASP A CA 1
ATOM 1415 C C . ASP A 1 179 ? -56.671 -43.209 -10.469 1.00 112.29 201 ASP A C 1
ATOM 1416 O O . ASP A 1 179 ? -57.506 -42.318 -10.627 1.00 128.06 201 ASP A O 1
ATOM 1421 N N . ARG A 1 180 ? -56.669 -44.338 -11.172 1.00 104.51 202 ARG A N 1
ATOM 1422 C CA . ARG A 1 180 ? -57.647 -44.609 -12.221 1.00 111.13 202 ARG A CA 1
ATOM 1423 C C . ARG A 1 180 ? -59.074 -44.607 -11.685 1.00 109.18 202 ARG A C 1
ATOM 1424 O O . ARG A 1 180 ? -59.990 -44.090 -12.324 1.00 107.89 202 ARG A O 1
ATOM 1432 N N . ASN A 1 181 ? -59.247 -45.194 -10.506 1.00 106.26 203 ASN A N 1
ATOM 1433 C CA . ASN A 1 181 ? -60.565 -45.371 -9.910 1.00 105.25 203 ASN A CA 1
ATOM 1434 C C . ASN A 1 181 ? -61.201 -44.052 -9.481 1.00 115.99 203 ASN A C 1
ATOM 1435 O O . ASN A 1 181 ? -62.424 -43.938 -9.409 1.00 136.63 203 ASN A O 1
ATOM 1440 N N . ARG A 1 182 ? -60.364 -43.061 -9.194 1.00 110.93 204 ARG A N 1
ATOM 1441 C CA . ARG A 1 182 ? -60.842 -41.724 -8.857 1.00 107.06 204 ARG A CA 1
ATOM 1442 C C . ARG A 1 182 ? -60.135 -40.690 -9.728 1.00 96.35 204 ARG A C 1
ATOM 1443 O O . ARG A 1 182 ? -59.169 -40.061 -9.295 1.00 102.84 204 ARG A O 1
ATOM 1451 N N . PRO A 1 183 ? -60.625 -40.513 -10.965 1.00 89.43 205 PRO A N 1
ATOM 1452 C CA . PRO A 1 183 ? -59.979 -39.699 -12.001 1.00 85.69 205 PRO A CA 1
ATOM 1453 C C . PRO A 1 183 ? -60.079 -38.194 -11.767 1.00 90.42 205 PRO A C 1
ATOM 1454 O O . PRO A 1 183 ? -59.240 -37.448 -12.272 1.00 92.44 205 PRO A O 1
ATOM 1458 N N . TYR A 1 184 ? -61.086 -37.756 -11.020 1.00 87.43 206 TYR A N 1
ATOM 1459 C CA . TYR A 1 184 ? -61.306 -36.329 -10.812 1.00 81.63 206 TYR A CA 1
ATOM 1460 C C . TYR A 1 184 ? -60.389 -35.743 -9.739 1.00 94.12 206 TYR A C 1
ATOM 1461 O O . TYR A 1 184 ? -60.397 -34.537 -9.501 1.00 95.87 206 TYR A O 1
ATOM 1470 N N . VAL A 1 185 ? -59.600 -36.597 -9.097 1.00 95.56 207 VAL A N 1
ATOM 1471 C CA . VAL A 1 185 ? -58.660 -36.139 -8.080 1.00 62.32 207 VAL A CA 1
ATOM 1472 C C . VAL A 1 185 ? -57.224 -36.455 -8.479 1.00 75.69 207 VAL A C 1
ATOM 1473 O O . VAL A 1 185 ? -56.815 -37.616 -8.498 1.00 75.44 207 VAL A O 1
ATOM 1477 N N . TRP A 1 186 ? -56.464 -35.413 -8.803 1.00 73.90 208 TRP A N 1
ATOM 1478 C CA . TRP A 1 186 ? -55.071 -35.574 -9.202 1.00 72.26 208 TRP A CA 1
ATOM 1479 C C . TRP A 1 186 ? -54.132 -35.179 -8.072 1.00 78.89 208 TRP A C 1
ATOM 1480 O O . TRP A 1 186 ? -54.560 -34.640 -7.051 1.00 88.23 208 TRP A O 1
ATOM 1491 N N . SER A 1 187 ? -52.847 -35.448 -8.266 1.00 66.28 209 SER A N 1
ATOM 1492 C CA . SER A 1 187 ? -51.817 -34.983 -7.350 1.00 60.44 209 SER A CA 1
ATOM 1493 C C . SER A 1 187 ? -51.623 -33.484 -7.527 1.00 63.51 209 SER A C 1
ATOM 1494 O O . SER A 1 187 ? -52.006 -32.929 -8.556 1.00 85.05 209 SER A O 1
ATOM 1497 N N . PRO A 1 188 ? -51.040 -32.816 -6.520 1.00 71.76 210 PRO A N 1
ATOM 1498 C CA . PRO A 1 188 ? -50.643 -31.426 -6.755 1.00 77.38 210 PRO A CA 1
ATOM 1499 C C . PRO A 1 188 ? -49.536 -31.372 -7.802 1.00 81.81 210 PRO A C 1
ATOM 1500 O O . PRO A 1 188 ? -48.596 -32.164 -7.723 1.00 91.47 210 PRO A O 1
ATOM 1504 N N . PRO A 1 189 ? -49.653 -30.457 -8.776 1.00 76.63 211 PRO A N 1
ATOM 1505 C CA . PRO A 1 189 ? -48.754 -30.375 -9.934 1.00 60.84 211 PRO A CA 1
ATOM 1506 C C . PRO A 1 189 ? -47.278 -30.331 -9.561 1.00 63.31 211 PRO A C 1
ATOM 1507 O O . PRO A 1 189 ? -46.911 -29.726 -8.555 1.00 57.79 211 PRO A O 1
ATOM 1511 N N . SER A 1 190 ? -46.448 -30.975 -10.375 1.00 57.93 212 SER A N 1
ATOM 1512 C CA . SER A 1 190 ? -45.005 -30.947 -10.181 1.00 57.74 212 SER A CA 1
ATOM 1513 C C . SER A 1 190 ? -44.458 -29.570 -10.532 1.00 62.12 212 SER A C 1
ATOM 1514 O O . SER A 1 190 ? -45.191 -28.713 -11.028 1.00 75.14 212 SER A O 1
ATOM 1517 N N . GLU A 1 191 ? -43.172 -29.361 -10.274 1.00 67.95 213 GLU A N 1
ATOM 1518 C CA . GLU A 1 191 ? -42.532 -28.092 -10.599 1.00 80.22 213 GLU A CA 1
ATOM 1519 C C . GLU A 1 191 ? -42.567 -27.837 -12.102 1.00 98.40 213 GLU A C 1
ATOM 1520 O O . GLU A 1 191 ? -42.426 -28.761 -12.904 1.00 108.17 213 GLU A O 1
ATOM 1526 N N . SER A 1 192 ? -42.762 -26.576 -12.473 1.00 103.49 214 SER A N 1
ATOM 1527 C CA . SER A 1 192 ? -42.918 -26.195 -13.871 1.00 80.73 214 SER A CA 1
ATOM 1528 C C . SER A 1 192 ? -41.645 -26.430 -14.677 1.00 83.47 214 SER A C 1
ATOM 1529 O O . SER A 1 192 ? -40.630 -25.770 -14.459 1.00 96.46 214 SER A O 1
ATOM 1532 N N . VAL A 1 193 ? -41.708 -27.376 -15.607 1.00 90.25 215 VAL A N 1
ATOM 1533 C CA . VAL A 1 193 ? -40.596 -27.629 -16.515 1.00 81.99 215 VAL A CA 1
ATOM 1534 C C . VAL A 1 193 ? -40.823 -26.886 -17.826 1.00 84.11 215 VAL A C 1
ATOM 1535 O O . VAL A 1 193 ? -41.649 -27.286 -18.646 1.00 84.58 215 VAL A O 1
ATOM 1539 N N . GLU A 1 194 ? -40.093 -25.793 -18.010 1.00 87.31 216 GLU A N 1
ATOM 1540 C CA . GLU A 1 194 ? -40.251 -24.968 -19.200 1.00 83.11 216 GLU A CA 1
ATOM 1541 C C . GLU A 1 194 ? -39.188 -25.288 -20.242 1.00 79.32 216 GLU A C 1
ATOM 1542 O O . GLU A 1 194 ? -37.991 -25.239 -19.961 1.00 78.03 216 GLU A O 1
ATOM 1548 N N . LEU A 1 195 ? -39.641 -25.615 -21.447 1.00 76.55 217 LEU A N 1
ATOM 1549 C CA . LEU A 1 195 ? -38.742 -25.971 -22.535 1.00 64.87 217 LEU A CA 1
ATOM 1550 C C . LEU A 1 195 ? -38.097 -24.727 -23.128 1.00 69.70 217 LEU A C 1
ATOM 1551 O O . LEU A 1 195 ? -38.757 -23.707 -23.318 1.00 87.20 217 LEU A O 1
ATOM 1556 N N . LEU A 1 196 ? -36.805 -24.817 -23.417 1.00 60.36 218 LEU A N 1
ATOM 1557 C CA . LEU A 1 196 ? -36.085 -23.702 -24.013 1.00 63.35 218 LEU A CA 1
ATOM 1558 C C . LEU A 1 196 ? -35.879 -23.946 -25.501 1.00 70.22 218 LEU A C 1
ATOM 1559 O O . LEU A 1 196 ? -35.122 -24.831 -25.899 1.00 67.34 218 LEU A O 1
ATOM 1564 N N . VAL A 1 197 ? -36.564 -23.155 -26.319 1.00 77.85 219 VAL A N 1
ATOM 1565 C CA . VAL A 1 197 ? -36.579 -23.374 -27.758 1.00 71.37 219 VAL A CA 1
ATOM 1566 C C . VAL A 1 197 ? -35.515 -22.563 -28.489 1.00 74.03 219 VAL A C 1
ATOM 1567 O O . VAL A 1 197 ? -35.436 -21.343 -28.342 1.00 88.32 219 VAL A O 1
ATOM 1571 N N . SER A 1 198 ? -34.699 -23.254 -29.277 1.00 71.04 220 SER A N 1
ATOM 1572 C CA . SER A 1 198 ? -33.721 -22.598 -30.132 1.00 83.94 220 SER A CA 1
ATOM 1573 C C . SER A 1 198 ? -34.405 -22.085 -31.395 1.00 100.96 220 SER A C 1
ATOM 1574 O O . SER A 1 198 ? -34.578 -22.826 -32.363 1.00 118.77 220 SER A O 1
ATOM 1577 N N . GLY A 1 199 ? -34.796 -20.815 -31.375 1.00 103.11 221 GLY A N 1
ATOM 1578 C CA . GLY A 1 199 ? -35.547 -20.228 -32.470 1.00 102.14 221 GLY A CA 1
ATOM 1579 C C . GLY A 1 199 ? -34.715 -19.907 -33.695 1.00 114.78 221 GLY A C 1
ATOM 1580 O O . GLY A 1 199 ? -33.673 -20.519 -33.933 1.00 113.87 221 GLY A O 1
ATOM 1581 N N . ASN A 1 200 ? -35.184 -18.942 -34.479 1.00 146.49 222 ASN A N 1
ATOM 1582 C CA . ASN A 1 200 ? -34.501 -18.542 -35.703 1.00 147.63 222 ASN A CA 1
ATOM 1583 C C . ASN A 1 200 ? -34.382 -17.026 -35.834 1.00 133.20 222 ASN A C 1
ATOM 1584 O O . ASN A 1 200 ? -33.954 -16.516 -36.869 1.00 134.72 222 ASN A O 1
ATOM 1589 N N . LEU A 1 201 ? -34.764 -16.313 -34.779 1.00 130.16 223 LEU A N 1
ATOM 1590 C CA . LEU A 1 201 ? -34.612 -14.862 -34.740 1.00 126.69 223 LEU A CA 1
ATOM 1591 C C . LEU A 1 201 ? -33.188 -14.501 -34.328 1.00 124.80 223 LEU A C 1
ATOM 1592 O O . LEU A 1 201 ? -32.367 -15.384 -34.084 1.00 129.47 223 LEU A O 1
ATOM 1597 N N . GLN A 1 202 ? -32.896 -13.206 -34.249 1.00 119.99 224 GLN A N 1
ATOM 1598 C CA . GLN A 1 202 ? -31.539 -12.752 -33.958 1.00 121.96 224 GLN A CA 1
ATOM 1599 C C . GLN A 1 202 ? -31.109 -13.142 -32.546 1.00 107.79 224 GLN A C 1
ATOM 1600 O O . GLN A 1 202 ? -31.935 -13.254 -31.641 1.00 96.85 224 GLN A O 1
ATOM 1606 N N . LYS A 1 203 ? -29.807 -13.343 -32.370 1.00 108.19 225 LYS A N 1
ATOM 1607 C CA . LYS A 1 203 ? -29.261 -13.846 -31.114 1.00 109.90 225 LYS A CA 1
ATOM 1608 C C . LYS A 1 203 ? -29.047 -12.754 -30.076 1.00 101.69 225 LYS A C 1
ATOM 1609 O O . LYS A 1 203 ? -28.565 -11.668 -30.398 1.00 102.03 225 LYS A O 1
ATOM 1615 N N . PRO A 1 204 ? -29.409 -13.044 -28.819 1.00 102.87 226 PRO A N 1
ATOM 1616 C CA . PRO A 1 204 ? -29.119 -12.137 -27.707 1.00 88.11 226 PRO A CA 1
ATOM 1617 C C . PRO A 1 204 ? -27.648 -12.184 -27.314 1.00 114.04 226 PRO A C 1
ATOM 1618 O O . PRO A 1 204 ? -27.088 -13.264 -27.168 1.00 114.79 226 PRO A O 1
ATOM 1622 N N . THR A 1 205 ? -27.028 -11.021 -27.166 1.00 91.02 227 THR A N 1
ATOM 1623 C CA . THR A 1 205 ? -25.706 -10.928 -26.574 1.00 97.72 227 THR A CA 1
ATOM 1624 C C . THR A 1 205 ? -25.792 -11.170 -25.069 1.00 104.89 227 THR A C 1
ATOM 1625 O O . THR A 1 205 ? -26.577 -10.522 -24.360 1.00 108.89 227 THR A O 1
ATOM 1629 N N . ILE A 1 206 ? -24.990 -12.121 -24.597 1.00 105.10 228 ILE A N 1
ATOM 1630 C CA . ILE A 1 206 ? -24.894 -12.431 -23.176 1.00 95.97 228 ILE A CA 1
ATOM 1631 C C . ILE A 1 206 ? -23.605 -11.851 -22.604 1.00 103.56 228 ILE A C 1
ATOM 1632 O O . ILE A 1 206 ? -22.542 -11.949 -23.219 1.00 103.35 228 ILE A O 1
ATOM 1637 N N . LYS A 1 207 ? -23.702 -11.226 -21.435 1.00 115.50 229 LYS A N 1
ATOM 1638 C CA . LYS A 1 207 ? -22.543 -10.591 -20.821 1.00 116.47 229 LYS A CA 1
ATOM 1639 C C . LYS A 1 207 ? -22.453 -10.896 -19.330 1.00 103.10 229 LYS A C 1
ATOM 1640 O O . LYS A 1 207 ? -23.437 -11.275 -18.703 1.00 94.93 229 LYS A O 1
ATOM 1646 N N . ALA A 1 208 ? -21.258 -10.740 -18.773 1.00 101.85 230 ALA A N 1
ATOM 1647 C CA . ALA A 1 208 ? -21.043 -10.901 -17.340 1.00 89.99 230 ALA A CA 1
ATOM 1648 C C . ALA A 1 208 ? -20.285 -9.691 -16.809 1.00 122.63 230 ALA A C 1
ATOM 1649 O O . ALA A 1 208 ? -19.072 -9.584 -16.990 1.00 154.16 230 ALA A O 1
ATOM 1651 N N . GLU A 1 209 ? -21.008 -8.786 -16.156 1.00 126.88 231 GLU A N 1
ATOM 1652 C CA . GLU A 1 209 ? -20.469 -7.475 -15.789 1.00 151.58 231 GLU A CA 1
ATOM 1653 C C . GLU A 1 209 ? -19.209 -7.501 -14.909 1.00 162.55 231 GLU A C 1
ATOM 1654 O O . GLU A 1 209 ? -18.232 -6.826 -15.234 1.00 177.97 231 GLU A O 1
ATOM 1660 N N . PRO A 1 210 ? -19.216 -8.260 -13.795 1.00 132.19 232 PRO A N 1
ATOM 1661 C CA . PRO A 1 210 ? -17.982 -8.228 -13.002 1.00 116.29 232 PRO A CA 1
ATOM 1662 C C . PRO A 1 210 ? -16.839 -8.969 -13.689 1.00 118.23 232 PRO A C 1
ATOM 1663 O O . PRO A 1 210 ? -15.669 -8.703 -13.413 1.00 102.61 232 PRO A O 1
ATOM 1667 N N . GLY A 1 211 ? -17.190 -9.888 -14.582 1.00 134.53 233 GLY A N 1
ATOM 1668 C CA . GLY A 1 211 ? -16.213 -10.699 -15.283 1.00 136.02 233 GLY A CA 1
ATOM 1669 C C . GLY A 1 211 ? -16.690 -12.134 -15.382 1.00 138.36 233 GLY A C 1
ATOM 1670 O O . GLY A 1 211 ? -17.661 -12.515 -14.730 1.00 136.61 233 GLY A O 1
ATOM 1671 N N . SER A 1 212 ? -16.013 -12.932 -16.200 1.00 121.06 234 SER A N 1
ATOM 1672 C CA . SER A 1 212 ? -16.373 -14.335 -16.357 1.00 98.16 234 SER A CA 1
ATOM 1673 C C . SER A 1 212 ? -15.676 -15.192 -15.306 1.00 109.03 234 SER A C 1
ATOM 1674 O O . SER A 1 212 ? -16.021 -16.357 -15.110 1.00 128.84 234 SER A O 1
ATOM 1677 N N . VAL A 1 213 ? -14.693 -14.604 -14.632 1.00 109.41 235 VAL A N 1
ATOM 1678 C CA . VAL A 1 213 ? -13.965 -15.293 -13.573 1.00 100.32 235 VAL A CA 1
ATOM 1679 C C . VAL A 1 213 ? -14.264 -14.652 -12.223 1.00 101.55 235 VAL A C 1
ATOM 1680 O O . VAL A 1 213 ? -13.909 -13.499 -11.982 1.00 108.32 235 VAL A O 1
ATOM 1684 N N . ILE A 1 214 ? -14.920 -15.404 -11.345 1.00 85.97 236 ILE A N 1
ATOM 1685 C CA . ILE A 1 214 ? -15.364 -14.869 -10.063 1.00 85.76 236 ILE A CA 1
ATOM 1686 C C . ILE A 1 214 ? -14.899 -15.734 -8.895 1.00 130.01 236 ILE A C 1
ATOM 1687 O O . ILE A 1 214 ? -15.047 -16.955 -8.919 1.00 135.80 236 ILE A O 1
ATOM 1692 N N . THR A 1 215 ? -14.330 -15.094 -7.877 1.00 117.18 237 THR A N 1
ATOM 1693 C CA . THR A 1 215 ? -13.985 -15.784 -6.640 1.00 105.91 237 THR A CA 1
ATOM 1694 C C . THR A 1 215 ? -15.261 -16.200 -5.916 1.00 102.39 237 THR A C 1
ATOM 1695 O O . THR A 1 215 ? -16.278 -15.513 -5.998 1.00 95.41 237 THR A O 1
ATOM 1699 N N . SER A 1 216 ? -15.200 -17.325 -5.208 1.00 102.45 238 SER A N 1
ATOM 1700 C CA . SER A 1 216 ? -16.381 -17.910 -4.578 1.00 100.85 238 SER A CA 1
ATOM 1701 C C . SER A 1 216 ? -17.064 -16.965 -3.592 1.00 102.78 238 SER A C 1
ATOM 1702 O O . SER A 1 216 ? -16.440 -16.046 -3.060 1.00 106.88 238 SER A O 1
ATOM 1705 N N . LYS A 1 217 ? -18.357 -17.204 -3.378 1.00 109.40 239 LYS A N 1
ATOM 1706 C CA . LYS A 1 217 ? -19.173 -16.469 -2.409 1.00 126.50 239 LYS A CA 1
ATOM 1707 C C . LYS A 1 217 ? -19.315 -14.979 -2.722 1.00 119.59 239 LYS A C 1
ATOM 1708 O O . LYS A 1 217 ? -19.728 -14.201 -1.862 1.00 130.48 239 LYS A O 1
ATOM 1714 N N . ARG A 1 218 ? -18.988 -14.584 -3.948 1.00 105.70 240 ARG A N 1
ATOM 1715 C CA . ARG A 1 218 ? -19.100 -13.182 -4.339 1.00 93.55 240 ARG A CA 1
ATOM 1716 C C . ARG A 1 218 ? -20.262 -12.955 -5.300 1.00 101.71 240 ARG A C 1
ATOM 1717 O O . ARG A 1 218 ? -20.808 -13.902 -5.866 1.00 99.38 240 ARG A O 1
ATOM 1725 N N . ALA A 1 219 ? -20.634 -11.691 -5.476 1.00 116.32 241 ALA A N 1
ATOM 1726 C CA . ALA A 1 219 ? -21.784 -11.335 -6.297 1.00 104.93 241 ALA A CA 1
ATOM 1727 C C . ALA A 1 219 ? -21.405 -11.153 -7.759 1.00 106.33 241 ALA A C 1
ATOM 1728 O O . ALA A 1 219 ? -20.294 -10.725 -8.074 1.00 113.45 241 ALA A O 1
ATOM 1730 N N . MET A 1 220 ? -22.336 -11.481 -8.649 1.00 109.87 242 MET A N 1
ATOM 1731 C CA . MET A 1 220 ? -22.131 -11.260 -10.075 1.00 108.17 242 MET A CA 1
ATOM 1732 C C . MET A 1 220 ? -23.463 -11.155 -10.807 1.00 112.97 242 MET A C 1
ATOM 1733 O O . MET A 1 220 ? -24.487 -11.628 -10.320 1.00 117.60 242 MET A O 1
ATOM 1738 N N . THR A 1 221 ? -23.443 -10.533 -11.980 1.00 107.10 243 THR A N 1
ATOM 1739 C CA . THR A 1 221 ? -24.654 -10.385 -12.776 1.00 105.11 243 THR A CA 1
ATOM 1740 C C . THR A 1 221 ? -24.455 -10.858 -14.210 1.00 118.19 243 THR A C 1
ATOM 1741 O O . THR A 1 221 ? -23.400 -10.648 -14.807 1.00 111.34 243 THR A O 1
ATOM 1745 N N . ILE A 1 222 ? -25.483 -11.504 -14.750 1.00 119.47 244 ILE A N 1
ATOM 1746 C CA . ILE A 1 222 ? -25.468 -11.965 -16.131 1.00 100.60 244 ILE A CA 1
ATOM 1747 C C . ILE A 1 222 ? -26.538 -11.240 -16.937 1.00 97.86 244 ILE A C 1
ATOM 1748 O O . ILE A 1 222 ? -27.728 -11.326 -16.633 1.00 105.33 244 ILE A O 1
ATOM 1753 N N . TRP A 1 223 ? -26.101 -10.516 -17.960 1.00 88.01 245 TRP A N 1
ATOM 1754 C CA . TRP A 1 223 ? -27.007 -9.764 -18.814 1.00 88.88 245 TRP A CA 1
ATOM 1755 C C . TRP A 1 223 ? -27.355 -10.528 -20.083 1.00 92.77 245 TRP A C 1
ATOM 1756 O O . TRP A 1 223 ? -26.511 -11.200 -20.676 1.00 109.54 245 TRP A O 1
ATOM 1767 N N . CYS A 1 224 ? -28.613 -10.417 -20.486 1.00 84.37 246 CYS A N 1
ATOM 1768 C CA . CYS A 1 224 ? -29.067 -10.938 -21.761 1.00 96.58 246 CYS A CA 1
ATOM 1769 C C . CYS A 1 224 ? -29.755 -9.812 -22.513 1.00 101.26 246 CYS A C 1
ATOM 1770 O O . CYS A 1 224 ? -30.948 -9.556 -22.323 1.00 92.74 246 CYS A O 1
ATOM 1773 N N . GLN A 1 225 ? -28.983 -9.117 -23.342 1.00 100.12 247 GLN A N 1
ATOM 1774 C CA . GLN A 1 225 ? -29.526 -8.028 -24.142 1.00 95.44 247 GLN A CA 1
ATOM 1775 C C . GLN A 1 225 ? -29.739 -8.551 -25.550 1.00 106.05 247 GLN A C 1
ATOM 1776 O O . GLN A 1 225 ? -29.018 -9.430 -25.979 1.00 121.29 247 GLN A O 1
ATOM 1782 N N . GLY A 1 226 ? -30.727 -8.037 -26.270 1.00 100.77 248 GLY A N 1
ATOM 1783 C CA . GLY A 1 226 ? -30.969 -8.537 -27.611 1.00 111.34 248 GLY A CA 1
ATOM 1784 C C . GLY A 1 226 ? -32.101 -7.861 -28.350 1.00 129.78 248 GLY A C 1
ATOM 1785 O O . GLY A 1 226 ? -32.230 -6.637 -28.321 1.00 151.30 248 GLY A O 1
ATOM 1786 N N . ASN A 1 227 ? -32.914 -8.667 -29.028 1.00 137.50 249 ASN A N 1
ATOM 1787 C CA . ASN A 1 227 ? -34.059 -8.161 -29.773 1.00 150.34 249 ASN A CA 1
ATOM 1788 C C . ASN A 1 227 ? -34.994 -7.354 -28.882 1.00 146.25 249 ASN A C 1
ATOM 1789 O O . ASN A 1 227 ? -35.261 -7.730 -27.741 1.00 139.46 249 ASN A O 1
ATOM 1794 N N . LEU A 1 228 ? -35.482 -6.236 -29.409 1.00 144.66 250 LEU A N 1
ATOM 1795 C CA . LEU A 1 228 ? -36.281 -5.310 -28.618 1.00 147.34 250 LEU A CA 1
ATOM 1796 C C . LEU A 1 228 ? -37.770 -5.630 -28.704 1.00 149.93 250 LEU A C 1
ATOM 1797 O O . LEU A 1 228 ? -38.605 -4.894 -28.179 1.00 154.12 250 LEU A O 1
ATOM 1802 N N . ASP A 1 229 ? -38.096 -6.733 -29.370 1.00 143.45 251 ASP A N 1
ATOM 1803 C CA . ASP A 1 229 ? -39.456 -7.257 -29.365 1.00 149.36 251 ASP A CA 1
ATOM 1804 C C . ASP A 1 229 ? -39.512 -8.515 -28.509 1.00 140.80 251 ASP A C 1
ATOM 1805 O O . ASP A 1 229 ? -40.432 -9.325 -28.627 1.00 144.60 251 ASP A O 1
ATOM 1810 N N . ALA A 1 230 ? -38.513 -8.669 -27.646 1.00 130.27 252 ALA A N 1
ATOM 1811 C CA . ALA A 1 230 ? -38.438 -9.808 -26.741 1.00 113.70 252 ALA A CA 1
ATOM 1812 C C . ALA A 1 230 ? -39.214 -9.532 -25.461 1.00 109.32 252 ALA A C 1
ATOM 1813 O O . ALA A 1 230 ? -39.323 -8.384 -25.028 1.00 111.25 252 ALA A O 1
ATOM 1815 N N . GLU A 1 231 ? -39.745 -10.587 -24.853 1.00 110.40 253 GLU A N 1
ATOM 1816 C CA . GLU A 1 231 ? -40.557 -10.441 -23.650 1.00 108.92 253 GLU A CA 1
ATOM 1817 C C . GLU A 1 231 ? -39.899 -11.071 -22.426 1.00 105.04 253 GLU A C 1
ATOM 1818 O O . GLU A 1 231 ? -39.802 -10.444 -21.371 1.00 132.71 253 GLU A O 1
ATOM 1824 N N . VAL A 1 232 ? -39.450 -12.314 -22.569 1.00 88.22 254 VAL A N 1
ATOM 1825 C CA . VAL A 1 232 ? -38.868 -13.046 -21.451 1.00 84.47 254 VAL A CA 1
ATOM 1826 C C . VAL A 1 232 ? -37.480 -13.573 -21.793 1.00 101.01 254 VAL A C 1
ATOM 1827 O O . VAL A 1 232 ? -37.280 -14.173 -22.851 1.00 109.76 254 VAL A O 1
ATOM 1831 N N . TYR A 1 233 ? -36.522 -13.348 -20.899 1.00 102.70 255 TYR A N 1
ATOM 1832 C CA . TYR A 1 233 ? -35.169 -13.852 -21.121 1.00 75.74 255 TYR A CA 1
ATOM 1833 C C . TYR A 1 233 ? -34.876 -15.065 -20.243 1.00 81.44 255 TYR A C 1
ATOM 1834 O O . TYR A 1 233 ? -35.289 -15.116 -19.090 1.00 93.99 255 TYR A O 1
ATOM 1843 N N . PHE A 1 234 ? -34.163 -16.041 -20.797 1.00 91.00 256 PHE A N 1
ATOM 1844 C CA . PHE A 1 234 ? -33.810 -17.244 -20.056 1.00 86.03 256 PHE A CA 1
ATOM 1845 C C . PHE A 1 234 ? -32.299 -17.410 -19.961 1.00 91.60 256 PHE A C 1
ATOM 1846 O O . PHE A 1 234 ? -31.575 -17.075 -20.894 1.00 99.12 256 PHE A O 1
ATOM 1854 N N . LEU A 1 235 ? -31.818 -17.921 -18.831 1.00 66.28 257 LEU A N 1
ATOM 1855 C CA . LEU A 1 235 ? -30.445 -18.425 -18.782 1.00 68.76 257 LEU A CA 1
ATOM 1856 C C . LEU A 1 235 ? -30.482 -19.928 -18.530 1.00 94.96 257 LEU A C 1
ATOM 1857 O O . LEU A 1 235 ? -31.325 -20.431 -17.779 1.00 121.08 257 LEU A O 1
ATOM 1862 N N . HIS A 1 236 ? -29.544 -20.629 -19.156 1.00 91.76 258 HIS A N 1
ATOM 1863 C CA . HIS A 1 236 ? -29.476 -22.075 -19.086 1.00 65.66 258 HIS A CA 1
ATOM 1864 C C . HIS A 1 236 ? -28.032 -22.547 -19.052 1.00 102.46 258 HIS A C 1
ATOM 1865 O O . HIS A 1 236 ? -27.142 -21.892 -19.592 1.00 108.83 258 HIS A O 1
ATOM 1872 N N . ASN A 1 237 ? -27.814 -23.688 -18.409 1.00 99.17 259 ASN A N 1
ATOM 1873 C CA . ASN A 1 237 ? -26.509 -24.326 -18.389 1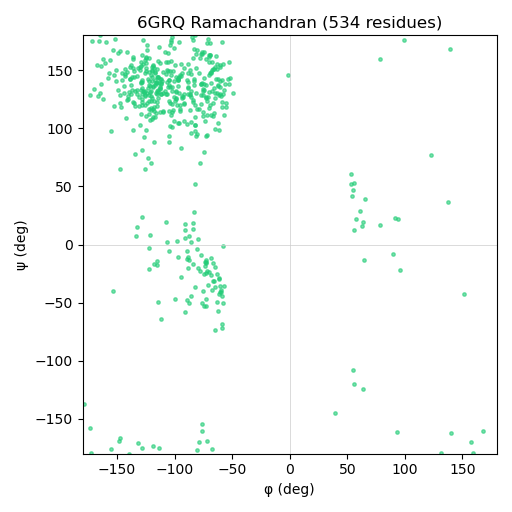.00 105.56 259 ASN A CA 1
ATOM 1874 C C . ASN A 1 237 ? -26.585 -25.740 -18.941 1.00 111.48 259 ASN A C 1
ATOM 1875 O O . ASN A 1 237 ? -27.606 -26.419 -18.799 1.00 156.16 259 ASN A O 1
ATOM 1880 N N . GLU A 1 238 ? -25.504 -26.182 -19.573 1.00 90.18 260 GLU A N 1
ATOM 1881 C CA . GLU A 1 238 ? -25.405 -27.570 -19.996 1.00 153.93 260 GLU A CA 1
ATOM 1882 C C . GLU A 1 238 ? -25.578 -28.445 -18.768 1.00 164.15 260 GLU A C 1
ATOM 1883 O O . GLU A 1 238 ? -26.181 -29.513 -18.831 1.00 177.96 260 GLU A O 1
ATOM 1889 N N . GLY A 1 239 ? -25.053 -27.965 -17.645 1.00 150.29 261 GLY A N 1
ATOM 1890 C CA . GLY A 1 239 ? -25.230 -28.630 -16.370 1.00 148.30 261 GLY A CA 1
ATOM 1891 C C . GLY A 1 239 ? -25.094 -27.685 -15.187 1.00 150.02 261 GLY A C 1
ATOM 1892 O O . GLY A 1 239 ? -23.970 -27.387 -14.783 1.00 162.43 261 GLY A O 1
ATOM 1893 N N . SER A 1 240 ? -26.202 -27.180 -14.636 1.00 145.20 262 SER A N 1
ATOM 1894 C CA . SER A 1 240 ? -27.567 -27.371 -15.138 1.00 152.59 262 SER A CA 1
ATOM 1895 C C . SER A 1 240 ? -28.470 -26.307 -14.512 1.00 183.74 262 SER A C 1
ATOM 1896 O O . SER A 1 240 ? -28.524 -26.197 -13.288 1.00 181.08 262 SER A O 1
ATOM 1899 N N . GLN A 1 241 ? -29.184 -25.535 -15.330 1.00 210.37 263 GLN A N 1
ATOM 1900 C CA . GLN A 1 241 ? -30.026 -24.466 -14.791 1.00 204.68 263 GLN A CA 1
ATOM 1901 C C . GLN A 1 241 ? -31.130 -23.960 -15.710 1.00 189.38 263 GLN A C 1
ATOM 1902 O O . GLN A 1 241 ? -31.066 -24.088 -16.935 1.00 235.56 263 GLN A O 1
ATOM 1908 N N . LYS A 1 242 ? -32.152 -23.383 -15.085 1.00 143.00 264 LYS A N 1
ATOM 1909 C CA . LYS A 1 242 ? -33.163 -22.595 -15.784 1.00 129.40 264 LYS A CA 1
ATOM 1910 C C . LYS A 1 242 ? -33.372 -21.296 -15.017 1.00 126.08 264 LYS A C 1
ATOM 1911 O O . LYS A 1 242 ? -33.514 -21.324 -13.794 1.00 154.05 264 LYS A O 1
ATOM 1917 N N . THR A 1 243 ? -33.388 -20.162 -15.706 1.00 116.74 265 THR A N 1
ATOM 1918 C CA . THR A 1 243 ? -33.732 -18.925 -15.024 1.00 111.79 265 THR A CA 1
ATOM 1919 C C . THR A 1 243 ? -34.536 -18.006 -15.918 1.00 109.12 265 THR A C 1
ATOM 1920 O O . THR A 1 243 ? -34.159 -17.741 -17.062 1.00 102.76 265 THR A O 1
ATOM 1924 N N . GLN A 1 244 ? -35.647 -17.518 -15.377 1.00 102.34 266 GLN A N 1
ATOM 1925 C CA . GLN A 1 244 ? -36.612 -16.730 -16.132 1.00 92.10 266 GLN A CA 1
ATOM 1926 C C . GLN A 1 244 ? -36.655 -15.283 -15.665 1.00 107.29 266 GLN A C 1
ATOM 1927 O O . GLN A 1 244 ? -36.794 -15.002 -14.477 1.00 131.45 266 GLN A O 1
ATOM 1933 N N . SER A 1 245 ? -36.545 -14.367 -16.615 1.00 106.38 267 SER A N 1
ATOM 1934 C CA . SER A 1 245 ? -36.643 -12.947 -16.324 1.00 115.37 267 SER A CA 1
ATOM 1935 C C . SER A 1 245 ? -37.759 -12.325 -17.148 1.00 129.77 267 SER A C 1
ATOM 1936 O O . SER A 1 245 ? -37.708 -12.322 -18.386 1.00 131.04 267 SER A O 1
ATOM 1939 N N . THR A 1 246 ? -38.770 -11.816 -16.449 1.00 147.66 268 THR A N 1
ATOM 1940 C CA . THR A 1 246 ? -39.911 -11.160 -17.076 1.00 160.77 268 THR A CA 1
ATOM 1941 C C . THR A 1 246 ? -39.760 -9.641 -17.019 1.00 151.45 268 THR A C 1
ATOM 1942 O O . THR A 1 246 ? -39.968 -8.950 -18.016 1.00 134.12 268 THR A O 1
ATOM 1946 N N . GLN A 1 247 ? -39.402 -9.127 -15.846 1.00 151.61 269 GLN A N 1
ATOM 1947 C CA . GLN A 1 247 ? -39.161 -7.697 -15.684 1.00 154.85 269 GLN A CA 1
ATOM 1948 C C . GLN A 1 247 ? -37.750 -7.340 -16.135 1.00 156.17 269 GLN A C 1
ATOM 1949 O O . GLN A 1 247 ? -36.769 -7.701 -15.484 1.00 167.20 269 GLN A O 1
ATOM 1955 N N . THR A 1 248 ? -37.655 -6.631 -17.255 1.00 150.40 270 THR A N 1
ATOM 1956 C CA . THR A 1 248 ? -36.363 -6.278 -17.829 1.00 138.45 270 THR A CA 1
ATOM 1957 C C . THR A 1 248 ? -36.170 -4.767 -17.890 1.00 141.26 270 THR A C 1
ATOM 1958 O O . THR A 1 248 ? -37.138 -4.010 -17.954 1.00 144.16 270 THR A O 1
ATOM 1962 N N . LEU A 1 249 ? -34.913 -4.334 -17.865 1.00 147.64 271 LEU A N 1
ATOM 1963 C CA . LEU A 1 249 ? -34.592 -2.920 -18.006 1.00 164.15 271 LEU A CA 1
ATOM 1964 C C . LEU A 1 249 ? -34.863 -2.458 -19.431 1.00 183.39 271 LEU A C 1
ATOM 1965 O O . LEU A 1 249 ? -34.243 -2.942 -20.376 1.00 193.83 271 LEU A O 1
ATOM 1970 N N . GLN A 1 250 ? -35.794 -1.523 -19.579 1.00 194.23 272 GLN A N 1
ATOM 1971 C CA . GLN A 1 250 ? -36.173 -1.020 -20.894 1.00 202.69 272 GLN A CA 1
ATOM 1972 C C . GLN A 1 250 ? -35.140 -0.029 -21.424 1.00 205.41 272 GLN A C 1
ATOM 1973 O O . GLN A 1 250 ? -35.025 0.179 -22.632 1.00 219.81 272 GLN A O 1
ATOM 1979 N N . GLN A 1 251 ? -34.378 0.572 -20.517 1.00 195.32 273 GLN A N 1
ATOM 1980 C CA . GLN A 1 251 ? -33.402 1.585 -20.901 1.00 199.66 273 GLN A CA 1
ATOM 1981 C C . GLN A 1 251 ? -31.962 1.149 -20.626 1.00 203.89 273 GLN A C 1
ATOM 1982 O O . GLN A 1 251 ? -31.612 0.813 -19.494 1.00 198.53 273 GLN A O 1
ATOM 1988 N N . PRO A 1 252 ? -31.123 1.139 -21.674 1.00 216.15 274 PRO A N 1
ATOM 1989 C CA . PRO A 1 252 ? -31.532 1.357 -23.065 1.00 221.21 274 PRO A CA 1
ATOM 1990 C C . PRO A 1 252 ? -31.779 0.044 -23.813 1.00 210.35 274 PRO A C 1
ATOM 1991 O O . PRO A 1 252 ? -30.851 -0.738 -24.020 1.00 205.21 274 PRO A O 1
ATOM 1995 N N . GLY A 1 253 ? -33.025 -0.193 -24.212 1.00 199.04 275 GLY A N 1
ATOM 1996 C CA . GLY A 1 253 ? -33.384 -1.426 -24.891 1.00 173.12 275 GLY A CA 1
ATOM 1997 C C . GLY A 1 253 ? -33.530 -2.578 -23.916 1.00 151.34 275 GLY A C 1
ATOM 1998 O O . GLY A 1 253 ? -33.004 -2.523 -22.806 1.00 149.63 275 GLY A O 1
ATOM 1999 N N . ASN A 1 254 ? -34.244 -3.622 -24.330 1.00 133.17 276 ASN A N 1
ATOM 2000 C CA . ASN A 1 254 ? -34.491 -4.780 -23.473 1.00 122.46 276 ASN A CA 1
ATOM 2001 C C . ASN A 1 254 ? -33.211 -5.434 -22.963 1.00 118.17 276 ASN A C 1
ATOM 2002 O O . ASN A 1 254 ? -32.454 -6.024 -23.734 1.00 137.07 276 ASN A O 1
ATOM 2007 N N . LYS A 1 255 ? -32.978 -5.320 -21.660 1.00 114.73 277 LYS A N 1
ATOM 2008 C CA . LYS A 1 255 ? -31.812 -5.922 -21.024 1.00 108.94 277 LYS A CA 1
ATOM 2009 C C . LYS A 1 255 ? -32.230 -6.827 -19.872 1.00 91.71 277 LYS A C 1
ATOM 2010 O O . LYS A 1 255 ? -32.498 -6.351 -18.768 1.00 102.24 277 LYS A O 1
ATOM 2016 N N . GLY A 1 256 ? -32.284 -8.131 -20.126 1.00 87.22 278 GLY A N 1
ATOM 2017 C CA . GLY A 1 256 ? -32.663 -9.076 -19.091 1.00 104.14 278 GLY A CA 1
ATOM 2018 C C . GLY A 1 256 ? -31.542 -9.297 -18.093 1.00 98.95 278 GLY A C 1
ATOM 2019 O O . GLY A 1 256 ? -30.526 -9.898 -18.422 1.00 105.01 278 GLY A O 1
ATOM 2020 N N . LYS A 1 257 ? -31.720 -8.814 -16.868 1.00 97.31 279 LYS A N 1
ATOM 2021 C CA . LYS A 1 257 ? -30.675 -8.936 -15.857 1.00 105.00 279 LYS A CA 1
ATOM 2022 C C . LYS A 1 257 ? -30.899 -10.131 -14.932 1.00 99.30 279 LYS A C 1
ATOM 2023 O O . LYS A 1 257 ? -32.016 -10.383 -14.481 1.00 110.72 279 LYS A O 1
ATOM 2029 N N . PHE A 1 258 ? -29.824 -10.864 -14.662 1.00 90.40 280 PHE A N 1
ATOM 2030 C CA . PHE A 1 258 ? -29.848 -11.938 -13.677 1.00 94.03 280 PHE A CA 1
ATOM 2031 C C . PHE A 1 258 ? -28.814 -11.651 -12.598 1.00 108.90 280 PHE A C 1
ATOM 2032 O O . PHE A 1 258 ? -27.696 -11.239 -12.901 1.00 99.55 280 PHE A O 1
ATOM 2040 N N . PHE A 1 259 ? -29.186 -11.860 -11.340 1.00 120.30 281 PHE A N 1
ATOM 2041 C CA . PHE A 1 259 ? -28.283 -11.565 -10.235 1.00 124.00 281 PHE A CA 1
ATOM 2042 C C . PHE A 1 259 ? -27.991 -12.786 -9.370 1.00 116.06 281 PHE A C 1
ATOM 2043 O O . PHE A 1 259 ? -28.900 -13.502 -8.952 1.00 124.06 281 PHE A O 1
ATOM 2051 N N . ILE A 1 260 ? -26.708 -13.010 -9.107 1.00 97.56 282 ILE A N 1
ATOM 2052 C CA . ILE A 1 260 ? -26.272 -14.062 -8.201 1.00 98.19 282 ILE A CA 1
ATOM 2053 C C . ILE A 1 260 ? -25.533 -13.451 -7.014 1.00 109.25 282 ILE A C 1
ATOM 2054 O O . ILE A 1 260 ? -24.463 -12.860 -7.182 1.00 99.96 282 ILE A O 1
ATOM 2059 N N . PRO A 1 261 ? -26.112 -13.589 -5.811 1.00 120.33 283 PRO A N 1
ATOM 2060 C CA . PRO A 1 261 ? -25.578 -13.019 -4.567 1.00 114.98 283 PRO A CA 1
ATOM 2061 C C . PRO A 1 261 ? -24.212 -13.586 -4.185 1.00 109.50 283 PRO A C 1
ATOM 2062 O O . PRO A 1 261 ? -23.296 -12.823 -3.882 1.00 112.74 283 PRO A O 1
ATOM 2066 N N . SER A 1 262 ? -24.084 -14.909 -4.194 1.00 110.73 284 SER A N 1
ATOM 2067 C CA . SER A 1 262 ? -22.818 -15.556 -3.874 1.00 104.37 284 SER A CA 1
ATOM 2068 C C . SER A 1 262 ? -22.587 -16.758 -4.783 1.00 98.30 284 SER A C 1
ATOM 2069 O O . SER A 1 262 ? -23.422 -17.659 -4.859 1.00 88.84 284 SER A O 1
ATOM 2072 N N . MET A 1 263 ? -21.450 -16.765 -5.472 1.00 97.07 285 MET A N 1
ATOM 2073 C CA . MET A 1 263 ? -21.136 -17.830 -6.420 1.00 104.75 285 MET A CA 1
ATOM 2074 C C . MET A 1 263 ? -20.680 -19.105 -5.719 1.00 109.80 285 MET A C 1
ATOM 2075 O O . MET A 1 263 ? -19.910 -19.062 -4.759 1.00 111.53 285 MET A O 1
ATOM 2080 N N . THR A 1 264 ? -21.167 -20.240 -6.210 1.00 107.58 286 THR A N 1
ATOM 2081 C CA . THR A 1 264 ? -20.805 -21.543 -5.667 1.00 113.56 286 THR A CA 1
ATOM 2082 C C . THR A 1 264 ? -20.424 -22.502 -6.790 1.00 109.16 286 THR A C 1
ATOM 2083 O O . THR A 1 264 ? -20.287 -22.092 -7.943 1.00 107.20 286 THR A O 1
ATOM 2087 N N . ARG A 1 265 ? -20.250 -23.776 -6.449 1.00 108.97 287 ARG A N 1
ATOM 2088 C CA . ARG A 1 265 ? -19.966 -24.806 -7.443 1.00 118.97 287 ARG A CA 1
ATOM 2089 C C . ARG A 1 265 ? -21.084 -24.902 -8.472 1.00 123.30 287 ARG A C 1
ATOM 2090 O O . ARG A 1 265 ? -20.838 -25.053 -9.669 1.00 129.65 287 ARG A O 1
ATOM 2098 N N . GLN A 1 266 ? -22.316 -24.806 -7.987 1.00 117.07 288 GLN A N 1
ATOM 2099 C CA . GLN A 1 266 ? -23.498 -25.040 -8.805 1.00 113.16 288 GLN A CA 1
ATOM 2100 C C . GLN A 1 266 ? -23.916 -23.803 -9.596 1.00 105.98 288 GLN A C 1
ATOM 2101 O O . GLN A 1 266 ? -25.017 -23.752 -10.143 1.00 110.05 288 GLN A O 1
ATOM 2107 N N . HIS A 1 267 ? -23.034 -22.810 -9.653 1.00 99.06 289 HIS A N 1
ATOM 2108 C CA . HIS A 1 267 ? -23.285 -21.611 -10.444 1.00 95.79 289 HIS A CA 1
ATOM 2109 C C . HIS A 1 267 ? -22.279 -21.491 -11.582 1.00 92.59 289 HIS A C 1
ATOM 2110 O O . HIS A 1 267 ? -22.494 -20.744 -12.537 1.00 96.56 289 HIS A O 1
ATOM 2117 N N . ALA A 1 268 ? -21.178 -22.227 -11.474 1.00 91.65 290 ALA A N 1
ATOM 2118 C CA . ALA A 1 268 ? -20.187 -22.274 -12.541 1.00 93.57 290 ALA A CA 1
ATOM 2119 C C . ALA A 1 268 ? -20.680 -23.184 -13.658 1.00 97.70 290 ALA A C 1
ATOM 2120 O O . ALA A 1 268 ? -21.572 -24.006 -13.447 1.00 108.84 290 ALA A O 1
ATOM 2122 N N . GLY A 1 269 ? -20.103 -23.034 -14.845 1.00 101.52 291 GLY A N 1
ATOM 2123 C CA . GLY A 1 269 ? -20.523 -23.828 -15.985 1.00 102.03 291 GLY A CA 1
ATOM 2124 C C . GLY A 1 269 ? -20.767 -22.963 -17.203 1.00 105.40 291 GLY A C 1
ATOM 2125 O O . GLY A 1 269 ? -20.606 -21.747 -17.144 1.00 104.34 291 GLY A O 1
ATOM 2126 N N . GLN A 1 270 ? -21.161 -23.583 -18.310 1.00 101.15 292 GLN A N 1
ATOM 2127 C CA . GLN A 1 270 ? -21.381 -22.838 -19.544 1.00 83.53 292 GLN A CA 1
ATOM 2128 C C . GLN A 1 270 ? -22.832 -22.374 -19.673 1.00 74.57 292 GLN A C 1
ATOM 2129 O O . GLN A 1 270 ? -23.765 -23.176 -19.669 1.00 78.53 292 GLN A O 1
ATOM 2135 N N . TYR A 1 271 ? -22.998 -21.061 -19.789 1.00 72.45 293 TYR A N 1
ATOM 2136 C CA . TYR A 1 271 ? -24.302 -20.416 -19.838 1.00 69.04 293 TYR A CA 1
ATOM 2137 C C . TYR A 1 271 ? -24.731 -20.081 -21.264 1.00 78.06 293 TYR A C 1
ATOM 2138 O O . TYR A 1 271 ? -23.903 -19.719 -22.106 1.00 91.69 293 TYR A O 1
ATOM 2147 N N . ARG A 1 272 ? -26.029 -20.205 -21.524 1.00 78.36 294 ARG A N 1
ATOM 2148 C CA . ARG A 1 272 ? -26.620 -19.745 -22.776 1.00 80.00 294 ARG A CA 1
ATOM 2149 C C . ARG A 1 272 ? -27.881 -18.943 -22.488 1.00 68.32 294 ARG A C 1
ATOM 2150 O O . ARG A 1 272 ? -28.617 -19.245 -21.548 1.00 66.76 294 ARG A O 1
ATOM 2158 N N . CYS A 1 273 ? -28.130 -17.921 -23.298 1.00 69.83 295 CYS A N 1
ATOM 2159 C CA . CYS A 1 273 ? -29.335 -17.118 -23.149 1.00 69.70 295 CYS A CA 1
ATOM 2160 C C . CYS A 1 273 ? -30.363 -17.450 -24.222 1.00 93.71 295 CYS A C 1
ATOM 2161 O O . CYS A 1 273 ? -30.130 -17.231 -25.410 1.00 115.88 295 CYS A O 1
ATOM 2164 N N . TYR A 1 274 ? -31.498 -17.989 -23.792 1.00 80.82 296 TYR A N 1
ATOM 2165 C CA . TYR A 1 274 ? -32.623 -18.223 -24.685 1.00 78.43 296 TYR A CA 1
ATOM 2166 C C . TYR A 1 274 ? -33.631 -17.095 -24.506 1.00 82.96 296 TYR A C 1
ATOM 2167 O O . TYR A 1 274 ? -33.686 -16.469 -23.448 1.00 97.03 296 TYR A O 1
ATOM 2176 N N . CYS A 1 275 ? -34.421 -16.829 -25.540 1.00 88.12 297 CYS A N 1
ATOM 2177 C CA . CYS A 1 275 ? -35.309 -15.674 -25.522 1.00 93.78 297 CYS A CA 1
ATOM 2178 C C . CYS A 1 275 ? -36.595 -15.893 -26.315 1.00 120.36 297 CYS A C 1
ATOM 2179 O O . CYS A 1 275 ? -36.566 -16.368 -27.451 1.00 137.50 297 CYS A O 1
ATOM 2182 N N . TYR A 1 276 ? -37.720 -15.537 -25.702 1.00 107.84 298 TYR A N 1
ATOM 2183 C CA . TYR A 1 276 ? -39.023 -15.617 -26.354 1.00 97.84 298 TYR A CA 1
ATOM 2184 C C . TYR A 1 276 ? -39.639 -14.227 -26.487 1.00 88.14 298 TYR A C 1
ATOM 2185 O O . TYR A 1 276 ? -39.511 -13.393 -25.589 1.00 101.47 298 TYR A O 1
ATOM 2194 N N . GLY A 1 277 ? -40.308 -13.980 -27.608 1.00 91.96 299 GLY A N 1
ATOM 2195 C CA . GLY A 1 277 ? -40.907 -12.683 -27.861 1.00 117.64 299 GLY A CA 1
ATOM 2196 C C . GLY A 1 277 ? -42.173 -12.755 -28.693 1.00 136.48 299 GLY A C 1
ATOM 2197 O O . GLY A 1 277 ? -42.720 -13.836 -28.919 1.00 136.31 299 GLY A O 1
ATOM 2198 N N . SER A 1 278 ? -42.631 -11.593 -29.151 1.00 139.76 300 SER A N 1
ATOM 2199 C CA . SER A 1 278 ? -43.854 -11.484 -29.942 1.00 126.79 300 SER A CA 1
ATOM 2200 C C . SER A 1 278 ? -43.764 -12.292 -31.232 1.00 127.26 300 SER A C 1
ATOM 2201 O O . SER A 1 278 ? -44.735 -12.922 -31.651 1.00 129.37 300 SER A O 1
ATOM 2204 N N . ALA A 1 279 ? -42.591 -12.269 -31.855 1.00 136.74 301 ALA A N 1
ATOM 2205 C CA . ALA A 1 279 ? -42.366 -13.016 -33.085 1.00 146.65 301 ALA A CA 1
ATOM 2206 C C . ALA A 1 279 ? -41.825 -14.413 -32.793 1.00 126.01 301 ALA A C 1
ATOM 2207 O O . ALA A 1 279 ? -41.267 -15.070 -33.674 1.00 126.41 301 ALA A O 1
ATOM 2209 N N . GLY A 1 280 ? -41.993 -14.861 -31.552 1.00 114.83 302 GLY A N 1
ATOM 2210 C CA . GLY A 1 280 ? -41.572 -16.193 -31.158 1.00 110.01 302 GLY A CA 1
ATOM 2211 C C . GLY A 1 280 ? -40.177 -16.238 -30.566 1.00 117.02 302 GLY A C 1
ATOM 2212 O O . GLY A 1 280 ? -39.637 -15.218 -30.140 1.00 128.55 302 GLY A O 1
ATOM 2213 N N . TRP A 1 281 ? -39.589 -17.430 -30.548 1.00 112.85 303 TRP A N 1
ATOM 2214 C CA . TRP A 1 281 ? -38.277 -17.632 -29.943 1.00 96.63 303 TRP A CA 1
ATOM 2215 C C . TRP A 1 281 ? -37.149 -17.105 -30.821 1.00 105.24 303 TRP A C 1
ATOM 2216 O O . TRP A 1 281 ? -37.346 -16.819 -32.002 1.00 119.12 303 TRP A O 1
ATOM 2227 N N . SER A 1 282 ? -35.965 -16.982 -30.231 1.00 95.28 304 SER A N 1
ATOM 2228 C CA . SER A 1 282 ? -34.788 -16.526 -30.958 1.00 99.97 304 SER A CA 1
ATOM 2229 C C . SER A 1 282 ? -33.651 -17.529 -30.823 1.00 85.92 304 SER A C 1
ATOM 2230 O O . SER A 1 282 ? -33.658 -18.366 -29.920 1.00 99.09 304 SER A O 1
ATOM 2233 N N . GLN A 1 283 ? -32.680 -17.445 -31.727 1.00 89.00 305 GLN A N 1
ATOM 2234 C CA . GLN A 1 283 ? -31.497 -18.294 -31.656 1.00 101.79 305 GLN A CA 1
ATOM 2235 C C . GLN A 1 283 ? -30.728 -18.006 -30.371 1.00 96.01 305 GLN A C 1
ATOM 2236 O O . GLN A 1 283 ? -30.549 -16.846 -30.003 1.00 87.97 305 GLN A O 1
ATOM 2242 N N . PRO A 1 284 ? -30.274 -19.064 -29.684 1.00 87.08 306 PRO A N 1
ATOM 2243 C CA . PRO A 1 284 ? -29.587 -18.935 -28.395 1.00 78.93 306 PRO A CA 1
ATOM 2244 C C . PRO A 1 284 ? -28.274 -18.167 -28.489 1.00 80.92 306 PRO A C 1
ATOM 2245 O O . PRO A 1 284 ? -27.656 -18.114 -29.552 1.00 84.90 306 PRO A O 1
ATOM 2249 N N . SER A 1 285 ? -27.859 -17.584 -27.369 1.00 78.79 307 SER A N 1
ATOM 2250 C CA . SER A 1 285 ? -26.637 -16.793 -27.308 1.00 90.49 307 SER A CA 1
ATOM 2251 C C . SER A 1 285 ? -25.393 -17.654 -27.466 1.00 96.20 307 SER A C 1
ATOM 2252 O O . SER A 1 285 ? -25.473 -18.882 -27.506 1.00 105.35 307 SER A O 1
ATOM 2255 N N . ASP A 1 286 ? -24.241 -16.999 -27.553 1.00 96.71 308 ASP A N 1
ATOM 2256 C CA . ASP A 1 286 ? -22.968 -17.700 -27.506 1.00 102.04 308 ASP A CA 1
ATOM 2257 C C . ASP A 1 286 ? -22.763 -18.255 -26.101 1.00 103.61 308 ASP A C 1
ATOM 2258 O O . ASP A 1 286 ? -23.213 -17.661 -25.121 1.00 100.18 308 ASP A O 1
ATOM 2263 N N . THR A 1 287 ? -22.092 -19.397 -26.005 1.00 103.22 309 THR A N 1
ATOM 2264 C CA . THR A 1 287 ? -21.889 -20.058 -24.720 1.00 95.74 309 THR A CA 1
ATOM 2265 C C . THR A 1 287 ? -20.894 -19.313 -23.834 1.00 99.29 309 THR A C 1
ATOM 2266 O O . THR A 1 287 ? -19.685 -19.523 -23.937 1.00 123.08 309 THR A O 1
ATOM 2270 N N . LEU A 1 288 ? -21.404 -18.449 -22.961 1.00 78.57 310 LEU A N 1
ATOM 2271 C CA . LEU A 1 288 ? -20.547 -17.729 -22.020 1.00 89.10 310 LEU A CA 1
ATOM 2272 C C . LEU A 1 288 ? -20.155 -18.622 -20.850 1.00 98.26 310 LEU A C 1
ATOM 2273 O O . LEU A 1 288 ? -21.005 -19.045 -20.078 1.00 97.55 310 LEU A O 1
ATOM 2278 N N . GLU A 1 289 ? -18.864 -18.897 -20.711 1.00 117.77 311 GLU A N 1
ATOM 2279 C CA . GLU A 1 289 ? -18.400 -19.799 -19.664 1.00 116.26 311 GLU A CA 1
ATOM 2280 C C . GLU A 1 289 ? -18.149 -19.067 -18.348 1.00 111.32 311 GLU A C 1
ATOM 2281 O O . GLU A 1 289 ? -17.269 -18.212 -18.261 1.00 123.42 311 GLU A O 1
ATOM 2287 N N . LEU A 1 290 ? -18.933 -19.408 -17.329 1.00 97.20 312 LEU A N 1
ATOM 2288 C CA . LEU A 1 290 ? -18.741 -18.858 -15.991 1.00 77.88 312 LEU A CA 1
ATOM 2289 C C . LEU A 1 290 ? -17.824 -19.740 -15.155 1.00 92.77 312 LEU A C 1
ATOM 2290 O O . LEU A 1 290 ? -18.033 -20.954 -15.047 1.00 120.24 312 LEU A O 1
ATOM 2295 N N . VAL A 1 291 ? -16.818 -19.112 -14.555 1.00 88.22 313 VAL A N 1
ATOM 2296 C CA . VAL A 1 291 ? -15.811 -19.820 -13.777 1.00 86.33 313 VAL A CA 1
ATOM 2297 C C . VAL A 1 291 ? -15.768 -19.344 -12.330 1.00 92.22 313 VAL A C 1
ATOM 2298 O O . VAL A 1 291 ? -15.573 -18.159 -12.063 1.00 106.37 313 VAL A O 1
ATOM 2302 N N . VAL A 1 292 ? -15.947 -20.279 -11.402 1.00 88.36 314 VAL A N 1
ATOM 2303 C CA . VAL A 1 292 ? -15.850 -19.977 -9.979 1.00 85.78 314 VAL A CA 1
ATOM 2304 C C . VAL A 1 292 ? -14.515 -20.435 -9.409 1.00 90.39 314 VAL A C 1
ATOM 2305 O O . VAL A 1 292 ? -14.176 -21.617 -9.466 1.00 126.23 314 VAL A O 1
ATOM 2309 N N . THR A 1 293 ? -13.757 -19.490 -8.862 1.00 92.16 315 THR A N 1
ATOM 2310 C CA . THR A 1 293 ? -12.500 -19.807 -8.202 1.00 117.48 315 THR A CA 1
ATOM 2311 C C . THR A 1 293 ? -12.700 -19.775 -6.692 1.00 118.77 315 THR A C 1
ATOM 2312 O O . THR A 1 293 ? -13.794 -19.478 -6.215 1.00 124.43 315 THR A O 1
ATOM 2316 N N . GLY A 1 294 ? -11.647 -20.079 -5.943 1.00 103.29 316 GLY A N 1
ATOM 2317 C CA . GLY A 1 294 ? -11.737 -20.103 -4.495 1.00 125.63 316 GLY A CA 1
ATOM 2318 C C . GLY A 1 294 ? -11.993 -21.501 -3.968 1.00 138.67 316 GLY A C 1
ATOM 2319 O O . GLY A 1 294 ? -11.717 -21.797 -2.806 1.00 140.43 316 GLY A O 1
ATOM 2320 N N . ILE A 1 295 ? -12.529 -22.362 -4.827 1.00 110.63 317 ILE A N 1
ATOM 2321 C CA . ILE A 1 295 ? -12.719 -23.766 -4.485 1.00 115.88 317 ILE A CA 1
ATOM 2322 C C . ILE A 1 295 ? -11.357 -24.452 -4.514 1.00 140.33 317 ILE A C 1
ATOM 2323 O O . ILE A 1 295 ? -10.401 -23.891 -5.046 1.00 157.70 317 ILE A O 1
ATOM 2328 N N . TYR A 1 296 ? -11.274 -25.654 -3.948 1.00 131.29 318 TYR A N 1
ATOM 2329 C CA . TYR A 1 296 ? -9.996 -26.338 -3.752 1.00 131.58 318 TYR A CA 1
ATOM 2330 C C . TYR A 1 296 ? -9.037 -25.412 -3.012 1.00 145.43 318 TYR A C 1
ATOM 2331 O O . TYR A 1 296 ? -7.910 -25.180 -3.452 1.00 140.44 318 TYR A O 1
ATOM 2340 N N . GLU A 1 297 ? -9.501 -24.882 -1.885 1.00 150.84 319 GLU A N 1
ATOM 2341 C CA . GLU A 1 297 ? -8.782 -23.846 -1.152 1.00 137.60 319 GLU A CA 1
ATOM 2342 C C . GLU A 1 297 ? -7.714 -24.400 -0.213 1.00 134.20 319 GLU A C 1
ATOM 2343 O O . GLU A 1 297 ? -7.270 -23.709 0.705 1.00 138.44 319 GLU A O 1
ATOM 2349 N N . HIS A 1 298 ? -7.300 -25.641 -0.443 1.00 123.72 320 HIS A N 1
ATOM 2350 C CA . HIS A 1 298 ? -6.273 -26.260 0.388 1.00 115.45 320 HIS A CA 1
ATOM 2351 C C . HIS A 1 298 ? -4.874 -26.018 -0.166 1.00 122.75 320 HIS A C 1
ATOM 2352 O O . HIS A 1 298 ? -4.017 -25.456 0.516 1.00 144.16 320 HIS A O 1
ATOM 2359 N N . TYR A 1 299 ? -4.648 -26.444 -1.403 1.00 91.43 321 TYR A N 1
ATOM 2360 C CA . TYR A 1 299 ? -3.333 -26.321 -2.018 1.00 85.80 321 TYR A CA 1
ATOM 2361 C C . TYR A 1 299 ? -3.296 -25.191 -3.039 1.00 91.49 321 TYR A C 1
ATOM 2362 O O . TYR A 1 299 ? -3.634 -25.387 -4.206 1.00 86.16 321 TYR A O 1
ATOM 2371 N N . LYS A 1 300 ? -2.882 -24.010 -2.594 1.00 97.96 322 LYS A N 1
ATOM 2372 C CA . LYS A 1 300 ? -2.767 -22.862 -3.484 1.00 93.92 322 LYS A CA 1
ATOM 2373 C C . LYS A 1 300 ? -1.535 -22.978 -4.371 1.00 88.88 322 LYS A C 1
ATOM 2374 O O . LYS A 1 300 ? -0.431 -23.212 -3.881 1.00 88.55 322 LYS A O 1
ATOM 2380 N N . PRO A 1 301 ? -1.725 -22.816 -5.688 1.00 86.03 323 PRO A N 1
ATOM 2381 C CA . PRO A 1 301 ? -0.600 -22.795 -6.625 1.00 84.04 323 PRO A CA 1
ATOM 2382 C C . PRO A 1 301 ? 0.310 -21.600 -6.374 1.00 84.99 323 PRO A C 1
ATOM 2383 O O . PRO A 1 301 ? -0.093 -20.648 -5.709 1.00 95.86 323 PRO A O 1
ATOM 2387 N N . ARG A 1 302 ? 1.528 -21.661 -6.894 1.00 93.09 324 ARG A N 1
ATOM 2388 C CA . ARG A 1 302 ? 2.469 -20.559 -6.773 1.00 93.72 324 ARG A CA 1
ATOM 2389 C C . ARG A 1 302 ? 3.036 -20.207 -8.141 1.00 92.58 324 ARG A C 1
ATOM 2390 O O . ARG A 1 302 ? 3.321 -21.089 -8.958 1.00 100.03 324 ARG A O 1
ATOM 2398 N N . LEU A 1 303 ? 3.185 -18.910 -8.383 1.00 84.36 325 LEU A N 1
ATOM 2399 C CA . LEU A 1 303 ? 3.576 -18.412 -9.693 1.00 85.87 325 LEU A CA 1
ATOM 2400 C C . LEU A 1 303 ? 4.875 -17.624 -9.633 1.00 82.78 325 LEU A C 1
ATOM 2401 O O . LEU A 1 303 ? 5.016 -16.707 -8.825 1.00 88.34 325 LEU A O 1
ATOM 2406 N N . SER A 1 304 ? 5.825 -17.986 -10.488 1.00 76.80 326 SER A N 1
ATOM 2407 C CA . SER A 1 304 ? 7.056 -17.209 -10.602 1.00 96.38 326 SER A CA 1
ATOM 2408 C C . SER A 1 304 ? 7.307 -16.843 -12.058 1.00 108.49 326 SER A C 1
ATOM 2409 O O . SER A 1 304 ? 6.560 -17.255 -12.939 1.00 128.44 326 SER A O 1
ATOM 2412 N N . VAL A 1 305 ? 8.349 -16.060 -12.310 1.00 98.27 327 VAL A N 1
ATOM 2413 C CA . VAL A 1 305 ? 8.654 -15.636 -13.672 1.00 86.85 327 VAL A CA 1
ATOM 2414 C C . VAL A 1 305 ? 10.159 -15.514 -13.902 1.00 96.52 327 VAL A C 1
ATOM 2415 O O . VAL A 1 305 ? 10.904 -15.089 -13.017 1.00 101.00 327 VAL A O 1
ATOM 2419 N N . LEU A 1 306 ? 10.602 -15.912 -15.091 1.00 93.65 328 LEU A N 1
ATOM 2420 C CA . LEU A 1 306 ? 12.011 -15.802 -15.446 1.00 98.25 328 LEU A CA 1
ATOM 2421 C C . LEU A 1 306 ? 12.195 -15.248 -16.856 1.00 102.87 328 LEU A C 1
ATOM 2422 O O . LEU A 1 306 ? 11.354 -15.477 -17.734 1.00 106.89 328 LEU A O 1
ATOM 2427 N N . PRO A 1 307 ? 13.307 -14.525 -17.082 1.00 98.10 329 PRO A N 1
ATOM 2428 C CA . PRO A 1 307 ? 14.403 -14.265 -16.137 1.00 99.94 329 PRO A CA 1
ATOM 2429 C C . PRO A 1 307 ? 14.148 -13.096 -15.186 1.00 106.21 329 PRO A C 1
ATOM 2430 O O . PRO A 1 307 ? 14.830 -12.972 -14.168 1.00 118.44 329 PRO A O 1
ATOM 2434 N N . SER A 1 308 ? 13.180 -12.251 -15.520 1.00 97.53 330 SER A N 1
ATOM 2435 C CA . SER A 1 308 ? 12.895 -11.063 -14.726 1.00 102.36 330 SER A CA 1
ATOM 2436 C C . SER A 1 308 ? 11.421 -10.696 -14.861 1.00 96.46 330 SER A C 1
ATOM 2437 O O . SER A 1 308 ? 10.808 -10.972 -15.892 1.00 101.21 330 SER A O 1
ATOM 2440 N N . PRO A 1 309 ? 10.839 -10.085 -13.815 1.00 91.41 331 PRO A N 1
ATOM 2441 C CA . PRO A 1 309 ? 9.452 -9.620 -13.916 1.00 86.70 331 PRO A CA 1
ATOM 2442 C C . PRO A 1 309 ? 9.310 -8.508 -14.949 1.00 104.40 331 PRO A C 1
ATOM 2443 O O . PRO A 1 309 ? 8.207 -8.241 -15.423 1.00 116.65 331 PRO A O 1
ATOM 2447 N N . VAL A 1 310 ? 10.425 -7.867 -15.284 1.00 108.20 332 VAL A N 1
ATOM 2448 C CA . VAL A 1 310 ? 10.447 -6.889 -16.362 1.00 108.14 332 VAL A CA 1
ATOM 2449 C C . VAL A 1 310 ? 11.381 -7.346 -17.483 1.00 99.68 332 VAL A C 1
ATOM 2450 O O . VAL A 1 310 ? 12.581 -7.533 -17.277 1.00 92.07 332 VAL A O 1
ATOM 2454 N N . VAL A 1 311 ? 10.814 -7.541 -18.668 1.00 96.58 333 VAL A N 1
ATOM 2455 C CA . VAL A 1 311 ? 11.584 -7.984 -19.822 1.00 115.65 333 VAL A CA 1
ATOM 2456 C C . VAL A 1 311 ? 11.559 -6.940 -20.933 1.00 139.88 333 VAL A C 1
ATOM 2457 O O . VAL A 1 311 ? 10.605 -6.171 -21.051 1.00 145.96 333 VAL A O 1
ATOM 2461 N N . THR A 1 312 ? 12.613 -6.916 -21.741 1.00 147.29 334 THR A N 1
ATOM 2462 C CA . THR A 1 312 ? 12.680 -6.011 -22.882 1.00 144.04 334 THR A CA 1
ATOM 2463 C C . THR A 1 312 ? 11.685 -6.436 -23.958 1.00 134.04 334 THR A C 1
ATOM 2464 O O . THR A 1 312 ? 11.277 -7.598 -24.009 1.00 146.59 334 THR A O 1
ATOM 2468 N N . ALA A 1 313 ? 11.297 -5.492 -24.811 1.00 129.17 335 ALA A N 1
ATOM 2469 C CA . ALA A 1 313 ? 10.288 -5.754 -25.835 1.00 140.57 335 ALA A CA 1
ATOM 2470 C C . ALA A 1 313 ? 10.845 -6.620 -26.950 1.00 154.04 335 ALA A C 1
ATOM 2471 O O . ALA A 1 313 ? 11.879 -6.306 -27.541 1.00 161.66 335 ALA A O 1
ATOM 2473 N N . GLY A 1 314 ? 10.147 -7.709 -27.240 1.00 157.51 336 GLY A N 1
ATOM 2474 C CA . GLY A 1 314 ? 10.639 -8.674 -28.198 1.00 163.12 336 GLY A CA 1
ATOM 2475 C C . GLY A 1 314 ? 11.480 -9.810 -27.630 1.00 159.02 336 GLY A C 1
ATOM 2476 O O . GLY A 1 314 ? 12.263 -10.410 -28.362 1.00 174.64 336 GLY A O 1
ATOM 2477 N N . GLY A 1 315 ? 11.333 -10.128 -26.346 1.00 146.64 337 GLY A N 1
ATOM 2478 C CA . GLY A 1 315 ? 12.107 -11.219 -25.758 1.00 145.37 337 GLY A CA 1
ATOM 2479 C C . GLY A 1 315 ? 11.265 -12.418 -25.320 1.00 154.35 337 GLY A C 1
ATOM 2480 O O . GLY A 1 315 ? 10.038 -12.329 -25.331 1.00 151.33 337 GLY A O 1
ATOM 2481 N N . ASN A 1 316 ? 11.891 -13.539 -24.954 1.00 160.53 338 ASN A N 1
ATOM 2482 C CA . ASN A 1 316 ? 11.127 -14.703 -24.489 1.00 165.83 338 ASN A CA 1
ATOM 2483 C C . ASN A 1 316 ? 11.279 -14.788 -23.019 1.00 150.46 338 ASN A C 1
ATOM 2484 O O . ASN A 1 316 ? 12.370 -14.596 -22.483 1.00 160.14 338 ASN A O 1
ATOM 2489 N N . MET A 1 317 ? 10.153 -15.077 -22.387 1.00 140.77 339 MET A N 1
ATOM 2490 C CA . MET A 1 317 ? 9.995 -15.003 -20.950 1.00 128.83 339 MET A CA 1
ATOM 2491 C C . MET A 1 317 ? 9.009 -16.062 -20.470 1.00 127.83 339 MET A C 1
ATOM 2492 O O . MET A 1 317 ? 7.891 -16.151 -20.981 1.00 146.58 339 MET A O 1
ATOM 2497 N N . THR A 1 318 ? 9.407 -16.845 -19.474 1.00 99.82 340 THR A N 1
ATOM 2498 C CA . THR A 1 318 ? 8.596 -17.973 -19.028 1.00 81.18 340 THR A CA 1
ATOM 2499 C C . THR A 1 318 ? 7.965 -17.785 -17.655 1.00 83.95 340 THR A C 1
ATOM 2500 O O . THR A 1 318 ? 8.648 -17.425 -16.687 1.00 111.96 340 THR A O 1
ATOM 2504 N N . LEU A 1 319 ? 6.661 -18.047 -17.578 1.00 67.29 341 LEU A N 1
ATOM 2505 C CA . LEU A 1 319 ? 5.929 -18.053 -16.311 1.00 87.40 341 LEU A CA 1
ATOM 2506 C C . LEU A 1 319 ? 5.793 -19.482 -15.753 1.00 92.94 341 LEU A C 1
ATOM 2507 O O . LEU A 1 319 ? 5.630 -20.443 -16.503 1.00 108.30 341 LEU A O 1
ATOM 2512 N N . HIS A 1 320 ? 5.868 -19.609 -14.431 1.00 89.99 342 HIS A N 1
ATOM 2513 C CA . HIS A 1 320 ? 5.930 -20.907 -13.769 1.00 89.81 342 HIS A CA 1
ATOM 2514 C C . HIS A 1 320 ? 4.776 -21.086 -12.786 1.00 109.33 342 HIS A C 1
ATOM 2515 O O . HIS A 1 320 ? 4.749 -20.466 -11.718 1.00 107.02 342 HIS A O 1
ATOM 2522 N N . CYS A 1 321 ? 3.816 -21.925 -13.167 1.00 115.97 343 CYS A N 1
ATOM 2523 C CA . CYS A 1 321 ? 2.703 -22.253 -12.283 1.00 103.34 343 CYS A CA 1
ATOM 2524 C C . CYS A 1 321 ? 2.971 -23.625 -11.672 1.00 97.58 343 CYS A C 1
ATOM 2525 O O . CYS A 1 321 ? 3.057 -24.623 -12.393 1.00 119.77 343 CYS A O 1
ATOM 2528 N N . ALA A 1 322 ? 3.141 -23.670 -10.353 1.00 84.99 344 ALA A N 1
ATOM 2529 C CA . ALA A 1 322 ? 3.512 -24.918 -9.687 1.00 101.21 344 ALA A CA 1
ATOM 2530 C C . ALA A 1 322 ? 2.614 -25.229 -8.499 1.00 104.42 344 ALA A C 1
ATOM 2531 O O . ALA A 1 322 ? 2.101 -24.322 -7.849 1.00 110.71 344 ALA A O 1
ATOM 2533 N N . SER A 1 323 ? 2.432 -26.515 -8.213 1.00 96.68 345 SER A N 1
ATOM 2534 C CA . SER A 1 323 ? 1.627 -26.917 -7.061 1.00 100.50 345 SER A CA 1
ATOM 2535 C C . SER A 1 323 ? 1.956 -28.326 -6.584 1.00 113.69 345 SER A C 1
ATOM 2536 O O . SER A 1 323 ? 2.224 -29.217 -7.386 1.00 127.89 345 SER A O 1
ATOM 2539 N N . ASP A 1 324 ? 1.924 -28.522 -5.270 1.00 114.09 346 ASP A N 1
ATOM 2540 C CA . ASP A 1 324 ? 2.188 -29.829 -4.678 1.00 126.30 346 ASP A CA 1
ATOM 2541 C C . ASP A 1 324 ? 1.015 -30.776 -4.897 1.00 110.64 346 ASP A C 1
ATOM 2542 O O . ASP A 1 324 ? 1.154 -31.993 -4.772 1.00 115.33 346 ASP A O 1
ATOM 2547 N N . PHE A 1 325 ? -0.141 -30.207 -5.218 1.00 94.11 347 PHE A N 1
ATOM 2548 C CA . PHE A 1 325 ? -1.349 -30.988 -5.452 1.00 102.08 347 PHE A CA 1
ATOM 2549 C C . PHE A 1 325 ? -1.441 -31.399 -6.915 1.00 105.54 347 PHE A C 1
ATOM 2550 O O . PHE A 1 325 ? -1.105 -30.622 -7.809 1.00 99.77 347 PHE A O 1
ATOM 2558 N N . HIS A 1 326 ? -1.900 -32.623 -7.158 1.00 112.80 348 HIS A N 1
ATOM 2559 C CA . HIS A 1 326 ? -1.969 -33.146 -8.516 1.00 125.07 348 HIS A CA 1
ATOM 2560 C C . HIS A 1 326 ? -3.164 -32.577 -9.275 1.00 109.37 348 HIS A C 1
ATOM 2561 O O . HIS A 1 326 ? -4.131 -33.287 -9.551 1.00 108.39 348 HIS A O 1
ATOM 2568 N N . TYR A 1 327 ? -3.092 -31.292 -9.606 1.00 96.77 349 TYR A N 1
ATOM 2569 C CA . TYR A 1 327 ? -4.090 -30.675 -10.468 1.00 101.61 349 TYR A CA 1
ATOM 2570 C C . TYR A 1 327 ? -3.944 -31.228 -11.879 1.00 111.19 349 TYR A C 1
ATOM 2571 O O . TYR A 1 327 ? -2.920 -31.823 -12.215 1.00 126.23 349 TYR A O 1
ATOM 2580 N N . ASP A 1 328 ? -4.966 -31.039 -12.704 1.00 107.26 350 ASP A N 1
ATOM 2581 C CA . ASP A 1 328 ? -4.906 -31.501 -14.083 1.00 99.58 350 ASP A CA 1
ATOM 2582 C C . ASP A 1 328 ? -4.316 -30.429 -14.990 1.00 87.42 350 ASP A C 1
ATOM 2583 O O . ASP A 1 328 ? -3.435 -30.710 -15.802 1.00 96.33 350 ASP A O 1
ATOM 2588 N N . LYS A 1 329 ? -4.805 -29.200 -14.852 1.00 83.96 351 LYS A N 1
ATOM 2589 C CA . LYS A 1 329 ? -4.343 -28.105 -15.697 1.00 91.95 351 LYS A CA 1
ATOM 2590 C C . LYS A 1 329 ? -4.120 -26.807 -14.921 1.00 85.08 351 LYS A C 1
ATOM 2591 O O . LYS A 1 329 ? -4.733 -26.573 -13.874 1.00 91.57 351 LYS A O 1
ATOM 2597 N N . PHE A 1 330 ? -3.234 -25.971 -15.454 1.00 75.10 352 PHE A N 1
ATOM 2598 C CA . PHE A 1 330 ? -2.967 -24.647 -14.903 1.00 85.09 352 PHE A CA 1
ATOM 2599 C C . PHE A 1 330 ? -3.347 -23.568 -15.914 1.00 107.01 352 PHE A C 1
ATOM 2600 O O . PHE A 1 330 ? -3.068 -23.703 -17.105 1.00 126.34 352 PHE A O 1
ATOM 2608 N N . ILE A 1 331 ? -3.986 -22.500 -15.442 1.00 100.65 353 ILE A N 1
ATOM 2609 C CA . ILE A 1 331 ? -4.407 -21.411 -16.323 1.00 100.58 353 ILE A CA 1
ATOM 2610 C C . ILE A 1 331 ? -3.950 -20.045 -15.825 1.00 106.99 353 ILE A C 1
ATOM 2611 O O . ILE A 1 331 ? -4.157 -19.697 -14.664 1.00 105.08 353 ILE A O 1
ATOM 2616 N N . LEU A 1 332 ? -3.330 -19.272 -16.712 1.00 97.03 354 LEU A N 1
ATOM 2617 C CA . LEU A 1 332 ? -2.952 -17.901 -16.399 1.00 87.86 354 LEU A CA 1
ATOM 2618 C C . LEU A 1 332 ? -4.118 -16.948 -16.603 1.00 82.67 354 LEU A C 1
ATOM 2619 O O . LEU A 1 332 ? -4.902 -17.100 -17.541 1.00 92.76 354 LEU A O 1
ATOM 2624 N N . THR A 1 333 ? -4.228 -15.965 -15.718 1.00 80.35 355 THR A N 1
ATOM 2625 C CA . THR A 1 333 ? -5.204 -14.898 -15.876 1.00 83.54 355 THR A CA 1
ATOM 2626 C C . THR A 1 333 ? -4.534 -13.545 -15.687 1.00 93.58 355 THR A C 1
ATOM 2627 O O . THR A 1 333 ? -3.847 -13.311 -14.686 1.00 96.76 355 THR A O 1
ATOM 2631 N N . LYS A 1 334 ? -4.727 -12.666 -16.665 1.00 104.32 356 LYS A N 1
ATOM 2632 C CA . LYS A 1 334 ? -4.277 -11.287 -16.553 1.00 109.70 356 LYS A CA 1
ATOM 2633 C C . LYS A 1 334 ? -5.437 -10.454 -16.029 1.00 113.04 356 LYS A C 1
ATOM 2634 O O . LYS A 1 334 ? -6.540 -10.506 -16.579 1.00 120.44 356 LYS A O 1
ATOM 2640 N N . GLU A 1 335 ? -5.180 -9.694 -14.968 1.00 104.90 357 GLU A N 1
ATOM 2641 C CA . GLU A 1 335 ? -6.222 -8.965 -14.250 1.00 108.83 357 GLU A CA 1
ATOM 2642 C C . GLU A 1 335 ? -7.316 -9.931 -13.800 1.00 127.63 357 GLU A C 1
ATOM 2643 O O . GLU A 1 335 ? -7.051 -10.876 -13.056 1.00 149.69 357 GLU A O 1
ATOM 2649 N N . ASP A 1 336 ? -8.541 -9.701 -14.260 1.00 128.76 358 ASP A N 1
ATOM 2650 C CA . ASP A 1 336 ? -9.657 -10.574 -13.916 1.00 141.22 358 ASP A CA 1
ATOM 2651 C C . ASP A 1 336 ? -10.053 -11.436 -15.112 1.00 141.30 358 ASP A C 1
ATOM 2652 O O . ASP A 1 336 ? -11.000 -12.220 -15.042 1.00 148.06 358 ASP A O 1
ATOM 2657 N N . LYS A 1 337 ? -9.315 -11.293 -16.209 1.00 144.86 359 LYS A N 1
ATOM 2658 C CA . LYS A 1 337 ? -9.631 -12.014 -17.436 1.00 148.86 359 LYS A CA 1
ATOM 2659 C C . LYS A 1 337 ? -8.706 -13.203 -17.670 1.00 121.03 359 LYS A C 1
ATOM 2660 O O . LYS A 1 337 ? -7.524 -13.165 -17.323 1.00 118.75 359 LYS A O 1
ATOM 2666 N N . LYS A 1 338 ? -9.261 -14.256 -18.266 1.00 103.18 360 LYS A N 1
ATOM 2667 C CA . LYS A 1 338 ? -8.488 -15.428 -18.659 1.00 99.12 360 LYS A CA 1
ATOM 2668 C C . LYS A 1 338 ? -7.418 -15.027 -19.666 1.00 104.18 360 LYS A C 1
ATOM 2669 O O . LYS A 1 338 ? -7.580 -14.048 -20.395 1.00 120.28 360 LYS A O 1
ATOM 2675 N N . PHE A 1 339 ? -6.326 -15.782 -19.707 1.00 101.55 361 PHE A N 1
ATOM 2676 C CA . PHE A 1 339 ? -5.215 -15.449 -20.589 1.00 89.99 361 PHE A CA 1
ATOM 2677 C C . PHE A 1 339 ? -4.611 -16.695 -21.226 1.00 101.47 361 PHE A C 1
ATOM 2678 O O . PHE A 1 339 ? -4.258 -17.649 -20.534 1.00 119.16 361 PHE A O 1
ATOM 2686 N N . GLY A 1 340 ? -4.494 -16.673 -22.551 1.00 113.22 362 GLY A N 1
ATOM 2687 C CA . GLY A 1 340 ? -4.007 -17.820 -23.294 1.00 119.50 362 GLY A CA 1
ATOM 2688 C C . GLY A 1 340 ? -4.948 -18.996 -23.140 1.00 116.60 362 GLY A C 1
ATOM 2689 O O . GLY A 1 340 ? -6.140 -18.891 -23.430 1.00 115.88 362 GLY A O 1
ATOM 2690 N N . ASN A 1 341 ? -4.414 -20.119 -22.675 1.00 116.60 363 ASN A N 1
ATOM 2691 C CA . ASN A 1 341 ? -5.233 -21.291 -22.402 1.00 114.42 363 ASN A CA 1
ATOM 2692 C C . ASN A 1 341 ? -4.582 -22.195 -21.362 1.00 102.55 363 ASN A C 1
ATOM 2693 O O . ASN A 1 341 ? -3.530 -21.869 -20.812 1.00 92.89 363 ASN A O 1
ATOM 2698 N N . SER A 1 342 ? -5.214 -23.333 -21.097 1.00 98.35 364 SER A N 1
ATOM 2699 C CA . SER A 1 342 ? -4.736 -24.255 -20.076 1.00 87.57 364 SER A CA 1
ATOM 2700 C C . SER A 1 342 ? -3.569 -25.105 -20.561 1.00 84.96 364 SER A C 1
ATOM 2701 O O . SER A 1 342 ? -3.478 -25.443 -21.741 1.00 95.41 364 SER A O 1
ATOM 2704 N N . LEU A 1 343 ? -2.675 -25.442 -19.638 1.00 75.57 365 LEU A N 1
ATOM 2705 C CA . LEU A 1 343 ? -1.579 -26.359 -19.920 1.00 81.18 365 LEU A CA 1
ATOM 2706 C C . LEU A 1 343 ? -1.650 -27.548 -18.971 1.00 87.54 365 LEU A C 1
ATOM 2707 O O . LEU A 1 343 ? -1.960 -27.386 -17.791 1.00 98.17 365 LEU A O 1
ATOM 2712 N N . ASP A 1 344 ? -1.369 -28.740 -19.486 1.00 86.99 366 ASP A N 1
ATOM 2713 C CA . ASP A 1 344 ? -1.339 -29.938 -18.655 1.00 108.06 366 ASP A CA 1
ATOM 2714 C C . ASP A 1 344 ? -0.253 -29.835 -17.592 1.00 96.84 366 ASP A C 1
ATOM 2715 O O . ASP A 1 344 ? 0.861 -29.390 -17.872 1.00 91.58 366 ASP A O 1
ATOM 2720 N N . THR A 1 345 ? -0.582 -30.241 -16.370 1.00 90.42 367 THR A N 1
ATOM 2721 C CA . THR A 1 345 ? 0.402 -30.272 -15.298 1.00 94.32 367 THR A CA 1
ATOM 2722 C C . THR A 1 345 ? 1.440 -31.345 -15.596 1.00 109.36 367 THR A C 1
ATOM 2723 O O . THR A 1 345 ? 1.177 -32.283 -16.348 1.00 123.54 367 THR A O 1
ATOM 2727 N N . GLU A 1 346 ? 2.620 -31.201 -15.006 1.00 114.34 368 GLU A N 1
ATOM 2728 C CA . GLU A 1 346 ? 3.725 -32.107 -15.285 1.00 121.33 368 GLU A CA 1
ATOM 2729 C C . GLU A 1 346 ? 4.528 -32.396 -14.023 1.00 128.24 368 GLU A C 1
ATOM 2730 O O . GLU A 1 346 ? 5.246 -31.530 -13.524 1.00 154.82 368 GLU A O 1
ATOM 2736 N N . HIS A 1 347 ? 4.401 -33.615 -13.510 1.00 107.75 369 HIS A N 1
ATOM 2737 C CA . HIS A 1 347 ? 5.088 -33.994 -12.282 1.00 118.80 369 HIS A CA 1
ATOM 2738 C C . HIS A 1 347 ? 6.596 -34.071 -12.480 1.00 122.60 369 HIS A C 1
ATOM 2739 O O . HIS A 1 347 ? 7.098 -34.951 -13.179 1.00 143.21 369 HIS A O 1
ATOM 2746 N N . ILE A 1 348 ? 7.314 -33.141 -11.861 1.00 103.41 370 ILE A N 1
ATOM 2747 C CA . ILE A 1 348 ? 8.769 -33.160 -11.888 1.00 111.20 370 ILE A CA 1
ATOM 2748 C C . ILE A 1 348 ? 9.282 -34.056 -10.767 1.00 131.49 370 ILE A C 1
ATOM 2749 O O . ILE A 1 348 ? 8.839 -33.946 -9.623 1.00 131.38 370 ILE A O 1
ATOM 2754 N N . SER A 1 349 ? 10.211 -34.945 -11.100 1.00 141.83 371 SER A N 1
ATOM 2755 C CA . SER A 1 349 ? 10.706 -35.931 -10.146 1.00 157.66 371 SER A CA 1
ATOM 2756 C C . SER A 1 349 ? 11.636 -35.320 -9.102 1.00 156.57 371 SER A C 1
ATOM 2757 O O . SER A 1 349 ? 11.764 -35.840 -7.993 1.00 162.27 371 SER A O 1
ATOM 2760 N N . SER A 1 350 ? 12.279 -34.212 -9.457 1.00 155.34 372 SER A N 1
ATOM 2761 C CA . SER A 1 350 ? 13.312 -33.625 -8.609 1.00 163.44 372 SER A CA 1
ATOM 2762 C C . SER A 1 350 ? 12.761 -32.693 -7.531 1.00 170.53 372 SER A C 1
ATOM 2763 O O . SER A 1 350 ? 13.186 -32.753 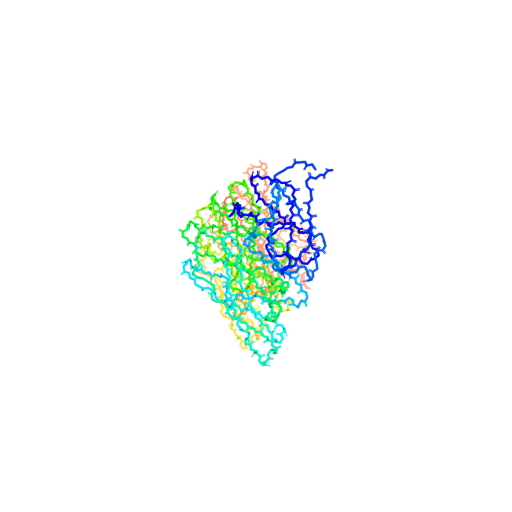-6.378 1.00 186.30 372 SER A O 1
ATOM 2766 N N . SER A 1 351 ? 11.818 -31.834 -7.906 1.00 157.65 373 SER A N 1
ATOM 2767 C CA . SER A 1 351 ? 11.335 -30.798 -6.997 1.00 151.66 373 SER A CA 1
ATOM 2768 C C . SER A 1 351 ? 10.041 -31.179 -6.284 1.00 153.74 373 SER A C 1
ATOM 2769 O O . SER A 1 351 ? 9.487 -30.374 -5.535 1.00 148.87 373 SER A O 1
ATOM 2772 N N . ARG A 1 352 ? 9.562 -32.398 -6.528 1.00 156.88 374 ARG A N 1
ATOM 2773 C CA . ARG A 1 352 ? 8.319 -32.895 -5.933 1.00 155.72 374 ARG A CA 1
ATOM 2774 C C . ARG A 1 352 ? 7.126 -31.998 -6.267 1.00 139.19 374 ARG A C 1
ATOM 2775 O O . ARG A 1 352 ? 6.111 -32.011 -5.570 1.00 137.70 374 ARG A O 1
ATOM 2783 N N . GLN A 1 353 ? 7.257 -31.227 -7.342 1.00 128.43 375 GLN A N 1
ATOM 2784 C CA . GLN A 1 353 ? 6.218 -30.295 -7.759 1.00 122.16 375 GLN A CA 1
ATOM 2785 C C . GLN A 1 353 ? 5.464 -30.781 -8.988 1.00 116.59 375 GLN A C 1
ATOM 2786 O O . GLN A 1 353 ? 5.969 -31.589 -9.767 1.00 138.86 375 GLN A O 1
ATOM 2792 N N . TYR A 1 354 ? 4.245 -30.281 -9.150 1.00 88.37 376 TYR A N 1
ATOM 2793 C CA . TYR A 1 354 ? 3.538 -30.383 -10.416 1.00 98.35 376 TYR A CA 1
ATOM 2794 C C . TYR A 1 354 ? 3.696 -29.049 -11.133 1.00 114.17 376 TYR A C 1
ATOM 2795 O O . TYR A 1 354 ? 3.347 -27.994 -10.591 1.00 107.99 376 TYR A O 1
ATOM 2804 N N . ARG A 1 355 ? 4.234 -29.105 -12.347 1.00 118.98 377 ARG A N 1
ATOM 2805 C CA . ARG A 1 355 ? 4.740 -27.915 -13.019 1.00 108.36 377 ARG A CA 1
ATOM 2806 C C . ARG A 1 355 ? 3.935 -27.525 -14.255 1.00 113.93 377 ARG A C 1
ATOM 2807 O O . ARG A 1 355 ? 3.256 -28.356 -14.860 1.00 131.13 377 ARG A O 1
ATOM 2815 N N . ALA A 1 356 ? 4.013 -26.246 -14.612 1.00 97.17 378 ALA A N 1
ATOM 2816 C CA . ALA A 1 356 ? 3.472 -25.751 -15.872 1.00 85.49 378 ALA A CA 1
ATOM 2817 C C . ALA A 1 356 ? 4.251 -24.523 -16.325 1.00 98.36 378 ALA A C 1
ATOM 2818 O O . ALA A 1 356 ? 4.295 -23.504 -15.621 1.00 130.71 378 ALA A O 1
ATOM 2820 N N . LEU A 1 357 ? 4.863 -24.634 -17.501 1.00 87.35 379 LEU A N 1
ATOM 2821 C CA . LEU A 1 357 ? 5.681 -23.565 -18.059 1.00 89.91 379 LEU A CA 1
ATOM 2822 C C . LEU A 1 357 ? 4.957 -22.825 -19.177 1.00 109.49 379 LEU A C 1
ATOM 2823 O O . LEU A 1 357 ? 4.876 -23.306 -20.308 1.00 120.67 379 LEU A O 1
ATOM 2828 N N . PHE A 1 358 ? 4.433 -21.651 -18.847 1.00 100.54 380 PHE A N 1
ATOM 2829 C CA . PHE A 1 358 ? 3.798 -20.780 -19.823 1.00 87.44 380 PHE A CA 1
ATOM 2830 C C . PHE A 1 358 ? 4.848 -19.909 -20.508 1.00 103.92 380 PHE A C 1
ATOM 2831 O O . PHE A 1 358 ? 5.241 -18.864 -19.985 1.00 117.75 380 PHE A O 1
ATOM 2839 N N . ILE A 1 359 ? 5.305 -20.353 -21.674 1.00 108.62 381 ILE A N 1
ATOM 2840 C CA . ILE A 1 359 ? 6.323 -19.632 -22.430 1.00 114.01 381 ILE A CA 1
ATOM 2841 C C . ILE A 1 359 ? 5.706 -18.490 -23.237 1.00 113.11 381 ILE A C 1
ATOM 2842 O O . ILE A 1 359 ? 4.719 -18.684 -23.946 1.00 124.64 381 ILE A O 1
ATOM 2847 N N . ILE A 1 360 ? 6.295 -17.303 -23.118 1.00 105.81 382 ILE A N 1
ATOM 2848 C CA . ILE A 1 360 ? 5.821 -16.118 -23.829 1.00 116.10 382 ILE A CA 1
ATOM 2849 C C . ILE A 1 360 ? 6.919 -15.516 -24.700 1.00 116.83 382 ILE A C 1
ATOM 2850 O O . ILE A 1 360 ? 7.901 -14.986 -24.185 1.00 96.66 382 ILE A O 1
ATOM 2855 N N . GLY A 1 361 ? 6.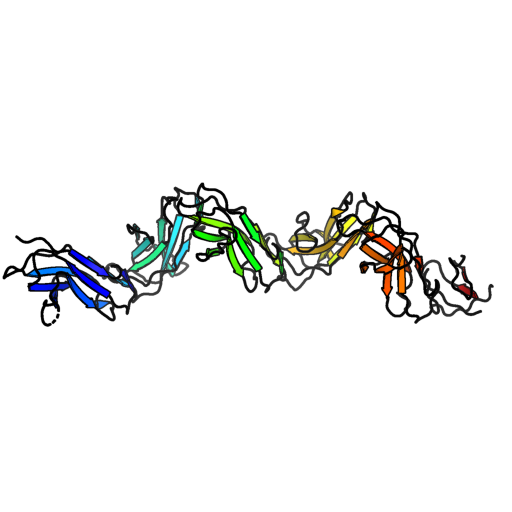753 -15.584 -26.018 1.00 130.01 383 GLY A N 1
ATOM 2856 C CA . GLY A 1 361 ? 7.759 -15.045 -26.916 1.00 132.07 383 GLY A CA 1
ATOM 2857 C C . GLY A 1 361 ? 7.312 -14.845 -28.352 1.00 139.44 383 GLY A C 1
ATOM 2858 O O . GLY A 1 361 ? 6.758 -15.758 -28.966 1.00 150.23 383 GLY A O 1
ATOM 2859 N N . PRO A 1 362 ? 7.561 -13.647 -28.907 1.00 133.15 384 PRO A N 1
ATOM 2860 C CA . PRO A 1 362 ? 8.195 -12.507 -28.234 1.00 128.56 384 PRO A CA 1
ATOM 2861 C C . PRO A 1 362 ? 7.217 -11.723 -27.363 1.00 123.95 384 PRO A C 1
ATOM 2862 O O . PRO A 1 362 ? 6.007 -11.926 -27.461 1.00 129.48 384 PRO A O 1
ATOM 2866 N N . THR A 1 363 ? 7.740 -10.834 -26.525 1.00 117.59 385 THR A N 1
ATOM 2867 C CA . THR A 1 363 ? 6.900 -10.077 -25.607 1.00 122.06 385 THR A CA 1
ATOM 2868 C C . THR A 1 363 ? 6.332 -8.813 -26.243 1.00 135.19 385 THR A C 1
ATOM 2869 O O . THR A 1 363 ? 7.044 -7.829 -26.446 1.00 133.00 385 THR A O 1
ATOM 2873 N N . THR A 1 364 ? 5.043 -8.857 -26.563 1.00 140.92 386 THR A N 1
ATOM 2874 C CA . THR A 1 364 ? 4.316 -7.674 -27.002 1.00 154.77 386 THR A CA 1
ATOM 2875 C C . THR A 1 364 ? 3.916 -6.875 -25.767 1.00 145.42 386 THR A C 1
ATOM 2876 O O . THR A 1 364 ? 3.727 -7.452 -24.697 1.00 133.08 386 THR A O 1
ATOM 2880 N N . PRO A 1 365 ? 3.779 -5.545 -25.904 1.00 134.67 387 PRO A N 1
ATOM 2881 C CA . PRO A 1 365 ? 3.395 -4.686 -24.774 1.00 126.38 387 PRO A CA 1
ATOM 2882 C C . PRO A 1 365 ? 2.053 -5.053 -24.130 1.00 127.69 387 PRO A C 1
ATOM 2883 O O . PRO A 1 365 ? 1.652 -4.414 -23.157 1.00 125.96 387 PRO A O 1
ATOM 2887 N N . THR A 1 366 ? 1.376 -6.064 -24.666 1.00 131.41 388 THR A N 1
ATOM 2888 C CA . THR A 1 366 ? 0.097 -6.511 -24.130 1.00 135.69 388 THR A CA 1
ATOM 2889 C C . THR A 1 366 ? 0.278 -7.401 -22.904 1.00 137.54 388 THR A C 1
ATOM 2890 O O . THR A 1 366 ? -0.646 -7.568 -22.109 1.00 144.15 388 THR A O 1
ATOM 2894 N N . HIS A 1 367 ? 1.470 -7.971 -22.754 1.00 137.83 389 HIS A N 1
ATOM 2895 C CA . HIS A 1 367 ? 1.743 -8.878 -21.643 1.00 123.33 389 HIS A CA 1
ATOM 2896 C C . HIS A 1 367 ? 1.978 -8.125 -20.337 1.00 118.71 389 HIS A C 1
ATOM 2897 O O . HIS A 1 367 ? 2.072 -8.733 -19.274 1.00 115.45 389 HIS A O 1
ATOM 2904 N N . THR A 1 368 ? 2.082 -6.803 -20.419 1.00 119.56 390 THR A N 1
ATOM 2905 C CA . THR A 1 368 ? 2.237 -5.986 -19.221 1.00 101.46 390 THR A CA 1
ATOM 2906 C C . THR A 1 368 ? 0.950 -5.999 -18.406 1.00 96.20 390 THR A C 1
ATOM 2907 O O . THR A 1 368 ? -0.105 -5.588 -18.891 1.00 96.75 390 THR A O 1
ATOM 2911 N N . GLY A 1 369 ? 1.038 -6.475 -17.167 1.00 107.07 391 GLY A N 1
ATOM 2912 C CA . GLY A 1 369 ? -0.145 -6.584 -16.328 1.00 106.75 391 GLY A CA 1
ATOM 2913 C C . GLY A 1 369 ? 0.083 -7.404 -15.075 1.00 102.80 391 GLY A C 1
ATOM 2914 O O . GLY A 1 369 ? 1.218 -7.602 -14.658 1.00 103.33 391 GLY A O 1
ATOM 2915 N N . THR A 1 370 ? -0.997 -7.887 -14.470 1.00 107.25 392 THR A N 1
ATOM 2916 C CA . THR A 1 370 ? -0.897 -8.650 -13.231 1.00 106.85 392 THR A CA 1
ATOM 2917 C C . THR A 1 370 ? -1.403 -10.078 -13.423 1.00 106.90 392 THR A C 1
ATOM 2918 O O . THR A 1 370 ? -2.602 -10.302 -13.589 1.00 107.17 392 THR A O 1
ATOM 2922 N N . PHE A 1 371 ? -0.484 -11.039 -13.392 1.00 99.56 393 PHE A N 1
ATOM 2923 C CA . PHE A 1 371 ? -0.826 -12.431 -13.678 1.00 100.45 393 PHE A CA 1
ATOM 2924 C C . PHE A 1 371 ? -1.067 -13.275 -12.430 1.00 92.13 393 PHE A C 1
ATOM 2925 O O . PHE A 1 371 ? -0.386 -13.120 -11.412 1.00 93.33 393 PHE A O 1
ATOM 2933 N N . ARG A 1 372 ? -2.045 -14.173 -12.526 1.00 81.37 394 ARG A N 1
ATOM 2934 C CA . ARG A 1 372 ? -2.312 -15.152 -11.475 1.00 91.00 394 ARG A CA 1
ATOM 2935 C C . ARG A 1 372 ? -2.576 -16.519 -12.100 1.00 94.79 394 ARG A C 1
ATOM 2936 O O . ARG A 1 372 ? -3.349 -16.626 -13.049 1.00 98.27 394 ARG A O 1
ATOM 2944 N N . CYS A 1 373 ? -1.941 -17.563 -11.576 1.00 107.64 395 CYS A N 1
ATOM 2945 C CA . CYS A 1 373 ? -2.159 -18.903 -12.114 1.00 107.36 395 CYS A CA 1
ATOM 2946 C C . CYS A 1 373 ? -3.100 -19.715 -11.225 1.00 104.59 395 CYS A C 1
ATOM 2947 O O . CYS A 1 373 ? -2.983 -19.711 -10.000 1.00 116.14 395 CYS A O 1
ATOM 2950 N N . TYR A 1 374 ? -4.045 -20.399 -11.862 1.00 90.70 396 TYR A N 1
ATOM 2951 C CA . TYR A 1 374 ? -5.010 -21.237 -11.163 1.00 86.34 396 TYR A CA 1
ATOM 2952 C C . TYR A 1 374 ? -4.802 -22.696 -11.536 1.00 95.77 396 TYR A C 1
ATOM 2953 O O . TYR A 1 374 ? -4.244 -22.998 -12.587 1.00 107.03 396 TYR A O 1
ATOM 2962 N N . GLY A 1 375 ? -5.262 -23.597 -10.676 1.00 89.99 397 GLY A N 1
ATOM 2963 C CA . GLY A 1 375 ? -5.228 -25.017 -10.972 1.00 79.39 397 GLY A CA 1
ATOM 2964 C C . GLY A 1 375 ? -6.630 -25.589 -10.979 1.00 76.58 397 GLY A C 1
ATOM 2965 O O . GLY A 1 375 ? -7.459 -25.215 -10.151 1.00 94.30 397 GLY A O 1
ATOM 2966 N N . TYR A 1 376 ? -6.908 -26.489 -11.916 1.00 71.37 398 TYR A N 1
ATOM 2967 C CA . TYR A 1 376 ? -8.229 -27.107 -11.971 1.00 85.92 398 TYR A CA 1
ATOM 2968 C C . TYR A 1 376 ? -8.177 -28.484 -12.621 1.00 85.89 398 TYR A C 1
ATOM 2969 O O . TYR A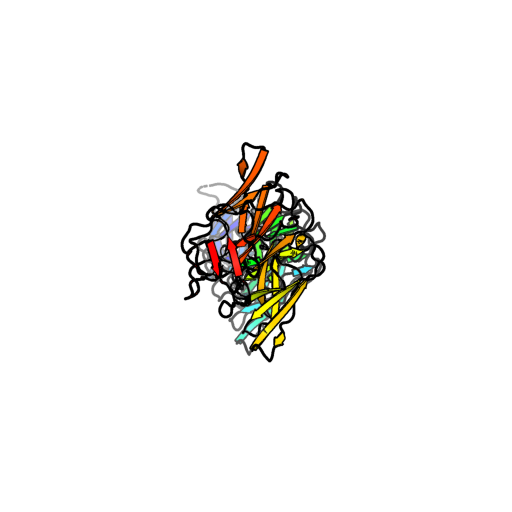 1 376 ? -7.174 -28.859 -13.226 1.00 82.97 398 TYR A O 1
ATOM 2978 N N . PHE A 1 377 ? -9.269 -29.231 -12.494 1.00 74.43 399 PHE A N 1
ATOM 2979 C CA . PHE A 1 377 ? -9.308 -30.609 -12.964 1.00 100.88 399 PHE A CA 1
ATOM 2980 C C . PHE A 1 377 ? -10.159 -30.761 -14.221 1.00 114.20 399 PHE A C 1
ATOM 2981 O O . PHE A 1 377 ? -11.036 -29.942 -14.491 1.00 121.17 399 PHE A O 1
ATOM 2989 N N . LYS A 1 378 ? -9.889 -31.819 -14.982 1.00 96.71 400 LYS A N 1
ATOM 2990 C CA . LYS A 1 378 ? -10.549 -32.048 -16.265 1.00 87.71 400 LYS A CA 1
ATOM 2991 C C . LYS A 1 378 ? -12.061 -32.223 -16.147 1.00 99.75 400 LYS A C 1
ATOM 2992 O O . LYS A 1 378 ? -12.816 -31.687 -16.958 1.00 101.30 400 LYS A O 1
ATOM 2998 N N . ASN A 1 379 ? -12.501 -32.972 -15.140 1.00 103.35 401 ASN A N 1
ATOM 2999 C CA . ASN A 1 379 ? -13.920 -33.273 -14.984 1.00 101.70 401 ASN A CA 1
ATOM 3000 C C . ASN A 1 379 ? -14.728 -32.065 -14.515 1.00 102.76 401 ASN A C 1
ATOM 3001 O O . ASN A 1 379 ? -15.956 -32.061 -14.596 1.00 107.43 401 ASN A O 1
ATOM 3006 N N . ALA A 1 380 ? -14.034 -31.043 -14.024 1.00 100.33 402 ALA A N 1
ATOM 3007 C CA . ALA A 1 380 ? -14.682 -29.802 -13.610 1.00 103.96 402 ALA A CA 1
ATOM 3008 C C . ALA A 1 380 ? -13.921 -28.592 -14.144 1.00 101.17 402 ALA A C 1
ATOM 3009 O O . ALA A 1 380 ? -13.182 -27.943 -13.404 1.00 105.23 402 ALA A O 1
ATOM 3011 N N . PRO A 1 381 ? -14.104 -28.285 -15.439 1.00 101.28 403 PRO A N 1
ATOM 3012 C CA . PRO A 1 381 ? -13.364 -27.217 -16.122 1.00 86.69 403 PRO A CA 1
ATOM 3013 C C . PRO A 1 381 ? -13.693 -25.811 -15.621 1.00 89.63 403 PRO A C 1
ATOM 3014 O O . PRO A 1 381 ? -12.934 -24.882 -15.898 1.00 96.22 403 PRO A O 1
ATOM 3018 N N . GLN A 1 382 ? -14.799 -25.654 -14.902 1.00 83.10 404 GLN A N 1
ATOM 3019 C CA . GLN A 1 382 ? -15.217 -24.331 -14.449 1.00 93.91 404 GLN A CA 1
ATOM 3020 C C . GLN A 1 382 ? -14.956 -24.108 -12.961 1.00 105.14 404 GLN A C 1
ATOM 3021 O O . GLN A 1 382 ? -15.154 -23.006 -12.450 1.00 102.08 404 GLN A O 1
ATOM 3027 N N . LEU A 1 383 ? -14.513 -25.153 -12.270 1.00 101.40 405 LEU A N 1
ATOM 3028 C CA . LEU A 1 383 ? -14.154 -25.030 -10.862 1.00 85.68 405 LEU A CA 1
ATOM 3029 C C . LEU A 1 383 ? -12.639 -24.924 -10.717 1.00 93.24 405 LEU A C 1
ATOM 3030 O O . LEU A 1 383 ? -11.923 -25.911 -10.882 1.00 102.28 405 LEU A O 1
ATOM 3035 N N . TRP A 1 384 ? -12.157 -23.723 -10.415 1.00 85.31 406 TRP A N 1
ATOM 3036 C CA . TRP A 1 384 ? -10.721 -23.482 -10.307 1.00 85.16 406 TRP A CA 1
ATOM 3037 C C . TRP A 1 384 ? -10.251 -23.449 -8.857 1.00 93.38 406 TRP A C 1
ATOM 3038 O O . TRP A 1 384 ? -11.060 -23.402 -7.930 1.00 99.20 406 TRP A O 1
ATOM 3049 N N . SER A 1 385 ? -8.935 -23.465 -8.673 1.00 86.54 407 SER A N 1
ATOM 3050 C CA . SER A 1 385 ? -8.346 -23.400 -7.342 1.00 89.08 407 SER A CA 1
ATOM 3051 C C . SER A 1 385 ? -8.354 -21.975 -6.805 1.00 93.04 407 SER A C 1
ATOM 3052 O O . SER A 1 385 ? -8.982 -21.085 -7.377 1.00 106.30 407 SER A O 1
ATOM 3055 N N . VAL A 1 386 ? -7.653 -21.772 -5.695 1.00 85.61 408 VAL A N 1
ATOM 3056 C CA . VAL A 1 386 ? -7.469 -20.443 -5.129 1.00 82.95 408 VAL A CA 1
ATOM 3057 C C . VAL A 1 386 ? -6.256 -19.783 -5.781 1.00 83.84 408 VAL A C 1
ATOM 3058 O O . VAL A 1 386 ? -5.183 -20.381 -5.841 1.00 87.58 408 VAL A O 1
ATOM 3062 N N . PRO A 1 387 ? -6.430 -18.549 -6.287 1.00 95.72 409 PRO A N 1
ATOM 3063 C CA . PRO A 1 387 ? -5.386 -17.838 -7.036 1.00 67.29 409 PRO A CA 1
ATOM 3064 C C . PRO A 1 387 ? -4.060 -17.732 -6.293 1.00 70.69 409 PRO A C 1
ATOM 3065 O O . PRO A 1 387 ? -4.038 -17.550 -5.076 1.00 86.73 409 PRO A O 1
ATOM 3069 N N . SER A 1 388 ? -2.966 -17.850 -7.036 1.00 73.35 410 SER A N 1
ATOM 3070 C CA . SER A 1 388 ? -1.632 -17.678 -6.480 1.00 91.16 410 SER A CA 1
ATOM 3071 C C . SER A 1 388 ? -1.399 -16.224 -6.096 1.00 102.44 410 SER A C 1
ATOM 3072 O O . SER A 1 388 ? -2.139 -15.337 -6.525 1.00 123.75 410 SER A O 1
ATOM 3075 N N . ASP A 1 389 ? -0.379 -15.982 -5.279 1.00 95.66 411 ASP A N 1
ATOM 3076 C CA . ASP A 1 389 ? 0.063 -14.619 -5.021 1.00 106.31 411 ASP A CA 1
ATOM 3077 C C . ASP A 1 389 ? 0.500 -14.015 -6.349 1.00 103.90 411 ASP A C 1
ATOM 3078 O O . ASP A 1 389 ? 1.272 -14.626 -7.088 1.00 104.67 411 ASP A O 1
ATOM 3083 N N . LEU A 1 390 ? -0.011 -12.826 -6.651 1.00 115.38 412 LEU A N 1
ATOM 3084 C CA . LEU A 1 390 ? 0.127 -12.237 -7.980 1.00 114.16 412 LEU A CA 1
ATOM 3085 C C . LEU A 1 390 ? 1.576 -12.044 -8.417 1.00 111.61 412 LEU A C 1
ATOM 3086 O O . LEU A 1 390 ? 2.441 -11.692 -7.616 1.00 127.73 412 LEU A O 1
ATOM 3091 N N . GLN A 1 391 ? 1.827 -12.290 -9.699 1.00 82.19 413 GLN A N 1
ATOM 3092 C CA . GLN A 1 391 ? 3.120 -11.993 -10.300 1.00 80.99 413 GLN A CA 1
ATOM 3093 C C . GLN A 1 391 ? 2.929 -10.975 -11.416 1.00 91.92 413 GLN A C 1
ATOM 3094 O O . GLN A 1 391 ? 2.249 -11.247 -12.408 1.00 115.54 413 GLN A O 1
ATOM 3100 N N . GLN A 1 392 ? 3.523 -9.799 -11.246 1.00 82.62 414 GLN A N 1
ATOM 3101 C CA . GLN A 1 392 ? 3.304 -8.697 -12.174 1.00 84.13 414 GLN A CA 1
ATOM 3102 C C . GLN A 1 392 ? 4.403 -8.609 -13.232 1.00 80.19 414 GLN A C 1
ATOM 3103 O O . GLN A 1 392 ? 5.573 -8.877 -12.956 1.00 89.25 414 GLN A O 1
ATOM 3109 N N . ILE A 1 393 ? 4.008 -8.231 -14.444 1.00 86.08 415 ILE A N 1
ATOM 3110 C CA . ILE A 1 393 ? 4.920 -8.145 -15.576 1.00 93.47 415 ILE A CA 1
ATOM 3111 C C . ILE A 1 393 ? 4.952 -6.742 -16.181 1.00 97.53 415 ILE A C 1
ATOM 3112 O O . ILE A 1 393 ? 3.908 -6.160 -16.502 1.00 98.76 415 ILE A O 1
ATOM 3117 N N . LEU A 1 394 ? 6.166 -6.217 -16.326 1.00 101.92 416 LEU A N 1
ATOM 3118 C CA . LEU A 1 394 ? 6.415 -4.918 -16.939 1.00 105.23 416 LEU A CA 1
ATOM 3119 C C . LEU A 1 394 ? 7.208 -5.130 -18.227 1.00 104.84 416 LEU A C 1
ATOM 3120 O O . LEU A 1 394 ? 8.109 -5.965 -18.267 1.00 118.25 416 LEU A O 1
ATOM 3125 N N . ILE A 1 395 ? 6.877 -4.391 -19.282 1.00 102.27 417 ILE A N 1
ATOM 3126 C CA . ILE A 1 395 ? 7.592 -4.542 -20.549 1.00 108.58 417 ILE A CA 1
ATOM 3127 C C . ILE A 1 395 ? 8.077 -3.207 -21.109 1.00 122.54 417 ILE A C 1
ATOM 3128 O O . ILE A 1 395 ? 7.281 -2.364 -21.522 1.00 137.04 417 ILE A O 1
ATOM 3133 N N . SER A 1 396 ? 9.395 -3.037 -21.130 1.00 122.07 418 SER A N 1
ATOM 3134 C CA . SER A 1 396 ? 10.025 -1.789 -21.550 1.00 137.06 418 SER A CA 1
ATOM 3135 C C . SER A 1 396 ? 10.453 -1.828 -23.012 1.00 138.77 418 SER A C 1
ATOM 3136 O O . SER A 1 396 ? 10.358 -2.868 -23.661 1.00 149.21 418 SER A O 1
ATOM 3139 N N . GLY A 1 397 ? 10.927 -0.696 -23.527 1.00 136.20 419 GLY A N 1
ATOM 3140 C CA . GLY A 1 397 ? 11.503 -0.674 -24.859 1.00 152.37 419 GLY A CA 1
ATOM 3141 C C . GLY A 1 397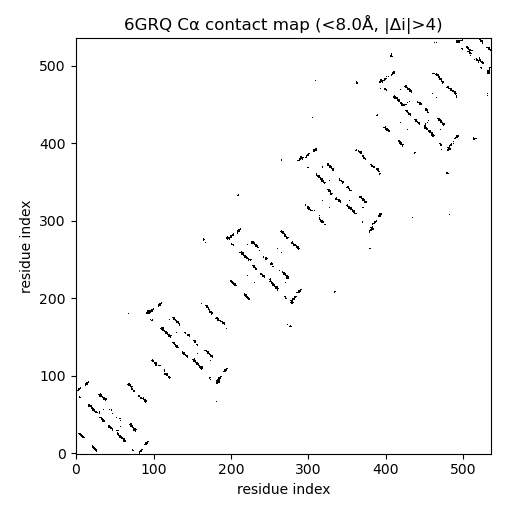 ? 11.429 0.613 -25.663 1.00 174.98 419 GLY A C 1
ATOM 3142 O O . GLY A 1 397 ? 12.409 0.992 -26.305 1.00 172.72 419 GLY A O 1
ATOM 3143 N N . LEU A 1 398 ? 10.283 1.291 -25.642 1.00 215.73 420 LEU A N 1
ATOM 3144 C CA . LEU A 1 398 ? 10.030 2.336 -26.634 1.00 204.27 420 LEU A CA 1
ATOM 3145 C C . LEU A 1 398 ? 9.664 3.720 -26.092 1.00 186.57 420 LEU A C 1
ATOM 3146 O O . LEU A 1 398 ? 8.555 4.207 -26.326 1.00 201.39 420 LEU A O 1
ATOM 3151 N N . SER A 1 399 ? 10.604 4.346 -25.386 1.00 163.73 421 SER A N 1
ATOM 3152 C CA . SER A 1 399 ? 10.541 5.772 -25.047 1.00 150.62 421 SER A CA 1
ATOM 3153 C C . SER A 1 399 ? 11.861 6.202 -24.420 1.00 146.45 421 SER A C 1
ATOM 3154 O O . SER A 1 399 ? 12.738 5.371 -24.180 1.00 142.91 421 SER A O 1
ATOM 3157 N N . LYS A 1 400 ? 12.000 7.497 -24.153 1.00 149.58 422 LYS A N 1
ATOM 3158 C CA . LYS A 1 400 ? 13.183 8.011 -23.467 1.00 156.35 422 LYS A CA 1
ATOM 3159 C C . LYS A 1 400 ? 13.324 7.396 -22.082 1.00 157.64 422 LYS A C 1
ATOM 3160 O O . LYS A 1 400 ? 12.353 7.304 -21.333 1.00 171.80 422 LYS A O 1
ATOM 3166 N N . LYS A 1 401 ? 14.542 6.986 -21.746 1.00 151.95 423 LYS A N 1
ATOM 3167 C CA . LYS A 1 401 ? 14.821 6.387 -20.448 1.00 147.73 423 LYS A CA 1
ATOM 3168 C C . LYS A 1 401 ? 14.770 7.430 -19.330 1.00 151.20 423 LYS A C 1
ATOM 3169 O O . LYS A 1 401 ? 15.619 8.319 -19.261 1.00 168.35 423 LYS A O 1
ATOM 3175 N N . PRO A 1 402 ? 13.762 7.325 -18.450 1.00 148.29 424 PRO A N 1
ATOM 3176 C CA . PRO A 1 402 ? 13.570 8.293 -17.363 1.00 148.87 424 PRO A CA 1
ATOM 3177 C C . PRO A 1 402 ? 14.597 8.125 -16.244 1.00 154.91 424 PRO A C 1
ATOM 3178 O O . PRO A 1 402 ? 14.508 7.183 -15.458 1.00 168.93 424 PRO A O 1
ATOM 3182 N N . SER A 1 403 ? 15.554 9.045 -16.176 1.00 145.69 425 SER A N 1
ATOM 3183 C CA . SER A 1 403 ? 16.656 8.947 -15.225 1.00 146.07 425 SER A CA 1
ATOM 3184 C C . SER A 1 403 ? 16.196 9.033 -13.772 1.00 155.89 425 SER A C 1
ATOM 3185 O O . SER A 1 403 ? 15.164 9.631 -13.468 1.00 157.95 425 SER A O 1
ATOM 3188 N N . LEU A 1 404 ? 16.974 8.423 -12.883 1.00 159.11 426 LEU A N 1
ATOM 3189 C CA . LEU A 1 404 ? 16.694 8.446 -11.452 1.00 162.33 426 LEU A CA 1
ATOM 3190 C C . LEU A 1 404 ? 17.538 9.505 -10.749 1.00 191.83 426 LEU A C 1
ATOM 3191 O O . LEU A 1 404 ? 18.749 9.578 -10.956 1.00 191.17 426 LEU A O 1
ATOM 3196 N N . LEU A 1 405 ? 16.896 10.326 -9.923 1.00 228.14 427 LEU A N 1
ATOM 3197 C CA . LEU A 1 405 ? 17.604 11.360 -9.174 1.00 238.83 427 LEU A CA 1
ATOM 3198 C C . LEU A 1 405 ? 18.462 10.748 -8.073 1.00 243.32 427 LEU A C 1
ATOM 3199 O O . LEU A 1 405 ? 19.542 11.255 -7.765 1.00 255.53 427 LEU A O 1
ATOM 3204 N N . THR A 1 406 ? 17.968 9.658 -7.491 1.00 232.28 428 THR A N 1
ATOM 3205 C CA . THR A 1 406 ? 18.695 8.893 -6.480 1.00 230.73 428 THR A CA 1
ATOM 3206 C C . THR A 1 406 ? 19.159 9.755 -5.310 1.00 226.04 428 THR A C 1
ATOM 3207 O O . THR A 1 406 ? 20.282 9.603 -4.830 1.00 224.23 428 THR A O 1
ATOM 3211 N N . HIS A 1 407 ? 18.294 10.654 -4.849 1.00 228.37 429 HIS A N 1
ATOM 3212 C CA . HIS A 1 407 ? 18.660 11.567 -3.772 1.00 235.94 429 HIS A CA 1
ATOM 3213 C C . HIS A 1 407 ? 18.854 10.832 -2.444 1.00 233.61 429 HIS A C 1
ATOM 3214 O O . HIS A 1 407 ? 18.783 9.603 -2.389 1.00 228.37 429 HIS A O 1
ATOM 3221 N N . GLN A 1 408 ? 19.112 11.602 -1.388 1.00 221.57 430 GLN A N 1
ATOM 3222 C CA . GLN A 1 408 ? 19.411 11.073 -0.054 1.00 200.51 430 GLN A CA 1
ATOM 3223 C C . GLN A 1 408 ? 20.699 10.254 -0.017 1.00 192.82 430 GLN A C 1
ATOM 3224 O O . GLN A 1 408 ? 20.909 9.466 0.904 1.00 187.45 430 GLN A O 1
ATOM 3230 N N . GLY A 1 409 ? 21.560 10.443 -1.012 1.00 190.62 431 GLY A N 1
ATOM 3231 C CA . GLY A 1 409 ? 22.856 9.790 -1.027 1.00 191.78 431 GLY A CA 1
ATOM 3232 C C . GLY A 1 409 ? 22.920 8.547 -1.894 1.00 185.50 431 GLY A C 1
ATOM 3233 O O . GLY A 1 409 ? 21.913 8.111 -2.453 1.00 161.73 431 GLY A O 1
ATOM 3234 N N . HIS A 1 410 ? 24.115 7.975 -1.997 1.00 208.75 432 HIS A N 1
ATOM 3235 C CA . HIS A 1 410 ? 24.340 6.789 -2.815 1.00 200.79 432 HIS A CA 1
ATOM 3236 C C . HIS A 1 410 ? 24.809 5.624 -1.948 1.00 178.88 432 HIS A C 1
ATOM 3237 O O . HIS A 1 410 ? 24.764 4.466 -2.363 1.00 172.37 432 HIS A O 1
ATOM 3244 N N . ILE A 1 411 ? 25.263 5.946 -0.740 1.00 160.01 433 ILE A N 1
ATOM 3245 C CA . ILE A 1 411 ? 25.724 4.947 0.218 1.00 136.94 433 ILE A CA 1
ATOM 3246 C C . ILE A 1 411 ? 25.067 5.193 1.575 1.00 149.65 433 ILE A C 1
ATOM 3247 O O . ILE A 1 411 ? 25.250 6.251 2.176 1.00 149.00 433 ILE A O 1
ATOM 3252 N N . LEU A 1 412 ? 24.306 4.213 2.055 1.00 154.78 434 LEU A N 1
ATOM 3253 C CA . LEU A 1 412 ? 23.446 4.423 3.218 1.00 160.04 434 LEU A CA 1
ATOM 3254 C C . LEU A 1 412 ? 23.761 3.516 4.405 1.00 182.45 434 LEU A C 1
ATOM 3255 O O . LEU A 1 412 ? 24.256 2.402 4.241 1.00 182.04 434 LEU A O 1
ATOM 3260 N N . ASP A 1 413 ? 23.448 4.007 5.600 1.00 210.71 435 ASP A N 1
ATOM 3261 C CA . ASP A 1 413 ? 23.669 3.267 6.836 1.00 221.42 435 ASP A CA 1
ATOM 3262 C C . ASP A 1 413 ? 22.346 3.057 7.568 1.00 207.91 435 ASP A C 1
ATOM 3263 O O . ASP A 1 413 ? 21.571 4.000 7.734 1.00 210.63 435 ASP A O 1
ATOM 3268 N N . PRO A 1 414 ? 22.080 1.814 8.000 1.00 179.47 436 PRO A N 1
ATOM 3269 C CA . PRO A 1 414 ? 20.886 1.496 8.790 1.00 173.15 436 PRO A CA 1
ATOM 3270 C C . PRO A 1 414 ? 20.822 2.298 10.089 1.00 182.07 436 PRO A C 1
ATOM 3271 O O . PRO A 1 414 ? 21.709 2.169 10.933 1.00 192.23 436 PRO A O 1
ATOM 3275 N N . GLY A 1 415 ? 19.781 3.112 10.244 1.00 183.30 437 GLY A N 1
ATOM 3276 C CA . GLY A 1 415 ? 18.735 3.215 9.243 1.00 174.19 437 GLY A CA 1
ATOM 3277 C C . GLY A 1 415 ? 18.439 4.638 8.814 1.00 171.19 437 GLY A C 1
ATOM 3278 O O . GLY A 1 415 ? 18.107 5.492 9.636 1.00 188.66 437 GLY A O 1
ATOM 3279 N N . MET A 1 416 ? 18.564 4.893 7.516 1.00 157.71 438 MET A N 1
ATOM 3280 C CA . MET A 1 416 ? 18.215 6.190 6.951 1.00 162.45 438 MET A CA 1
ATOM 3281 C C . MET A 1 416 ? 17.023 6.044 6.015 1.00 178.43 438 MET A C 1
ATOM 3282 O O . MET A 1 416 ? 17.010 5.168 5.154 1.00 191.13 438 MET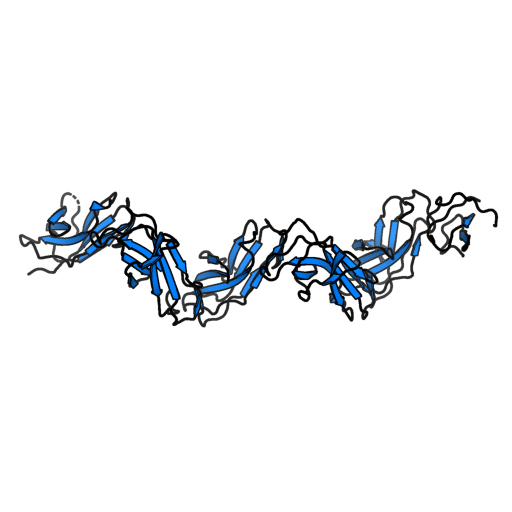 A O 1
ATOM 3287 N N . THR A 1 417 ? 16.021 6.899 6.188 1.00 180.74 439 THR A N 1
ATOM 3288 C CA . THR A 1 417 ? 14.814 6.842 5.370 1.00 179.19 439 THR A CA 1
ATOM 3289 C C . THR A 1 417 ? 15.123 7.070 3.892 1.00 169.60 439 THR A C 1
ATOM 3290 O O . THR A 1 417 ? 15.262 8.207 3.448 1.00 177.11 439 THR A O 1
ATOM 3294 N N . LEU A 1 418 ? 15.227 5.982 3.134 1.00 157.96 440 LEU A N 1
ATOM 3295 C CA . LEU A 1 418 ? 15.564 6.072 1.716 1.00 156.19 440 LEU A CA 1
ATOM 3296 C C . LEU A 1 418 ? 14.336 6.292 0.842 1.00 158.48 440 LEU A C 1
ATOM 3297 O O . LEU A 1 418 ? 13.363 5.541 0.910 1.00 161.54 440 LEU A O 1
ATOM 3302 N N . THR A 1 419 ? 14.397 7.333 0.019 1.00 162.63 441 THR A N 1
ATOM 3303 C CA . THR A 1 419 ? 13.363 7.614 -0.967 1.00 156.15 441 THR A CA 1
ATOM 3304 C C . THR A 1 419 ? 14.010 7.830 -2.332 1.00 156.46 441 THR A C 1
ATOM 3305 O O . THR A 1 419 ? 15.061 8.463 -2.433 1.00 160.55 441 THR A O 1
ATOM 3309 N N . LEU A 1 420 ? 13.389 7.296 -3.379 1.00 152.31 442 LEU A N 1
ATOM 3310 C CA . LEU A 1 420 ? 13.924 7.436 -4.729 1.00 148.75 442 LEU A CA 1
ATOM 3311 C C . LEU A 1 420 ? 12.994 8.267 -5.605 1.00 149.67 442 LEU A C 1
ATOM 3312 O O . LEU A 1 420 ? 11.790 8.045 -5.619 1.00 151.95 442 LEU A O 1
ATOM 3317 N N . GLN A 1 421 ? 13.555 9.227 -6.334 1.00 148.72 443 GLN A N 1
ATOM 3318 C CA . GLN A 1 421 ? 12.773 10.040 -7.262 1.00 153.87 443 GLN A CA 1
ATOM 3319 C C . GLN A 1 421 ? 13.056 9.634 -8.700 1.00 148.42 443 GLN A C 1
ATOM 3320 O O . GLN A 1 421 ? 14.214 9.445 -9.072 1.00 141.99 443 GLN A O 1
ATOM 3326 N N . CYS A 1 422 ? 12.014 9.497 -9.514 1.00 152.44 444 CYS A N 1
ATOM 3327 C CA . CYS A 1 422 ? 12.255 9.179 -10.922 1.00 152.96 444 CYS A CA 1
ATOM 3328 C C . CYS A 1 422 ? 11.709 10.259 -11.851 1.00 163.43 444 CYS A C 1
ATOM 3329 O O . CYS A 1 422 ? 10.498 10.391 -12.027 1.00 173.58 444 CYS A O 1
ATOM 3332 N N . TYR A 1 423 ? 12.619 11.024 -12.446 1.00 156.98 445 TYR A N 1
ATOM 3333 C CA . TYR A 1 423 ? 12.251 12.150 -13.298 1.00 142.24 445 TYR A CA 1
ATOM 3334 C C . TYR A 1 423 ? 12.459 11.850 -14.779 1.00 145.70 445 TYR A C 1
ATOM 3335 O O . TYR A 1 423 ? 13.143 10.892 -15.141 1.00 149.01 445 TYR A O 1
ATOM 3344 N N . SER A 1 424 ? 11.866 12.684 -15.628 1.00 151.92 446 SER A N 1
ATOM 3345 C CA . SER A 1 424 ? 12.037 12.576 -17.073 1.00 158.94 446 SER A CA 1
ATOM 3346 C C . SER A 1 424 ? 11.595 13.856 -17.772 1.00 158.84 446 SER A C 1
ATOM 3347 O O . SER A 1 424 ? 10.754 14.593 -17.260 1.00 157.08 446 SER A O 1
ATOM 3350 N N . ASP A 1 425 ? 12.162 14.110 -18.946 1.00 163.64 447 ASP A N 1
ATOM 3351 C CA . ASP A 1 425 ? 11.812 15.292 -19.722 1.00 176.67 447 ASP A CA 1
ATOM 3352 C C . ASP A 1 425 ? 10.451 15.111 -20.384 1.00 179.37 447 ASP A C 1
ATOM 3353 O O . ASP A 1 425 ? 9.649 16.043 -20.443 1.00 171.93 447 ASP A O 1
ATOM 3358 N N . ILE A 1 426 ? 10.198 13.905 -20.883 1.00 190.71 448 ILE A N 1
ATOM 3359 C CA . ILE A 1 426 ? 8.890 13.562 -21.426 1.00 188.17 448 ILE A CA 1
ATOM 3360 C C . ILE A 1 426 ? 7.880 13.465 -20.290 1.00 186.07 448 ILE A C 1
ATOM 3361 O O . ILE A 1 426 ? 8.134 12.811 -19.280 1.00 185.40 448 ILE A O 1
ATOM 3366 N N . ASN A 1 427 ? 6.738 14.124 -20.452 1.00 189.04 449 ASN A N 1
ATOM 3367 C CA . ASN A 1 427 ? 5.725 14.146 -19.406 1.00 193.98 449 ASN A CA 1
ATOM 3368 C C . ASN A 1 427 ? 4.971 12.824 -19.297 1.00 189.91 449 ASN A C 1
ATOM 3369 O O . ASN A 1 427 ? 3.858 12.691 -19.807 1.00 195.94 449 ASN A O 1
ATOM 3374 N N . TYR A 1 428 ? 5.584 11.847 -18.636 1.00 178.38 450 TYR A N 1
ATOM 3375 C CA . TYR A 1 428 ? 4.915 10.581 -18.361 1.00 159.01 450 TYR A CA 1
ATOM 3376 C C . TYR A 1 428 ? 3.885 10.774 -17.256 1.00 157.62 450 TYR A C 1
ATOM 3377 O O . TYR A 1 428 ? 4.105 11.542 -16.320 1.00 162.61 450 TYR A O 1
ATOM 3386 N N . ASP A 1 429 ? 2.761 10.075 -17.366 1.00 158.43 451 ASP A N 1
ATOM 3387 C CA . ASP A 1 429 ? 1.687 10.212 -16.391 1.00 161.59 451 ASP A CA 1
ATOM 3388 C C . ASP A 1 429 ? 1.845 9.234 -15.232 1.00 161.17 451 ASP A C 1
ATOM 3389 O O . ASP A 1 429 ? 1.090 9.288 -14.262 1.00 172.87 451 ASP A O 1
ATOM 3394 N N . ARG A 1 430 ? 2.832 8.349 -15.333 1.00 155.79 452 ARG A N 1
ATOM 3395 C CA . ARG A 1 430 ? 3.018 7.301 -14.336 1.00 149.58 452 ARG A CA 1
ATOM 3396 C C . ARG A 1 430 ? 4.403 6.662 -14.429 1.00 150.58 452 ARG A C 1
ATOM 3397 O O . ARG A 1 430 ? 4.903 6.395 -15.531 1.00 156.37 452 ARG A O 1
ATOM 3405 N N . PHE A 1 431 ? 5.015 6.417 -13.271 1.00 143.27 453 PHE A N 1
ATOM 3406 C CA . PHE A 1 431 ? 6.345 5.812 -13.228 1.00 136.20 453 PHE A CA 1
ATOM 3407 C C . PHE A 1 431 ? 6.365 4.479 -12.481 1.00 135.71 453 PHE A C 1
ATOM 3408 O O . PHE A 1 431 ? 5.580 4.262 -11.552 1.00 140.27 453 PHE A O 1
ATOM 3416 N N . ALA A 1 432 ? 7.277 3.597 -12.889 1.00 129.34 454 ALA A N 1
ATOM 3417 C CA . ALA A 1 432 ? 7.411 2.282 -12.265 1.00 123.46 454 ALA A CA 1
ATOM 3418 C C . ALA A 1 432 ? 8.847 1.996 -11.837 1.00 133.40 454 ALA A C 1
ATOM 3419 O O . ALA A 1 432 ? 9.755 1.967 -12.663 1.00 142.56 454 ALA A O 1
ATOM 3421 N N . LEU A 1 433 ? 9.040 1.772 -10.541 1.00 130.76 455 LEU A N 1
ATOM 3422 C CA . LEU A 1 433 ? 10.352 1.450 -9.995 1.00 112.20 455 LEU A CA 1
ATOM 3423 C C . LEU A 1 433 ? 10.499 -0.051 -9.753 1.00 114.00 455 LEU A C 1
ATOM 3424 O O . LEU A 1 433 ? 9.557 -0.714 -9.302 1.00 127.05 455 LEU A O 1
ATOM 3429 N N . HIS A 1 434 ? 11.683 -0.581 -10.054 1.00 111.61 456 HIS A N 1
ATOM 3430 C CA . HIS A 1 434 ? 11.960 -1.997 -9.838 1.00 119.65 456 HIS A CA 1
ATOM 3431 C C . HIS A 1 434 ? 13.362 -2.242 -9.291 1.00 110.57 456 HIS A C 1
ATOM 3432 O O . HIS A 1 434 ? 14.346 -1.715 -9.813 1.00 110.57 456 HIS A O 1
ATOM 3439 N N . LYS A 1 435 ? 13.439 -3.049 -8.237 1.00 93.23 457 LYS A N 1
ATOM 3440 C CA . LYS A 1 435 ? 14.716 -3.497 -7.695 1.00 112.65 457 LYS A CA 1
ATOM 3441 C C . LYS A 1 435 ? 15.113 -4.818 -8.348 1.00 123.42 457 LYS A C 1
ATOM 3442 O O . LYS A 1 435 ? 14.378 -5.803 -8.269 1.00 129.64 457 LYS A O 1
ATOM 3448 N N . VAL A 1 436 ? 16.274 -4.825 -8.998 1.00 113.71 458 VAL A N 1
ATOM 3449 C CA . VAL A 1 436 ? 16.739 -5.978 -9.767 1.00 92.75 458 VAL A CA 1
ATOM 3450 C C . VAL A 1 436 ? 16.836 -7.246 -8.922 1.00 95.83 458 VAL A C 1
ATOM 3451 O O . VAL A 1 436 ? 17.379 -7.227 -7.818 1.00 113.97 458 VAL A O 1
ATOM 3455 N N . GLY A 1 437 ? 16.300 -8.343 -9.449 1.00 89.48 459 GLY A N 1
ATOM 3456 C CA . GLY A 1 437 ? 16.331 -9.618 -8.757 1.00 93.42 459 GLY A CA 1
ATOM 3457 C C . GLY A 1 437 ? 15.119 -9.811 -7.868 1.00 104.64 459 GLY A C 1
ATOM 3458 O O . GLY A 1 437 ? 14.904 -10.890 -7.316 1.00 106.20 459 GLY A O 1
ATOM 3459 N N . GLY A 1 438 ? 14.325 -8.754 -7.730 1.00 107.19 460 GLY A N 1
ATOM 3460 C CA . GLY A 1 438 ? 13.124 -8.799 -6.918 1.00 106.87 460 GLY A CA 1
ATOM 3461 C C . GLY A 1 438 ? 11.940 -9.350 -7.686 1.00 106.26 460 GLY A C 1
ATOM 3462 O O . GLY A 1 438 ? 12.048 -9.668 -8.870 1.00 96.23 460 GLY A O 1
ATOM 3463 N N . ALA A 1 439 ? 10.802 -9.462 -7.009 1.00 112.68 461 ALA A N 1
ATOM 3464 C CA . ALA A 1 439 ? 9.600 -10.010 -7.624 1.00 117.57 461 ALA A CA 1
ATOM 3465 C C . ALA A 1 439 ? 8.497 -8.964 -7.731 1.00 127.52 461 ALA A C 1
ATOM 3466 O O . ALA A 1 439 ? 7.512 -9.160 -8.443 1.00 127.26 461 ALA A O 1
ATOM 3468 N N . ASP A 1 440 ? 8.666 -7.851 -7.024 1.00 135.51 462 ASP A N 1
ATOM 3469 C CA . ASP A 1 440 ? 7.645 -6.810 -6.988 1.00 149.92 462 ASP A CA 1
ATOM 3470 C C . ASP A 1 440 ? 8.029 -5.587 -7.813 1.00 145.43 462 ASP A C 1
ATOM 3471 O O . ASP A 1 440 ? 9.207 -5.262 -7.958 1.00 145.44 462 ASP A O 1
ATOM 3476 N N . ILE A 1 441 ? 7.016 -4.918 -8.355 1.00 136.55 463 ILE A N 1
ATOM 3477 C CA . ILE A 1 441 ? 7.210 -3.683 -9.104 1.00 124.61 463 ILE A CA 1
ATOM 3478 C C . ILE A 1 441 ? 6.330 -2.587 -8.518 1.00 142.21 463 ILE A C 1
ATOM 3479 O O . ILE A 1 441 ? 5.125 -2.776 -8.351 1.00 160.93 463 ILE A O 1
ATOM 3484 N N . MET A 1 442 ? 6.930 -1.444 -8.201 1.00 137.61 464 MET A N 1
ATOM 3485 C CA . MET A 1 442 ? 6.172 -0.343 -7.616 1.00 136.40 464 MET A CA 1
ATOM 3486 C C . MET A 1 442 ? 5.740 0.640 -8.698 1.00 140.00 464 MET A C 1
ATOM 3487 O O . MET A 1 442 ? 6.455 0.841 -9.674 1.00 133.21 464 MET A O 1
ATOM 3492 N N . GLN A 1 443 ? 4.563 1.236 -8.535 1.00 148.26 465 GLN A N 1
ATOM 3493 C CA . GLN A 1 443 ? 4.059 2.208 -9.503 1.00 148.45 465 GLN A CA 1
ATOM 3494 C C . GLN A 1 443 ? 3.427 3.405 -8.805 1.00 160.14 465 GLN A C 1
ATOM 3495 O O . GLN A 1 443 ? 2.686 3.247 -7.834 1.00 170.91 465 GLN A O 1
ATOM 3501 N N . HIS A 1 444 ? 3.716 4.602 -9.305 1.00 162.80 466 HIS A N 1
ATOM 3502 C CA . HIS A 1 444 ? 3.142 5.811 -8.723 1.00 163.35 466 HIS A CA 1
ATOM 3503 C C . HIS A 1 444 ? 2.798 6.860 -9.777 1.00 171.20 466 HIS A C 1
ATOM 3504 O O . HIS A 1 444 ? 3.479 6.981 -10.806 1.00 173.23 466 HIS A O 1
ATOM 3511 N N . SER A 1 445 ? 1.726 7.604 -9.511 1.00 178.21 467 SER A N 1
ATOM 3512 C CA . SER A 1 445 ? 1.315 8.712 -10.362 1.00 184.10 467 SER A CA 1
ATOM 3513 C C . SER A 1 445 ? 2.288 9.873 -10.208 1.00 184.38 467 SER A C 1
ATOM 3514 O O . SER A 1 445 ? 2.514 10.366 -9.103 1.00 195.47 467 SER A O 1
ATOM 3517 N N . SER A 1 446 ? 2.865 10.300 -11.324 1.00 179.77 468 SER A N 1
ATOM 3518 C CA . SER A 1 446 ? 3.845 11.376 -11.315 1.00 179.65 468 SER A CA 1
ATOM 3519 C C . SER A 1 446 ? 3.192 12.714 -10.992 1.00 187.17 468 SER A C 1
ATOM 3520 O O . SER A 1 446 ? 2.041 12.955 -11.358 1.00 179.45 468 SER A O 1
ATOM 3523 N N . GLN A 1 447 ? 3.928 13.576 -10.297 1.00 194.67 469 GLN A N 1
ATOM 3524 C CA . GLN A 1 447 ? 3.433 14.913 -9.991 1.00 203.68 469 GLN A CA 1
ATOM 3525 C C . GLN A 1 447 ? 4.144 15.958 -10.848 1.00 215.98 469 GLN A C 1
ATOM 3526 O O . GLN A 1 447 ? 5.349 15.867 -11.088 1.00 215.89 469 GLN A O 1
ATOM 3532 N N . GLN A 1 448 ? 3.379 16.942 -11.316 1.00 226.89 470 GLN A N 1
ATOM 3533 C CA . GLN A 1 448 ? 3.887 17.961 -12.229 1.00 224.86 470 GLN A CA 1
ATOM 3534 C C . GLN A 1 448 ? 4.615 19.072 -11.483 1.00 218.54 470 GLN A C 1
ATOM 3535 O O . GLN A 1 448 ? 3.983 19.945 -10.888 1.00 220.41 470 GLN A O 1
ATOM 3541 N N . THR A 1 449 ? 5.943 19.043 -11.525 1.00 205.37 471 THR A N 1
ATOM 3542 C CA . THR A 1 449 ? 6.745 20.054 -10.844 1.00 193.99 471 THR A CA 1
ATOM 3543 C C . THR A 1 449 ? 6.757 21.379 -11.604 1.00 196.40 471 THR A C 1
ATOM 3544 O O . THR A 1 449 ? 6.404 21.436 -12.782 1.00 188.33 471 THR A O 1
ATOM 3548 N N . ASP A 1 450 ? 7.170 22.439 -10.916 1.00 210.49 472 ASP A N 1
ATOM 3549 C CA . ASP A 1 450 ? 7.158 23.787 -11.476 1.00 225.29 472 ASP A CA 1
ATOM 3550 C C . ASP A 1 450 ? 8.137 23.957 -12.634 1.00 232.49 472 ASP A C 1
ATOM 3551 O O . ASP A 1 450 ? 7.891 24.744 -13.548 1.00 231.22 472 ASP A O 1
ATOM 3556 N N . THR A 1 451 ? 9.244 23.221 -12.586 1.00 233.17 473 THR A N 1
ATOM 3557 C CA . THR A 1 451 ? 10.310 23.357 -13.577 1.00 226.27 473 THR A CA 1
ATOM 3558 C C . THR A 1 451 ? 9.816 23.079 -14.995 1.00 218.39 473 THR A C 1
ATOM 3559 O O . THR A 1 451 ? 10.142 23.814 -15.929 1.00 219.52 473 THR A O 1
ATOM 3563 N N . GLY A 1 452 ? 9.029 22.020 -15.152 1.00 206.31 474 GLY A N 1
ATOM 3564 C CA . GLY A 1 452 ? 8.456 21.694 -16.445 1.00 190.87 474 GLY A CA 1
ATOM 3565 C C . GLY A 1 452 ? 8.502 20.217 -16.784 1.00 178.65 474 GLY A C 1
ATOM 3566 O O . GLY A 1 452 ? 8.709 19.849 -17.941 1.00 159.41 474 GLY A O 1
ATOM 3567 N N . PHE A 1 453 ? 8.306 19.371 -15.777 1.00 200.06 475 PHE A N 1
ATOM 3568 C CA . PHE A 1 453 ? 8.286 17.926 -15.984 1.00 204.57 475 PHE A CA 1
ATOM 3569 C C . PHE A 1 453 ? 7.687 17.195 -14.785 1.00 213.37 475 PHE A C 1
ATOM 3570 O O . PHE A 1 453 ? 7.289 17.818 -13.798 1.00 209.63 475 PHE A O 1
ATOM 3578 N N . SER A 1 454 ? 7.624 15.871 -14.880 1.00 223.26 476 SER A N 1
ATOM 3579 C CA . SER A 1 454 ? 6.957 15.059 -13.868 1.00 219.42 476 SER A CA 1
ATOM 3580 C C . SER A 1 454 ? 7.945 14.281 -13.003 1.00 201.60 476 SER A C 1
ATOM 3581 O O . SER A 1 454 ? 8.827 13.590 -13.514 1.00 196.94 476 SER A O 1
ATOM 3584 N N . VAL A 1 455 ? 7.787 14.393 -11.689 1.00 179.77 477 VAL A N 1
ATOM 3585 C CA . VAL A 1 455 ? 8.646 13.679 -10.753 1.00 161.43 477 VAL A CA 1
ATOM 3586 C C . VAL A 1 455 ? 7.826 12.680 -9.942 1.00 160.93 477 VAL A C 1
ATOM 3587 O O . VAL A 1 455 ? 6.697 12.971 -9.535 1.00 154.52 477 VAL A O 1
ATOM 3591 N N . ALA A 1 456 ? 8.393 11.495 -9.732 1.00 162.55 478 ALA A N 1
ATOM 3592 C CA . ALA A 1 456 ? 7.716 10.437 -8.991 1.00 151.23 478 ALA A CA 1
ATOM 3593 C C . ALA A 1 456 ? 8.461 10.096 -7.692 1.00 150.69 478 ALA A C 1
ATOM 3594 O O . ALA A 1 456 ? 9.682 9.879 -7.694 1.00 146.62 478 ALA A O 1
ATOM 3596 N N . ASN A 1 457 ? 7.686 10.068 -6.603 1.00 167.83 479 ASN A N 1
ATOM 3597 C CA . ASN A 1 457 ? 8.141 9.873 -5.228 1.00 183.69 479 ASN A CA 1
ATOM 3598 C C . ASN A 1 457 ? 8.027 8.410 -4.825 1.00 170.86 479 ASN A C 1
ATOM 3599 O O . ASN A 1 457 ? 6.924 7.876 -4.768 1.00 179.10 479 ASN A O 1
ATOM 3604 N N . PHE A 1 458 ? 9.155 7.765 -4.541 1.00 151.88 480 PHE A N 1
ATOM 3605 C CA . PHE A 1 458 ? 9.143 6.375 -4.095 1.00 142.31 480 PHE A CA 1
ATOM 3606 C C . PHE A 1 458 ? 9.722 6.243 -2.692 1.00 146.78 480 PHE A C 1
ATOM 3607 O O . PHE A 1 458 ? 10.920 6.013 -2.520 1.00 145.51 480 PHE A O 1
ATOM 3615 N N . THR A 1 459 ? 8.858 6.381 -1.692 1.00 150.21 481 THR A N 1
ATOM 3616 C CA . THR A 1 459 ? 9.282 6.315 -0.301 1.00 149.74 481 THR A CA 1
ATOM 3617 C C . THR A 1 459 ? 9.404 4.875 0.180 1.00 149.50 481 THR A C 1
ATOM 3618 O O . THR A 1 459 ? 8.404 4.217 0.467 1.00 152.03 481 THR A O 1
ATOM 3622 N N . LEU A 1 460 ? 10.638 4.390 0.259 1.00 152.96 482 LEU A N 1
ATOM 3623 C CA . LEU A 1 460 ? 10.901 3.056 0.777 1.00 140.00 482 LEU A CA 1
ATOM 3624 C C . LEU A 1 460 ? 10.960 3.111 2.298 1.00 155.61 482 LEU A C 1
ATOM 3625 O O . LEU A 1 460 ? 11.013 4.193 2.881 1.00 166.50 482 LEU A O 1
ATOM 3630 N N . GLY A 1 461 ? 10.953 1.947 2.938 1.00 168.73 483 GLY A N 1
ATOM 3631 C CA . GLY A 1 461 ? 11.016 1.882 4.387 1.00 185.22 483 GLY A CA 1
ATOM 3632 C C . GLY A 1 461 ? 12.390 2.243 4.919 1.00 189.26 483 GLY A C 1
ATOM 3633 O O . GLY A 1 461 ? 13.235 2.751 4.180 1.00 193.77 483 GLY A O 1
ATOM 3634 N N . TYR A 1 462 ? 12.614 1.989 6.205 1.00 186.07 484 TYR A N 1
ATOM 3635 C CA . TYR A 1 462 ? 13.925 2.214 6.804 1.00 183.96 484 TYR A CA 1
ATOM 3636 C C . TYR A 1 462 ? 14.965 1.342 6.114 1.00 175.77 484 TYR A C 1
ATOM 3637 O O . TYR A 1 462 ? 14.692 0.190 5.779 1.00 168.01 484 TYR A O 1
ATOM 3646 N N . VAL A 1 463 ? 16.154 1.895 5.895 1.00 174.57 485 VAL A N 1
ATOM 3647 C CA . VAL A 1 463 ? 17.217 1.147 5.237 1.00 170.71 485 VAL A CA 1
ATOM 3648 C C . VAL A 1 463 ? 17.691 -0.010 6.108 1.00 169.95 485 VAL A C 1
ATOM 3649 O O . VAL A 1 463 ? 18.116 0.179 7.249 1.00 168.96 485 VAL A O 1
ATOM 3653 N N . SER A 1 464 ? 17.583 -1.214 5.559 1.00 164.88 486 SER A N 1
ATOM 3654 C CA . SER A 1 464 ? 18.108 -2.406 6.202 1.00 163.69 486 SER A CA 1
ATOM 3655 C C . SER A 1 464 ? 19.159 -3.030 5.295 1.00 154.59 486 SER A C 1
ATOM 3656 O O . SER A 1 464 ? 19.515 -2.459 4.264 1.00 146.13 486 SER A O 1
ATOM 3659 N N . SER A 1 465 ? 19.651 -4.202 5.675 1.00 150.67 487 SER A N 1
ATOM 3660 C CA . SER A 1 465 ? 20.676 -4.882 4.894 1.00 133.68 487 SER A CA 1
ATOM 3661 C C . SER A 1 465 ? 20.119 -5.398 3.570 1.00 127.93 487 SER A C 1
ATOM 3662 O O . SER A 1 465 ? 20.861 -5.594 2.607 1.00 125.17 487 SER A O 1
ATOM 3665 N N . SER A 1 466 ? 18.807 -5.607 3.527 1.00 133.64 488 SER A N 1
ATOM 3666 C CA . SER A 1 466 ? 18.159 -6.209 2.367 1.00 133.60 488 SER A CA 1
ATOM 3667 C C . SER A 1 466 ? 17.738 -5.185 1.315 1.00 137.49 488 SER A C 1
ATOM 3668 O O . SER A 1 466 ? 17.527 -5.534 0.153 1.00 142.14 488 SER A O 1
ATOM 3671 N N . THR A 1 467 ? 17.618 -3.925 1.720 1.00 141.68 489 THR A N 1
ATOM 3672 C CA . THR A 1 467 ? 17.153 -2.876 0.817 1.00 133.89 489 THR A CA 1
ATOM 3673 C C . THR A 1 467 ? 18.208 -2.494 -0.219 1.00 123.10 489 THR A C 1
ATOM 3674 O O . THR A 1 467 ? 17.899 -1.848 -1.220 1.00 112.82 489 THR A O 1
ATOM 3678 N N . GLY A 1 468 ? 19.451 -2.895 0.024 1.00 123.48 490 GLY A N 1
ATOM 3679 C CA . GLY A 1 468 ? 20.545 -2.570 -0.874 1.00 126.32 490 GLY A CA 1
ATOM 3680 C C . GLY A 1 468 ? 20.563 -3.424 -2.126 1.00 124.16 490 GLY A C 1
ATOM 3681 O O . GLY A 1 468 ? 20.652 -4.649 -2.053 1.00 129.64 490 GLY A O 1
ATOM 3682 N N . GLY A 1 469 ? 20.483 -2.772 -3.282 1.00 118.11 491 GLY A N 1
ATOM 3683 C CA . GLY A 1 469 ? 20.498 -3.471 -4.553 1.00 121.42 491 GLY A CA 1
ATOM 3684 C C . GLY A 1 469 ? 20.560 -2.536 -5.745 1.00 127.79 491 GLY A C 1
ATOM 3685 O O . GLY A 1 469 ? 20.997 -1.391 -5.627 1.00 124.80 491 GLY A O 1
ATOM 3686 N N . GLN A 1 470 ? 20.121 -3.030 -6.898 1.00 121.90 492 GLN A N 1
ATOM 3687 C CA . GLN A 1 470 ? 20.123 -2.244 -8.127 1.00 113.83 492 GLN A CA 1
ATOM 3688 C C . GLN A 1 470 ? 18.702 -1.849 -8.520 1.00 120.10 492 GLN A C 1
ATOM 3689 O O . GLN A 1 470 ? 17.799 -2.685 -8.533 1.00 126.67 492 GLN A O 1
ATOM 3695 N N . TYR A 1 471 ? 18.509 -0.573 -8.843 1.00 117.85 493 TYR A N 1
ATOM 3696 C CA . TYR A 1 471 ? 17.175 -0.049 -9.127 1.00 120.13 493 TYR A CA 1
ATOM 3697 C C . TYR A 1 471 ? 17.058 0.532 -10.534 1.00 129.35 493 TYR A C 1
ATOM 3698 O O . TYR A 1 471 ? 18.012 1.101 -11.064 1.00 122.43 493 TYR A O 1
ATOM 3707 N N . ARG A 1 472 ? 15.878 0.381 -11.130 1.00 134.57 494 ARG A N 1
ATOM 3708 C CA . ARG A 1 472 ? 15.603 0.916 -12.461 1.00 141.85 494 ARG A CA 1
ATOM 3709 C C . ARG A 1 472 ? 14.203 1.519 -12.524 1.00 146.63 494 ARG A C 1
ATOM 3710 O O . ARG A 1 472 ? 13.263 0.987 -11.929 1.00 141.11 494 ARG A O 1
ATOM 3718 N N . CYS A 1 473 ? 14.064 2.627 -13.247 1.00 148.62 495 CYS A N 1
ATOM 3719 C CA . CYS A 1 473 ? 12.767 3.283 -13.376 1.00 131.71 495 CYS A CA 1
ATOM 3720 C C . CYS A 1 473 ? 12.270 3.298 -14.817 1.00 132.21 495 CYS A C 1
ATOM 3721 O O . CYS A 1 473 ? 13.052 3.384 -15.763 1.00 139.43 495 CYS A O 1
ATOM 3724 N N . TYR A 1 474 ? 10.952 3.224 -14.960 1.00 130.65 496 TYR A N 1
ATOM 3725 C CA . TYR A 1 474 ? 10.292 3.138 -16.254 1.00 134.40 496 TYR A CA 1
ATOM 3726 C C . TYR A 1 474 ? 9.181 4.185 -16.310 1.00 143.68 496 TYR A C 1
ATOM 3727 O O . TYR A 1 474 ? 8.637 4.570 -15.274 1.00 151.44 496 TYR A O 1
ATOM 3736 N N . GLY A 1 475 ? 8.844 4.646 -17.511 1.00 144.65 497 GLY A N 1
ATOM 3737 C CA . GLY A 1 475 ? 7.823 5.668 -17.664 1.00 153.01 497 GLY A CA 1
ATOM 3738 C C . GLY A 1 475 ? 6.706 5.269 -18.610 1.00 151.57 497 GLY A C 1
ATOM 3739 O O . GLY A 1 475 ? 6.928 4.511 -19.553 1.00 154.09 497 GLY A O 1
ATOM 3740 N N . ALA A 1 476 ? 5.501 5.775 -18.358 1.00 143.15 498 ALA A N 1
ATOM 3741 C CA . ALA A 1 476 ? 4.368 5.475 -19.231 1.00 135.73 498 ALA A CA 1
ATOM 3742 C C . ALA A 1 476 ? 3.356 6.616 -19.280 1.00 143.71 498 ALA A C 1
ATOM 3743 O O . ALA A 1 476 ? 3.379 7.515 -18.441 1.00 148.82 498 ALA A O 1
ATOM 3745 N N . HIS A 1 477 ? 2.469 6.574 -20.272 1.00 154.63 499 HIS A N 1
ATOM 3746 C CA . HIS A 1 477 ? 1.402 7.563 -20.393 1.00 158.32 499 HIS A CA 1
ATOM 3747 C C . HIS A 1 477 ? 0.071 6.982 -19.921 1.00 169.48 499 HIS A C 1
ATOM 3748 O O . HIS A 1 477 ? -0.015 5.801 -19.584 1.00 180.00 499 HIS A O 1
ATOM 3755 N N . ASN A 1 478 ? -0.965 7.816 -19.899 1.00 171.02 500 ASN A N 1
ATOM 3756 C CA . ASN A 1 478 ? -2.291 7.372 -19.482 1.00 170.22 500 ASN A CA 1
ATOM 3757 C C . ASN A 1 478 ? -2.974 6.512 -20.539 1.00 173.77 500 ASN A C 1
ATOM 3758 O O . ASN A 1 478 ? -3.425 5.404 -20.253 1.00 176.18 500 ASN A O 1
ATOM 3763 N N . LEU A 1 479 ? -3.047 7.029 -21.762 1.00 179.95 501 LEU A N 1
ATOM 3764 C CA . LEU A 1 479 ? -3.672 6.307 -22.865 1.00 184.61 501 LEU A CA 1
ATOM 3765 C C . LEU A 1 479 ? -2.791 5.157 -23.344 1.00 175.53 501 LEU A C 1
ATOM 3766 O O . LEU A 1 479 ? -3.250 4.266 -24.059 1.00 160.20 501 LEU A O 1
ATOM 3771 N N . SER A 1 480 ? -1.525 5.183 -22.942 1.00 187.18 502 SER A N 1
ATOM 3772 C CA . SER A 1 480 ? -0.549 4.208 -23.414 1.00 186.15 502 SER A CA 1
ATOM 3773 C C . SER A 1 480 ? -0.503 2.949 -22.557 1.00 183.06 502 SER A C 1
ATOM 3774 O O . SER A 1 480 ? -0.506 3.019 -21.328 1.00 188.45 502 SER A O 1
ATOM 3777 N N . SER A 1 481 ? -0.460 1.799 -23.220 1.00 176.53 503 SER A N 1
ATOM 3778 C CA . SER A 1 481 ? -0.222 0.531 -22.544 1.00 167.32 503 SER A CA 1
ATOM 3779 C C . SER A 1 481 ? 1.253 0.174 -22.665 1.00 167.07 503 SER A C 1
ATOM 3780 O O . SER A 1 481 ? 1.740 -0.751 -22.015 1.00 164.03 503 SER A O 1
ATOM 3783 N N . GLU A 1 482 ? 1.958 0.923 -23.506 1.00 167.76 504 GLU A N 1
ATOM 3784 C CA . GLU A 1 482 ? 3.381 0.707 -23.725 1.00 163.23 504 GLU A CA 1
ATOM 3785 C C . GLU A 1 482 ? 4.230 1.339 -22.632 1.00 158.04 504 GLU A C 1
ATOM 3786 O O . GLU A 1 482 ? 4.230 2.558 -22.464 1.00 150.53 504 GLU A O 1
ATOM 3792 N N . TRP A 1 483 ? 4.956 0.509 -21.893 1.00 156.57 505 TRP A N 1
ATOM 3793 C CA . TRP A 1 483 ? 5.947 1.022 -20.957 1.00 146.01 505 TRP A CA 1
ATOM 3794 C C . TRP A 1 483 ? 7.250 1.285 -21.701 1.00 142.84 505 TRP A C 1
ATOM 3795 O O . TRP A 1 483 ? 7.363 0.987 -22.890 1.00 148.95 505 TRP A O 1
ATOM 3806 N N . SER A 1 484 ? 8.233 1.839 -21.001 1.00 135.97 506 SER A N 1
ATOM 3807 C CA . SER A 1 484 ? 9.398 2.403 -21.670 1.00 143.70 506 SER A CA 1
ATOM 3808 C C . SER A 1 484 ? 10.729 1.891 -21.144 1.00 152.54 506 SER A C 1
ATOM 3809 O O . SER A 1 484 ? 10.830 1.475 -19.993 1.00 172.32 506 SER A O 1
ATOM 3812 N N . ALA A 1 485 ? 11.747 1.954 -22.001 1.00 140.43 507 ALA A N 1
ATOM 3813 C CA . ALA A 1 485 ? 13.108 1.553 -21.654 1.00 143.84 507 ALA A CA 1
ATOM 3814 C C . ALA A 1 485 ? 13.584 2.246 -20.382 1.00 156.16 507 ALA A C 1
ATOM 3815 O O . ALA A 1 485 ? 13.340 3.436 -20.187 1.00 157.15 507 ALA A O 1
ATOM 3817 N N . SER A 1 486 ? 14.260 1.492 -19.522 1.00 148.34 508 SER A N 1
ATOM 3818 C CA . SER A 1 486 ? 14.666 1.994 -18.215 1.00 134.91 508 SER A CA 1
ATOM 3819 C C . SER A 1 486 ? 15.940 2.822 -18.275 1.00 131.51 508 SER A C 1
ATOM 3820 O O . SER A 1 486 ? 16.684 2.774 -19.254 1.00 131.80 508 SER A O 1
ATOM 3823 N N . SER A 1 487 ? 16.184 3.571 -17.205 1.00 140.34 509 SER A N 1
ATOM 3824 C CA . SER A 1 487 ? 17.374 4.401 -17.095 1.00 163.58 509 SER A CA 1
ATOM 3825 C C . SER A 1 487 ? 18.585 3.582 -16.672 1.00 158.91 509 SER A C 1
ATOM 3826 O O . SER A 1 487 ? 18.504 2.362 -16.527 1.00 141.19 509 SER A O 1
ATOM 3829 N N . GLU A 1 488 ? 19.706 4.268 -16.474 1.00 175.93 510 GLU A N 1
ATOM 3830 C CA . GLU A 1 488 ? 20.922 3.629 -15.993 1.00 178.84 510 GLU A CA 1
ATOM 3831 C C . GLU A 1 488 ? 20.709 3.078 -14.587 1.00 174.43 510 GLU A C 1
ATOM 3832 O O . GLU A 1 488 ? 20.021 3.694 -13.773 1.00 167.37 510 GLU A O 1
ATOM 3838 N N . PRO A 1 489 ? 21.298 1.907 -14.302 1.00 166.25 511 PRO A N 1
ATOM 3839 C CA . PRO A 1 489 ? 21.117 1.220 -13.019 1.00 154.76 511 PRO A CA 1
ATOM 3840 C C . PRO A 1 489 ? 21.650 2.006 -11.823 1.00 155.47 511 PRO A C 1
ATOM 3841 O O . PRO A 1 489 ? 22.788 2.475 -11.840 1.00 155.13 511 PRO A O 1
ATOM 3845 N N . LEU A 1 490 ? 20.818 2.143 -10.795 1.00 150.80 512 LEU A N 1
ATOM 3846 C CA . LEU A 1 490 ? 21.228 2.764 -9.542 1.00 154.33 512 LEU A CA 1
ATOM 3847 C C . LEU A 1 490 ? 21.665 1.703 -8.539 1.00 159.22 512 LEU A C 1
ATOM 3848 O O . LEU A 1 490 ? 20.885 0.826 -8.174 1.00 173.89 512 LEU A O 1
ATOM 3853 N N . ASP A 1 491 ? 22.915 1.786 -8.097 1.00 147.76 513 ASP A N 1
ATOM 3854 C CA . ASP A 1 491 ? 23.440 0.837 -7.123 1.00 139.23 513 ASP A CA 1
ATOM 3855 C C . ASP A 1 491 ? 23.361 1.391 -5.705 1.00 130.77 513 ASP A C 1
ATOM 3856 O O . ASP A 1 491 ? 24.152 2.252 -5.320 1.00 151.61 513 ASP A O 1
ATOM 3861 N N . ILE A 1 492 ? 22.399 0.894 -4.934 1.00 117.46 514 ILE A N 1
ATOM 3862 C CA . ILE A 1 492 ? 22.255 1.291 -3.539 1.00 119.66 514 ILE A CA 1
ATOM 3863 C C . ILE A 1 492 ? 23.181 0.465 -2.653 1.00 125.08 514 ILE A C 1
ATOM 3864 O O . ILE A 1 492 ? 23.126 -0.765 -2.657 1.00 123.80 514 ILE A O 1
ATOM 3869 N N . LEU A 1 493 ? 24.030 1.151 -1.895 1.00 140.26 515 LEU A N 1
ATOM 3870 C CA . LEU A 1 493 ? 25.036 0.489 -1.075 1.00 147.69 515 LEU A CA 1
ATOM 3871 C C . LEU A 1 493 ? 24.758 0.671 0.415 1.00 154.15 515 LEU A C 1
ATOM 3872 O O . LEU A 1 493 ? 24.459 1.776 0.869 1.00 175.89 515 LEU A O 1
ATOM 3877 N N . ILE A 1 494 ? 24.861 -0.417 1.172 1.00 139.89 516 ILE A N 1
ATOM 3878 C CA . ILE A 1 494 ? 24.570 -0.391 2.604 1.00 136.50 516 ILE A CA 1
ATOM 3879 C C . ILE A 1 494 ? 25.836 -0.598 3.433 1.00 131.98 516 ILE A C 1
ATOM 3880 O O . ILE A 1 494 ? 26.674 -1.434 3.099 1.00 137.69 516 ILE A O 1
ATOM 3885 N N . THR A 1 495 ? 25.969 0.164 4.515 1.00 132.40 517 THR A N 1
ATOM 3886 C CA . THR A 1 495 ? 27.140 0.065 5.381 1.00 169.40 517 THR A CA 1
ATOM 3887 C C . THR A 1 495 ? 26.829 -0.695 6.666 1.00 172.32 517 THR A C 1
ATOM 3888 O O . THR A 1 495 ? 25.680 -1.052 6.926 1.00 164.27 517 THR A O 1
ATOM 3892 N N . GLY A 1 496 ? 27.863 -0.931 7.468 1.00 175.88 518 GLY A N 1
ATOM 3893 C CA . GLY A 1 496 ? 27.713 -1.621 8.736 1.00 180.98 518 GLY A CA 1
ATOM 3894 C C . GLY A 1 496 ? 27.274 -3.063 8.575 1.00 169.25 518 GLY A C 1
ATOM 3895 O O . GLY A 1 496 ? 26.465 -3.565 9.355 1.00 176.67 518 GLY A O 1
ATOM 3896 N N . GLN A 1 497 ? 27.813 -3.732 7.561 1.00 130.21 519 GLN A N 1
ATOM 3897 C CA . GLN A 1 497 ? 27.440 -5.113 7.280 1.00 136.62 519 GLN A CA 1
ATOM 3898 C C . GLN A 1 497 ? 28.645 -6.050 7.332 1.00 142.85 519 GLN A C 1
ATOM 3899 O O . GLN A 1 497 ? 28.546 -7.220 6.967 1.00 162.62 519 GLN A O 1
ATOM 3905 N N . LEU A 1 498 ? 29.782 -5.527 7.779 1.00 130.43 520 LEU A N 1
ATOM 3906 C CA . LEU A 1 498 ? 30.986 -6.335 7.957 1.00 140.50 520 LEU A CA 1
ATOM 3907 C C . LEU A 1 498 ? 31.736 -5.912 9.218 1.00 145.47 520 LEU A C 1
ATOM 3908 O O . LEU A 1 498 ? 31.702 -4.745 9.604 1.00 141.51 520 LEU A O 1
ATOM 3913 N N . PRO A 1 499 ? 32.411 -6.869 9.873 1.00 141.78 521 PRO A N 1
ATOM 3914 C CA . PRO A 1 499 ? 33.152 -6.594 11.110 1.00 154.00 521 PRO A CA 1
ATOM 3915 C C . PRO A 1 499 ? 34.553 -6.027 10.877 1.00 171.98 521 PRO A C 1
ATOM 3916 O O . PRO A 1 499 ? 35.429 -6.235 11.716 1.00 181.68 521 PRO A O 1
ATOM 3920 N N . LEU A 1 500 ? 34.763 -5.323 9.769 1.00 169.78 522 LEU A N 1
ATOM 3921 C CA . LEU A 1 500 ? 36.086 -4.781 9.466 1.00 173.94 522 LEU A CA 1
ATOM 3922 C C . LEU A 1 500 ? 36.058 -3.277 9.207 1.00 180.79 522 LEU A C 1
ATOM 3923 O O . LEU A 1 500 ? 35.079 -2.740 8.686 1.00 156.84 522 LEU A O 1
ATOM 3928 N N . THR A 1 501 ? 37.144 -2.606 9.578 1.00 206.28 523 THR A N 1
ATOM 3929 C CA . THR A 1 501 ? 37.299 -1.178 9.329 1.00 200.09 523 THR A CA 1
ATOM 3930 C C . THR A 1 501 ? 38.538 -0.937 8.471 1.00 200.96 523 THR A C 1
ATOM 3931 O O . THR A 1 501 ? 39.655 -1.240 8.890 1.00 218.81 523 THR A O 1
ATOM 3935 N N . PRO A 1 502 ? 38.340 -0.388 7.263 1.00 193.28 524 PRO A N 1
ATOM 3936 C CA . PRO A 1 502 ? 39.408 -0.228 6.270 1.00 195.47 524 PRO A CA 1
ATOM 3937 C C . PRO A 1 502 ? 40.468 0.798 6.660 1.00 203.94 524 PRO A C 1
ATOM 3938 O O . PRO A 1 502 ? 40.149 1.865 7.186 1.00 198.03 524 PRO A O 1
ATOM 3942 N N . SER A 1 503 ? 41.726 0.460 6.394 1.00 211.03 525 SER A N 1
ATOM 3943 C CA . SER A 1 503 ? 42.841 1.369 6.620 1.00 215.56 525 SER A CA 1
ATOM 3944 C C . SER A 1 503 ? 43.741 1.396 5.390 1.00 216.73 525 SER A C 1
ATOM 3945 O O . SER A 1 503 ? 44.876 1.868 5.445 1.00 221.80 525 SER A O 1
ATOM 3948 N N . LEU A 1 504 ? 43.218 0.885 4.279 1.00 217.06 526 LEU A N 1
ATOM 3949 C CA . LEU A 1 504 ? 43.975 0.800 3.035 1.00 217.92 526 LEU A CA 1
ATOM 3950 C C . LEU A 1 504 ? 43.845 2.077 2.212 1.00 220.66 526 LEU A C 1
ATOM 3951 O O . LEU A 1 504 ? 44.297 2.136 1.068 1.00 219.09 526 LEU A O 1
ATOM 3956 N N . SER A 1 505 ? 43.221 3.095 2.796 1.00 213.16 527 SER A N 1
ATOM 3957 C CA . SER A 1 505 ? 43.049 4.376 2.120 1.00 208.49 527 SER A CA 1
ATOM 3958 C C . SER A 1 505 ? 42.937 5.516 3.127 1.00 206.55 527 SER A C 1
ATOM 3959 O O . SER A 1 505 ? 43.940 6.119 3.509 1.00 208.19 527 SER A O 1
ATOM 3962 N N . VAL A 1 528 ? 38.443 -9.593 0.450 1.00 183.71 550 VAL A N 1
ATOM 3963 C CA . VAL A 1 528 ? 38.221 -8.223 0.004 1.00 183.39 550 VAL A CA 1
ATOM 3964 C C . VAL A 1 528 ? 38.522 -8.089 -1.486 1.00 196.15 550 VAL A C 1
ATOM 3965 O O . VAL A 1 528 ? 39.574 -7.582 -1.875 1.00 209.73 550 VAL A O 1
ATOM 3969 N N . ASP A 1 529 ? 37.593 -8.552 -2.316 1.00 190.57 551 ASP A N 1
ATOM 3970 C CA . ASP A 1 529 ? 37.770 -8.510 -3.763 1.00 185.30 551 ASP A CA 1
ATOM 3971 C C . ASP A 1 529 ? 37.641 -7.087 -4.295 1.00 185.21 551 ASP A C 1
ATOM 3972 O O . ASP A 1 529 ? 38.525 -6.594 -4.995 1.00 195.72 551 ASP A O 1
ATOM 3977 N N . THR A 1 530 ? 36.535 -6.431 -3.957 1.00 182.50 552 THR A N 1
ATOM 3978 C CA . THR A 1 530 ? 36.292 -5.063 -4.397 1.00 184.02 552 THR A CA 1
ATOM 3979 C C . THR A 1 530 ? 36.524 -4.068 -3.264 1.00 185.18 552 THR A C 1
ATOM 3980 O O . THR A 1 530 ? 36.314 -4.385 -2.094 1.00 190.60 552 THR A O 1
ATOM 3984 N N . PHE A 1 531 ? 36.960 -2.865 -3.621 1.00 181.75 553 PHE A N 1
ATOM 3985 C CA . PHE A 1 531 ? 37.167 -1.802 -2.646 1.00 178.90 553 PHE A CA 1
ATOM 3986 C C . PHE A 1 531 ? 36.454 -0.533 -3.100 1.00 183.23 553 PHE A C 1
ATOM 3987 O O . PHE A 1 531 ? 36.541 -0.148 -4.265 1.00 195.84 553 PHE A O 1
ATOM 3995 N N . ILE A 1 532 ? 35.751 0.113 -2.175 1.00 172.73 554 ILE A N 1
ATOM 3996 C CA . ILE A 1 532 ? 34.929 1.271 -2.511 1.00 172.09 554 ILE A CA 1
ATOM 3997 C C . ILE A 1 532 ? 35.530 2.554 -1.945 1.00 180.43 554 ILE A C 1
ATOM 3998 O O . ILE A 1 532 ? 36.188 2.536 -0.910 1.00 184.99 554 ILE A O 1
ATOM 4003 N N . LEU A 1 533 ? 35.319 3.664 -2.643 1.00 176.67 555 LEU A N 1
ATOM 4004 C CA . LEU A 1 533 ? 35.766 4.967 -2.169 1.00 177.10 555 LEU A CA 1
ATOM 4005 C C . LEU A 1 533 ? 34.713 6.029 -2.475 1.00 176.19 555 LEU A C 1
ATOM 4006 O O . LEU A 1 533 ? 34.295 6.187 -3.622 1.00 152.38 555 LEU A O 1
ATOM 4011 N N . SER A 1 534 ? 34.282 6.754 -1.448 1.00 205.14 556 SER A N 1
ATOM 4012 C CA . SER A 1 534 ? 33.219 7.739 -1.614 1.00 217.77 556 SER A CA 1
ATOM 4013 C C . SER A 1 534 ? 33.490 9.031 -0.846 1.00 224.26 556 SER A C 1
ATOM 4014 O O . SER A 1 534 ? 34.184 9.029 0.169 1.00 234.90 556 SER A O 1
ATOM 4017 N N . LYS A 1 535 ? 32.935 10.133 -1.341 1.00 216.22 557 LYS A N 1
ATOM 4018 C CA . LYS A 1 535 ? 33.068 11.425 -0.675 1.00 200.45 557 LYS A CA 1
ATOM 4019 C C . LYS A 1 535 ? 32.147 11.521 0.536 1.00 195.98 557 LYS A C 1
ATOM 4020 O O . LYS A 1 535 ? 31.213 10.731 0.680 1.00 185.37 557 LYS A O 1
ATOM 4026 N N . GLU A 1 536 ? 32.417 12.491 1.406 1.00 198.90 558 GLU A N 1
ATOM 4027 C CA . GLU A 1 536 ? 31.558 12.741 2.557 1.00 187.65 558 GLU A CA 1
ATOM 4028 C C . GLU A 1 536 ? 30.191 13.214 2.080 1.00 176.54 558 GLU A C 1
ATOM 4029 O O . GLU A 1 536 ? 29.163 12.878 2.669 1.00 163.90 558 GLU A O 1
ATOM 4035 N N . GLY A 1 537 ? 30.191 13.999 1.008 1.00 186.85 559 GLY A N 1
ATOM 4036 C CA . GLY A 1 537 ? 28.962 14.393 0.349 1.00 192.76 559 GLY A CA 1
ATOM 4037 C C . GLY A 1 537 ? 28.597 13.357 -0.695 1.00 208.08 559 GLY A C 1
ATOM 4038 O O . GLY A 1 537 ? 29.467 12.645 -1.195 1.00 206.60 559 GLY A O 1
ATOM 4039 N N . SER A 1 538 ? 27.312 13.269 -1.022 1.00 232.31 560 SER A N 1
ATOM 4040 C CA . SER A 1 538 ? 26.833 12.266 -1.967 1.00 235.18 560 SER A CA 1
ATOM 4041 C C . SER A 1 538 ? 27.404 12.485 -3.364 1.00 229.62 560 SER A C 1
ATOM 4042 O O . SER A 1 538 ? 26.911 13.320 -4.122 1.00 219.49 560 SER A O 1
ATOM 4045 N N . ALA A 1 539 ? 28.446 11.730 -3.696 1.00 227.49 561 ALA A N 1
ATOM 4046 C CA . ALA A 1 539 ? 29.036 11.790 -5.027 1.00 211.15 561 ALA A CA 1
ATOM 4047 C C . ALA A 1 539 ? 28.082 11.183 -6.049 1.00 201.04 561 ALA A C 1
ATOM 4048 O O . ALA A 1 539 ? 27.163 10.446 -5.690 1.00 202.10 561 ALA A O 1
ATOM 4050 N N . GLN A 1 540 ? 28.303 11.497 -7.321 1.00 198.51 562 GLN A N 1
ATOM 4051 C CA . GLN A 1 540 ? 27.458 10.980 -8.391 1.00 194.83 562 GLN A CA 1
ATOM 4052 C C . GLN A 1 540 ? 27.606 9.466 -8.513 1.00 202.62 562 GLN A C 1
ATOM 4053 O O . GLN A 1 540 ? 26.658 8.768 -8.873 1.00 205.08 562 GLN A O 1
ATOM 4059 N N . GLN A 1 541 ? 28.801 8.971 -8.201 1.00 200.65 563 GLN A N 1
ATOM 4060 C CA . GLN A 1 541 ? 29.074 7.538 -8.186 1.00 190.87 563 GLN A CA 1
ATOM 4061 C C . GLN A 1 541 ? 30.394 7.239 -7.484 1.00 180.04 563 GLN A C 1
ATOM 4062 O O . GLN A 1 541 ? 31.426 7.818 -7.824 1.00 194.09 563 GLN A O 1
ATOM 4068 N N . PRO A 1 542 ? 30.366 6.330 -6.497 1.00 160.21 564 PRO A N 1
ATOM 4069 C CA . PRO A 1 542 ? 31.594 5.889 -5.830 1.00 162.28 564 PRO A CA 1
ATOM 4070 C C . PRO A 1 542 ? 32.475 5.073 -6.771 1.00 173.98 564 PRO A C 1
ATOM 4071 O O . PRO A 1 542 ? 31.955 4.379 -7.645 1.00 171.20 564 PRO A O 1
ATOM 4075 N N . LEU A 1 543 ? 33.789 5.159 -6.596 1.00 181.86 565 LEU A N 1
ATOM 4076 C CA . LEU A 1 543 ? 34.719 4.466 -7.480 1.00 183.70 565 LEU A CA 1
ATOM 4077 C C . LEU A 1 543 ? 35.112 3.099 -6.933 1.00 191.40 565 LEU A C 1
ATOM 4078 O O . LEU A 1 543 ? 35.189 2.901 -5.720 1.00 179.97 565 LEU A O 1
ATOM 4083 N N . ARG A 1 544 ? 35.360 2.158 -7.838 1.00 202.54 566 ARG A N 1
ATOM 4084 C CA . ARG A 1 544 ? 35.719 0.798 -7.456 1.00 202.66 566 ARG A CA 1
ATOM 4085 C C . ARG A 1 544 ? 37.057 0.384 -8.061 1.00 197.31 566 ARG A C 1
ATOM 4086 O O . ARG A 1 544 ? 37.984 0.008 -7.343 1.00 194.43 566 ARG A O 1
ATOM 4094 N N . ARG A 1 572 ? 35.963 9.182 2.519 1.00 160.60 594 ARG A N 1
ATOM 4095 C CA . ARG A 1 572 ? 35.944 7.937 3.275 1.00 169.35 594 ARG A CA 1
ATOM 4096 C C . ARG A 1 572 ? 36.010 6.728 2.346 1.00 166.95 594 ARG A C 1
ATOM 4097 O O . ARG A 1 572 ? 35.477 6.756 1.237 1.00 159.39 594 ARG A O 1
ATOM 4105 N N . CYS A 1 573 ? 36.666 5.669 2.808 1.00 165.92 595 CYS A N 1
ATOM 4106 C CA . CYS A 1 573 ? 36.794 4.443 2.030 1.00 155.46 595 CYS A CA 1
ATOM 4107 C C . CYS A 1 573 ? 36.007 3.308 2.672 1.00 169.29 595 CYS A C 1
ATOM 4108 O O . CYS A 1 573 ? 35.958 3.194 3.892 1.00 171.52 595 CYS A O 1
ATOM 4111 N N . TYR A 1 574 ? 35.395 2.474 1.837 1.00 179.61 596 TYR A N 1
ATOM 4112 C CA . TYR A 1 574 ? 34.604 1.337 2.293 1.00 174.44 596 TYR A CA 1
ATOM 4113 C C . TYR A 1 574 ? 35.146 0.028 1.722 1.00 172.55 596 TYR A C 1
ATOM 4114 O O . TYR A 1 574 ? 35.873 0.029 0.728 1.00 172.26 596 TYR A O 1
ATOM 4123 N N . GLY A 1 575 ? 34.782 -1.086 2.350 1.00 168.09 597 GLY A N 1
ATOM 4124 C CA . GLY A 1 575 ? 35.242 -2.391 1.911 1.00 173.59 597 GLY A CA 1
ATOM 4125 C C . GLY A 1 575 ? 34.119 -3.394 1.722 1.00 176.05 597 GLY A C 1
ATOM 4126 O O . GLY A 1 575 ? 33.336 -3.643 2.638 1.00 180.28 597 GLY A O 1
ATOM 4127 N N . ALA A 1 576 ? 34.045 -3.973 0.528 1.00 175.32 598 ALA A N 1
ATOM 4128 C CA . ALA A 1 576 ? 33.022 -4.966 0.217 1.00 170.72 598 ALA A CA 1
ATOM 4129 C C . ALA A 1 576 ? 33.645 -6.226 -0.374 1.00 190.06 598 ALA A C 1
ATOM 4130 O O . ALA A 1 576 ? 34.868 -6.348 -0.446 1.00 214.78 598 ALA A O 1
ATOM 4132 N N . GLN A 1 577 ? 32.800 -7.162 -0.794 1.00 180.09 599 GLN A N 1
ATOM 4133 C CA . GLN A 1 577 ? 33.269 -8.412 -1.382 1.00 175.65 599 GLN A CA 1
ATOM 4134 C C . GLN A 1 577 ? 32.453 -8.773 -2.622 1.00 202.16 599 GLN A C 1
ATOM 4135 O O . GLN A 1 577 ? 31.348 -8.266 -2.816 1.00 208.89 599 GLN A O 1
ATOM 4141 N N . ASN A 1 578 ? 33.004 -9.651 -3.454 1.00 217.11 600 ASN A N 1
ATOM 4142 C CA . ASN A 1 578 ? 32.424 -9.946 -4.762 1.00 219.13 600 ASN A CA 1
ATOM 4143 C C . ASN A 1 578 ? 31.075 -10.660 -4.688 1.00 215.37 600 ASN A C 1
ATOM 4144 O O . ASN A 1 578 ? 30.172 -10.370 -5.474 1.00 209.60 600 ASN A O 1
ATOM 4149 N N . SER A 1 579 ? 30.942 -11.594 -3.750 1.00 211.19 601 SER A N 1
ATOM 4150 C CA . SER A 1 579 ? 29.689 -12.324 -3.575 1.00 194.99 601 SER A CA 1
ATOM 4151 C C . SER A 1 579 ? 28.579 -11.382 -3.119 1.00 191.92 601 SER A C 1
ATOM 4152 O O . SER A 1 579 ? 27.681 -11.047 -3.891 1.00 181.64 601 SER A O 1
ATOM 4155 N N . SER A 1 580 ? 28.647 -10.961 -1.860 1.00 194.25 602 SER A N 1
ATOM 4156 C CA . SER A 1 580 ? 27.732 -9.950 -1.342 1.00 187.02 602 SER A CA 1
ATOM 4157 C C . SER A 1 580 ? 28.226 -8.568 -1.751 1.00 168.54 602 SER A C 1
ATOM 4158 O O . SER A 1 580 ? 29.043 -7.959 -1.061 1.00 166.26 602 SER A O 1
ATOM 4161 N N . PHE A 1 581 ? 27.722 -8.079 -2.879 1.00 155.43 603 PHE A N 1
ATOM 4162 C CA . PHE A 1 581 ? 28.261 -6.880 -3.510 1.00 146.00 603 PHE A CA 1
ATOM 4163 C C . PHE A 1 581 ? 27.736 -5.576 -2.912 1.00 142.72 603 PHE A C 1
ATOM 4164 O O . PHE A 1 581 ? 28.477 -4.599 -2.799 1.00 150.51 603 PHE A O 1
ATOM 4172 N N . TYR A 1 582 ? 26.463 -5.558 -2.530 1.00 137.04 604 TYR A N 1
ATOM 4173 C CA . TYR A 1 582 ? 25.828 -4.323 -2.079 1.00 129.01 604 TYR A CA 1
ATOM 4174 C C . TYR A 1 582 ? 25.944 -4.103 -0.571 1.00 122.63 604 TYR A C 1
ATOM 4175 O O . TYR A 1 582 ? 25.275 -3.233 -0.014 1.00 123.36 604 TYR A O 1
ATOM 4184 N N . LEU A 1 583 ? 26.796 -4.884 0.087 1.00 113.03 605 LEU A N 1
ATOM 4185 C CA . LEU A 1 583 ? 26.969 -4.771 1.533 1.00 116.68 605 LEU A CA 1
ATOM 4186 C C . LEU A 1 583 ? 28.376 -4.303 1.896 1.00 134.68 605 LEU A C 1
ATOM 4187 O O . LEU A 1 583 ? 29.367 -4.822 1.381 1.00 149.38 605 LEU A O 1
ATOM 4192 N N . LEU A 1 584 ? 28.453 -3.314 2.784 1.00 131.35 606 LEU A N 1
ATOM 4193 C CA . LEU A 1 584 ? 29.721 -2.673 3.123 1.00 127.25 606 LEU A CA 1
ATOM 4194 C C . LEU A 1 584 ? 29.824 -2.384 4.621 1.00 126.28 606 LEU A C 1
ATOM 4195 O O . LEU A 1 584 ? 28.904 -2.685 5.382 1.00 134.44 606 LEU A O 1
ATOM 4200 N N . SER A 1 585 ? 30.948 -1.795 5.025 1.00 124.92 607 SER A N 1
ATOM 4201 C CA . SER A 1 585 ? 31.184 -1.385 6.411 1.00 120.02 607 SER A CA 1
ATOM 4202 C C . SER A 1 585 ? 32.487 -0.603 6.511 1.00 166.21 607 SER A C 1
ATOM 4203 O O . SER A 1 585 ? 33.526 -1.079 6.051 1.00 141.15 607 SER A O 1
ATOM 4206 N N . SER A 1 586 ? 32.446 0.579 7.122 1.00 204.38 608 SER A N 1
ATOM 4207 C CA . SER A 1 586 ? 33.658 1.387 7.225 1.00 228.38 608 SER A CA 1
ATOM 4208 C C . SER A 1 586 ? 33.609 2.538 8.223 1.00 225.98 608 SER A C 1
ATOM 4209 O O . SER A 1 586 ? 32.577 2.830 8.828 1.00 229.78 608 SER A O 1
ATOM 4212 N N . ALA A 1 587 ? 34.765 3.184 8.362 1.00 212.80 609 ALA A N 1
ATOM 4213 C CA . ALA A 1 587 ? 34.950 4.387 9.162 1.00 201.20 609 ALA A CA 1
ATOM 4214 C C . ALA A 1 587 ? 36.337 4.944 8.854 1.00 196.67 609 ALA A C 1
ATOM 4215 O O . ALA A 1 587 ? 37.314 4.195 8.819 1.00 206.04 609 ALA A O 1
ATOM 4217 N N . SER A 1 588 ? 36.424 6.248 8.618 1.00 189.26 610 SER A N 1
ATOM 4218 C CA . SER A 1 588 ? 37.697 6.863 8.254 1.00 186.46 610 SER A CA 1
ATOM 4219 C C . SER A 1 588 ? 37.839 8.262 8.843 1.00 169.78 610 SER A C 1
ATOM 4220 O O . SER A 1 588 ? 38.338 9.174 8.184 1.00 155.78 610 SER A O 1
#

Radius of gyration: 39.08 Å; Cα contacts (8 Å, |Δi|>4): 1465; chains: 1; bounding box: 137×75×47 Å

Solvent-accessible surface area: 28066 Å² total; per-residue (Å²): 152,36,73,125,2,109,15,88,19,106,62,66,33,33,6,61,73,149,50,124,0,16,0,27,0,30,16,124,101,19,23,87,51,0,23,0,34,35,74,66,154,95,74,78,64,48,69,36,98,221,185,110,52,85,119,0,99,3,47,8,71,106,0,42,41,87,24,15,0,57,0,38,0,2,0,11,14,136,214,112,79,5,55,106,0,91,64,48,119,1,11,0,6,10,100,30,181,76,4,36,10,96,26,94,101,32,8,50,9,98,42,52,18,137,12,55,0,28,0,29,1,145,41,105,66,8,52,0,14,0,23,4,91,22,125,157,114,68,64,80,68,80,80,28,130,73,53,189,91,71,173,32,41,25,5,83,4,72,0,14,69,0,54,44,101,43,56,10,18,0,71,0,20,0,25,35,111,125,167,62,52,17,31,0,37,51,5,149,51,6,1,0,1,0,17,9,101,52,130,98,2,75,22,108,19,122,67,17,26,7,10,56,34,160,154,53,2,20,0,24,0,38,24,27,120,105,12,92,10,1,1,6,6,2,124,54,92,44,78,48,88,12,89,172,38,78,126,148,104,18,13,41,0,94,12,128,14,90,45,0,54,135,150,50,9,6,52,0,72,0,2,0,36,3,92,73,4,1,0,62,12,1,114,58,35,50,0,1,0,0,14,25,47,135,166,109,92,2,102,19,51,14,122,102,30,7,18,13,99,47,52,20,114,2,39,0,47,0,1,1,80,74,107,0,42,46,0,16,1,1,40,97,67,160,78,44,72,111,24,66,90,22,92,105,34,107,99,52,190,34,35,70,5,71,15,130,14,51,91,3,61,41,85,24,30,9,21,0,70,0,12,0,18,32,125,137,15,56,36,20,4,0,29,27,3,110,86,10,40,0,0,3,8,32,121,45,124,126,0,46,21,91,31,57,71,17,22,33,4,69,57,57,99,78,1,20,0,40,0,64,5,111,55,68,0,46,73,0,0,3,5,67,67,78,28,62,113,19,69,60,80,77,15,104,115,54,157,120,61,50,0,16,0,84,0,95,35,52,170,5,49,45,86,29,9,3,34,8,64,0,8,0,1,68,110,180,32,86,77,9,0,24,24,5,145,66,5,25,0,1,0,7,54,54,33,147,62,97,12,106,147,102,108,111,29,48,3,89,18,160,146,47,87,35,181,116,4,128,121,142,4,28,2,1,61,100,108,46,52,52,48,1,5,32,58,102

Foldseek 3Di:
DDDAWAKDKPPALEDEAQAKIKIKTADDPAFQKKFKAFPNHTDDIDGCPPPGDGMDMDIDGRHHQVRFGKMWMWGDDPHDIDDIHDIGTRAYAAPFDEKAKAFPQALEDEQQAWTKIKIKGQDDFKKKWKWWPDDPIDIDIGGWDADPVVNITMDMDTDDPHHQQDWTKMWMWIDHPVRVRYIHDIYPIDTHFYAYAAAEWAKDKVVALEEEFFAKTKIKTFDDQQWAWKWKAFSQGDIDIFRDADVVPGGIGMDMDRTDDLSNFGWMKMWTAGNRGTHHIYDTRGHAYEAPVAPKEWAKDKPDFLEDEAFCKIKMKTKILDQFQWKWKAFPRHTDDDIDGWCQDPPPSITIDIDMDGPDDLVQFGKMWMWTHHDVRPRYIYHTHDIFGHHYAYDDDAFDKPQPPAQEDEWWDFGKIKTWDQPAFQKKWKDFPPDRDIDMDGWDQDPVGHTMDIGGDGTDDLPVFGKMWMWGHHDVDSHIHDTDDIRGRAYEPQDPDADPPCAPAKWDDDPDRDPDIPSCIWYDDDPSHRYIYYDD

B-factor: mean 128.53, std 39.11, range [41.23, 286.1]

Sequence (536 aa):
SLPKPILRVQPDSVVSRWTKVTFFCEETIGANEYRLYKDGKLYKTVTKNKKPANKAEFSLSNVDLSNAGQYECSYSTQYKSSGYSDPLKLVVTGHYWTPSLLAQASPVVTSGGYVTLQCESWHNDHKFILTVEGPQKLSWTQDSQYNYSTRKYHALFSVGPVTPNQRWICRCYSYDRNRPYVWSPPSESVELLVSGNLQKPTIKAEPGSVITSKRAMTIWCQGNLDAEVYFLHNEGSQKTQSTQTLQQPGNKGKFFIPSMTRQHAGQYRCYCYGSAGWSQPSDTLELVVTGIYEHYKPRLSVLPSPVVTAGGNMTLHCASDFHYDKFILTKEDKKFGNSLDTEHISSSRQYRALFIIGPTTPTHTGTFRCYGYFKNAPQLWSVPSDLQQILISGLSKKPSLLTHQGHILDPGMTLTLQCYSDINYDRFALHKVGGADIMQHSSQQTDTGFSVANFTLGYVSSSTGGQYRCYGAHNLSSEWSASSEPLDILITGQLPLTPSLSVDTFILSKEGSAQQPLRRCYGAQNSSFYLLSSAS

Secondary structure (DSSP, 8-state):
-----EEEEES-SEEETT--EEEEEE-SS--SEEEEEETTEEEEEEES-----SEEEEEE-S--GGG-EEEEEEEEETTEEE--PPPEEEEEE-SSPPPEEEESS-SEEESS--EEEEEEE--SS-EEEEEESSSS-EEEEEEPEEETTTTEEEEEEEE----TTS--EEEEEEE-TTSTTEEPPPPP-EE-EEE-SBPPPEEEESS-SEEETT--EEEEEE--TTEEEEEEEETTTEEEEE-S-B-TTS-EEEEEESS--GGG-EEEEEEEEETTEEBPPPP-EEEEEES-S-SS--EEEEES-SEEETT--EEEEEEESS--SEEEEEETTEEEEEEEE-EE-TTTS-EEEEEEE-S--GGG-EEEEEEEEETTEEEEE-PPPSPEEEEEE-SS----B---S-SEE-SS-EEEEEEEESS--SEEEEEETT-S-EEEEE-EE-SSSSEEEEEEEEE--SSS-SEEEEEEE-SS--------SPEE-EE-S-SS---------EEE--SS--SS-B--EEE--SSS-SB-----

GO terms:
  GO:0005515 protein binding (F, IPI)

Nearest PDB structures (foldseek):
  6grq-assembly1_A  TM=1.002E+00  e=0.000E+00  Mus musculus
  6grt-assembly2_B  TM=9.476E-01  e=3.535E-90  Mus musculus
  6grs-assembly1_B  TM=7.872E-01  e=4.058E-88  Mus musculus
  6grs-assembly1_A  TM=7.890E-01  e=1.752E-86  Mus musculus
  8grx-assembly1_D  TM=7.416E-01  e=1.150E-34  Homo sapiens

Organism: Mus musculus (NCBI:txid10090)

InterPro domains:
  IPR003598 Immunoglobulin subtype 2 [SM00408] (237-302)
  IPR003598 Immunoglobulin subtype 2 [SM00408] (435-502)
  IPR003598 Immunoglobulin subtype 2 [SM00408] (535-602)
  IPR003599 Immunoglobulin domain subtype [SM00409] (34-118)
  IPR003599 Immunoglobulin domain subtype [SM00409] (129-315)
  IPR003599 Immunoglobulin domain subtype [SM00409] (328-415)
  IPR003599 Immunoglobulin domain subtype [SM00409] (429-517)
  IPR003599 Immunoglobulin domain subtype [SM00409] (529-618)
  IPR007110 Immunoglobulin-like domain [PS50835] (524-618)
  IPR013151 Immunoglobulin-like beta-sandwich domain [PF00047] (329-407)
  IPR013151 Immunoglobulin-like beta-sandwich domain [PF00047] (530-604)
  IPR013783 Immunoglobulin-like fold [G3DSA:2.60.40.10] (25-119)
  IPR013783 Immunoglobulin-like fold [G3DSA:2.60.40.10] (120-220)
  IPR013783 Immunoglobulin-like fold [G3DSA:2.60.40.10] (222-316)
  IPR013783 Immunoglobulin-like fold [G3DSA:2.60.40.10] (321-417)
  IPR013783 Immunoglobulin-like fold [G3DSA:2.60.40.10] (420-516)
  IPR013783 Immunoglobulin-like fold [G3DSA:2.60.40.10] (523-617)
  IPR036179 Immunoglobulin-like domain superfamily [SSF48726] (26-119)
  IPR036179 Immunoglobulin-like domain superfamily [SSF48726] (121-221)
  IPR036179 Immunoglobulin-like domain superfamily [SSF48726] (223-316)